Protein 6VPB (pdb70)

B-factor: mean 30.13, std 10.01, range [13.01, 73.19]

Organism: Gluconacetobacter diazotrophicus (strain ATCC 49037 / DSM 5601 / CCUG 37298 / CIP 103539 / LMG 7603 / PAl5) (NCBI:txid272568)

Structure (mmCIF, N/CA/C/O backbone):
data_6VPB
#
_entry.id   6VPB
#
_cell.length_a   91.760
_cell.length_b   82.097
_cell.length_c   81.831
_cell.angle_alpha   90.000
_cell.angle_beta   103.407
_cell.angle_gamma   90.000
#
_symmetry.space_group_name_H-M   'C 1 2 1'
#
loop_
_entity.id
_entity.type
_entity.pdbx_description
1 polymer '6-phosphogluconate dehydrogenase'
2 non-polymer DI(HYDROXYETHYL)ETHER
3 non-polymer 'ISOPROPYL ALCOHOL'
4 non-polymer 'MAGNESIUM ION'
5 water water
#
loop_
_atom_site.group_PDB
_atom_site.id
_atom_site.type_symbol
_atom_site.label_atom_id
_atom_site.label_alt_id
_atom_site.label_comp_id
_atom_site.label_asym_id
_atom_site.label_entity_id
_atom_site.label_seq_id
_atom_site.pdbx_PDB_ins_code
_atom_site.Cartn_x
_atom_site.Cartn_y
_atom_site.Cartn_z
_atom_site.occupancy
_atom_site.B_iso_or_equiv
_atom_site.auth_seq_id
_atom_site.auth_comp_id
_atom_site.auth_asym_id
_atom_site.auth_atom_id
_atom_site.pdbx_PDB_model_num
ATOM 1 N N . MET A 1 1 ? 19.37399 -17.22620 46.03220 1.000 25.90054 1 MET A N 1
ATOM 2 C CA . MET A 1 1 ? 20.56872 -17.23412 45.20175 1.000 20.94425 1 MET A CA 1
ATOM 3 C C . MET A 1 1 ? 20.86889 -15.81479 44.79379 1.000 24.94436 1 MET A C 1
ATOM 4 O O . MET A 1 1 ? 20.07208 -14.90068 45.03512 1.000 29.81017 1 MET A O 1
ATOM 9 N N . GLN A 1 2 ? 22.05094 -15.62641 44.23121 1.000 25.19052 2 GLN A N 1
ATOM 10 C CA . GLN A 1 2 ? 22.51036 -14.33944 43.74583 1.000 25.76973 2 GLN A CA 1
ATOM 11 C C . GLN A 1 2 ? 22.73900 -14.41867 42.24968 1.000 25.51921 2 GLN A C 1
ATOM 12 O O . GLN A 1 2 ? 23.31822 -15.38768 41.75128 1.000 24.26993 2 GLN A O 1
ATOM 18 N N . ILE A 1 3 ? 22.35873 -13.37075 41.53679 1.000 30.90531 3 ILE A N 1
ATOM 19 C CA . ILE A 1 3 ? 22.48459 -13.39256 40.08471 1.000 21.34086 3 ILE A CA 1
ATOM 20 C C . ILE A 1 3 ? 22.82847 -11.98999 39.62159 1.000 25.73973 3 ILE A C 1
ATOM 21 O O . ILE A 1 3 ? 22.30776 -11.00792 40.14846 1.000 31.11632 3 ILE A O 1
ATOM 26 N N . GLY A 1 4 ? 23.73911 -11.88671 38.66328 1.000 20.32617 4 GLY A N 1
ATOM 27 C CA . GLY A 1 4 ? 24.02745 -10.60283 38.04751 1.000 23.15291 4 GLY A CA 1
ATOM 28 C C . GLY A 1 4 ? 23.12674 -10.42484 36.83285 1.000 29.73813 4 GLY A C 1
ATOM 29 O O . GLY A 1 4 ? 22.85132 -11.37346 36.11325 1.000 26.49430 4 GLY A O 1
ATOM 30 N N . ILE A 1 5 ? 22.66700 -9.19148 36.61723 1.000 27.47495 5 ILE A N 1
ATOM 31 C CA . ILE A 1 5 ? 21.80911 -8.87182 35.47527 1.000 29.61016 5 ILE A CA 1
ATOM 32 C C . ILE A 1 5 ? 22.44759 -7.71527 34.72747 1.000 31.26030 5 ILE A C 1
ATOM 33 O O . ILE A 1 5 ? 22.74436 -6.67285 35.32664 1.000 29.74961 5 ILE A O 1
ATOM 38 N N . ILE A 1 6 ? 22.70944 -7.92850 33.43647 1.000 24.41533 6 ILE A N 1
ATOM 39 C CA . ILE A 1 6 ? 23.27593 -6.94398 32.52615 1.000 31.50421 6 ILE A CA 1
ATOM 40 C C . ILE A 1 6 ? 22.20323 -6.62417 31.49316 1.000 32.85266 6 ILE A C 1
ATOM 41 O O . ILE A 1 6 ? 21.76902 -7.51637 30.75550 1.000 30.68078 6 ILE A O 1
ATOM 46 N N . GLY A 1 7 ? 21.78670 -5.35954 31.42952 1.000 38.75344 7 GLY A N 1
ATOM 47 C CA . GLY A 1 7 ? 20.71520 -4.95818 30.53804 1.000 30.66548 7 GLY A CA 1
ATOM 48 C C . GLY A 1 7 ? 19.46467 -4.67257 31.34242 1.000 35.94163 7 GLY A C 1
ATOM 49 O O . GLY A 1 7 ? 18.78688 -5.60767 31.77633 1.000 34.36154 7 GLY A O 1
ATOM 50 N N . LEU A 1 8 ? 19.13500 -3.40238 31.56378 1.000 33.44434 8 LEU A N 1
ATOM 51 C CA . LEU A 1 8 ? 18.03288 -3.05854 32.45549 1.000 40.47909 8 LEU A CA 1
ATOM 52 C C . LEU A 1 8 ? 16.91224 -2.32324 31.71185 1.000 44.14026 8 LEU A C 1
ATOM 53 O O . LEU A 1 8 ? 16.32712 -1.35855 32.21634 1.000 41.70783 8 LEU A O 1
ATOM 58 N N . GLY A 1 9 ? 16.60151 -2.77789 30.50328 1.000 37.77570 9 GLY A N 1
ATOM 59 C CA . GLY A 1 9 ? 15.40244 -2.36455 29.81330 1.000 32.05693 9 GLY A CA 1
ATOM 60 C C . GLY A 1 9 ? 14.16169 -2.84863 30.54702 1.000 41.08570 9 GLY A C 1
ATOM 61 O O . GLY A 1 9 ? 14.20125 -3.29447 31.69686 1.000 37.95641 9 GLY A O 1
ATOM 62 N N . ARG A 1 10 ? 13.03125 -2.77580 29.84378 1.000 31.04356 10 ARG A N 1
ATOM 63 C CA . ARG A 1 10 ? 11.76419 -3.12030 30.47887 1.000 43.41195 10 ARG A CA 1
ATOM 64 C C . ARG A 1 10 ? 11.84281 -4.50922 31.10840 1.000 38.69733 10 ARG A C 1
ATOM 65 O O . ARG A 1 10 ? 11.63535 -4.67832 32.32243 1.000 33.65585 10 ARG A O 1
ATOM 67 N N . MET A 1 11 ? 12.25249 -5.49394 30.30962 1.000 30.46286 11 MET A N 1
ATOM 68 C CA . MET A 1 11 ? 12.26106 -6.87227 30.77887 1.000 38.49241 11 MET A CA 1
ATOM 69 C C . MET A 1 11 ? 13.39491 -7.11964 31.77304 1.000 28.58980 11 MET A C 1
ATOM 70 O O . MET A 1 11 ? 13.17747 -7.77083 32.79259 1.000 31.70656 11 MET A O 1
ATOM 72 N N . GLY A 1 12 ? 14.60260 -6.62573 31.49769 1.000 28.23782 12 GLY A N 1
ATOM 73 C CA . GLY A 1 12 ? 15.69961 -6.81517 32.44214 1.000 32.10688 12 GLY A CA 1
ATOM 74 C C . GLY A 1 12 ? 15.39680 -6.22930 33.81185 1.000 36.29529 12 GLY A C 1
ATOM 75 O O . GLY A 1 12 ? 15.59140 -6.88391 34.84884 1.000 28.73276 12 GLY A O 1
ATOM 76 N N . GLY A 1 13 ? 14.90481 -4.98392 33.83468 1.000 28.65754 13 GLY A N 1
ATOM 77 C CA . GLY A 1 13 ? 14.55132 -4.36215 35.09927 1.000 30.98542 13 GLY A CA 1
ATOM 78 C C . GLY A 1 13 ? 13.44780 -5.10412 35.82448 1.000 31.75377 13 GLY A C 1
ATOM 79 O O . GLY A 1 13 ? 13.50663 -5.29098 37.04895 1.000 31.36273 13 GLY A O 1
ATOM 80 N N . ASN A 1 14 ? 12.42773 -5.54007 35.08163 1.000 29.63763 14 ASN A N 1
ATOM 81 C CA . ASN A 1 14 ? 11.33804 -6.28295 35.69905 1.000 28.96152 14 ASN A CA 1
ATOM 82 C C . ASN A 1 14 ? 11.82134 -7.62137 36.24948 1.000 28.69317 14 ASN A C 1
ATOM 83 O O . ASN A 1 14 ? 11.34172 -8.08345 37.28743 1.000 25.51065 14 ASN A O 1
ATOM 88 N N . ILE A 1 15 ? 12.72295 -8.28412 35.52634 1.000 26.66477 15 ILE A N 1
ATOM 89 C CA . ILE A 1 15 ? 13.26190 -9.56432 35.97647 1.000 27.81345 15 ILE A CA 1
ATOM 90 C C . ILE A 1 15 ? 14.01371 -9.37382 37.28424 1.000 26.12372 15 ILE A C 1
ATOM 91 O O . ILE A 1 15 ? 13.84607 -10.14468 38.23934 1.000 28.82953 15 ILE A O 1
ATOM 96 N N . ALA A 1 16 ? 14.83439 -8.32469 37.35082 1.000 24.27600 16 ALA A N 1
ATOM 97 C CA . ALA A 1 16 ? 15.55303 -8.02110 38.58396 1.000 26.83720 16 ALA A CA 1
ATOM 98 C C . ALA A 1 16 ? 14.58926 -7.77491 39.73724 1.000 29.69866 16 ALA A C 1
ATOM 99 O O . ALA A 1 16 ? 14.75205 -8.33642 40.83099 1.000 29.40327 16 ALA A O 1
ATOM 101 N N . VAL A 1 17 ? 13.54704 -6.97040 39.50054 1.000 26.70382 17 VAL A N 1
ATOM 102 C CA . VAL A 1 17 ? 12.60463 -6.66988 40.57678 1.000 30.37717 17 VAL A CA 1
ATOM 103 C C . VAL A 1 17 ? 11.90983 -7.93848 41.04468 1.000 29.16422 17 VAL A C 1
ATOM 104 O O . VAL A 1 17 ? 11.88062 -8.22012 42.24365 1.000 25.54356 17 VAL A O 1
ATOM 108 N N . ARG A 1 18 ? 11.38066 -8.74220 40.10514 1.000 25.13651 18 ARG A N 1
ATOM 109 C CA . ARG A 1 18 ? 10.65851 -9.96092 40.48468 1.000 28.49846 18 ARG A CA 1
ATOM 110 C C . ARG A 1 18 ? 11.55957 -10.94196 41.24842 1.000 24.95641 18 ARG A C 1
ATOM 111 O O . ARG A 1 18 ? 11.12510 -11.56935 42.23869 1.000 28.00598 18 ARG A O 1
ATOM 119 N N . LEU A 1 19 ? 12.81110 -11.09777 40.80586 1.000 26.29473 19 LEU A N 1
ATOM 120 C CA . LEU A 1 19 ? 13.76417 -11.90996 41.57059 1.000 26.85249 19 LEU A CA 1
ATOM 121 C C . LEU A 1 19 ? 13.91917 -11.38114 42.98929 1.000 24.84355 19 LEU A C 1
ATOM 122 O O . LEU A 1 19 ? 13.83455 -12.14111 43.95999 1.000 23.73686 19 LEU A O 1
ATOM 127 N N . SER A 1 20 ? 14.13331 -10.07062 43.12847 1.000 26.83696 20 SER A N 1
ATOM 128 C CA . SER A 1 20 ? 14.34340 -9.48988 44.45522 1.000 25.96163 20 SER A CA 1
ATOM 129 C C . SER A 1 20 ? 13.11701 -9.65312 45.33593 1.000 31.82190 20 SER A C 1
ATOM 130 O O . SER A 1 20 ? 13.22497 -9.67842 46.57066 1.000 29.77880 20 SER A O 1
ATOM 133 N N . ARG A 1 21 ? 11.94298 -9.69968 44.72693 1.000 26.09633 21 ARG A N 1
ATOM 134 C CA . ARG A 1 21 ? 10.71930 -9.91887 45.46955 1.000 30.53805 21 ARG A CA 1
ATOM 135 C C . ARG A 1 21 ? 10.51407 -11.37943 45.83116 1.000 29.80440 21 ARG A C 1
ATOM 136 O O . ARG A 1 21 ? 9.60440 -11.68116 46.60577 1.000 32.20056 21 ARG A O 1
ATOM 144 N N . HIS A 1 22 ? 11.26701 -12.29759 45.21486 1.000 26.58251 22 HIS A N 1
ATOM 145 C CA . HIS A 1 22 ? 11.16735 -13.71080 45.54793 1.000 23.11559 22 HIS A CA 1
ATOM 146 C C . HIS A 1 22 ? 12.38893 -14.25344 46.28667 1.000 23.96761 22 HIS A C 1
ATOM 147 O O . HIS A 1 22 ? 12.70410 -15.43147 46.14694 1.000 27.15487 22 HIS A O 1
ATOM 154 N N . GLY A 1 23 ? 13.11998 -13.41174 47.01056 1.000 23.90740 23 GLY A N 1
ATOM 155 C CA . GLY A 1 23 ? 14.14612 -13.89604 47.91509 1.000 21.31950 23 GLY A CA 1
ATOM 156 C C . GLY A 1 23 ? 15.50380 -14.11702 47.29373 1.000 26.54352 23 GLY A C 1
ATOM 157 O O . GLY A 1 23 ? 16.34708 -14.80183 47.89833 1.000 25.75784 23 GLY A O 1
ATOM 158 N N . HIS A 1 24 ? 15.72328 -13.63000 46.08066 1.000 24.45212 24 HIS A N 1
ATOM 159 C CA . HIS A 1 24 ? 17.03008 -13.70165 45.44945 1.000 27.37897 24 HIS A CA 1
ATOM 160 C C . HIS A 1 24 ? 17.70255 -12.33362 45.45008 1.000 29.84960 24 HIS A C 1
ATOM 161 O O . HIS A 1 24 ? 17.04079 -11.29698 45.50802 1.000 31.68445 24 HIS A O 1
ATOM 168 N N . ASP A 1 25 ? 19.03016 -12.35115 45.45370 1.000 28.37108 25 ASP A N 1
ATOM 169 C CA . ASP A 1 25 ? 19.85906 -11.14961 45.44610 1.000 30.30235 25 ASP A CA 1
ATOM 170 C C . ASP A 1 25 ? 20.34915 -10.85018 44.03518 1.000 35.11290 25 ASP A C 1
ATOM 171 O O . ASP A 1 25 ? 20.71350 -11.76935 43.29877 1.000 30.13851 25 ASP A O 1
ATOM 176 N N . VAL A 1 26 ? 20.29156 -9.58920 43.62446 1.000 26.58058 26 VAL A N 1
ATOM 177 C CA . VAL A 1 26 ? 20.68136 -9.24053 42.26375 1.000 28.60410 26 VAL A CA 1
ATOM 178 C C . VAL A 1 26 ? 21.84188 -8.25903 42.29592 1.000 30.26692 26 VAL A C 1
ATOM 179 O O . VAL A 1 26 ? 21.96167 -7.44074 43.21673 1.000 31.83996 26 VAL A O 1
ATOM 183 N N . VAL A 1 27 ? 22.74378 -8.40800 41.33667 1.000 26.66724 27 VAL A N 1
ATOM 184 C CA . VAL A 1 27 ? 23.76853 -7.41809 41.04016 1.000 30.93620 27 VAL A CA 1
ATOM 185 C C . VAL A 1 27 ? 23.41583 -6.81732 39.67684 1.000 34.08014 27 VAL A C 1
ATOM 186 O O . VAL A 1 27 ? 23.21149 -7.55250 38.70083 1.000 26.19221 27 VAL A O 1
ATOM 190 N N . LEU A 1 28 ? 23.26774 -5.49515 39.62518 1.000 28.24149 28 LEU A N 1
ATOM 191 C CA . LEU A 1 28 ? 22.68653 -4.80668 38.47675 1.000 31.95954 28 LEU A CA 1
ATOM 192 C C . LEU A 1 28 ? 23.74762 -4.06188 37.69042 1.000 35.07876 28 LEU A C 1
ATOM 193 O O . LEU A 1 28 ? 24.62517 -3.41064 38.27099 1.000 34.77916 28 LEU A O 1
ATOM 198 N N . PHE A 1 29 ? 23.63682 -4.12321 36.36503 1.000 32.16847 29 PHE A N 1
ATOM 199 C CA . PHE A 1 29 ? 24.44079 -3.26457 35.51493 1.000 32.06195 29 PHE A CA 1
ATOM 200 C C . PHE A 1 29 ? 23.66919 -2.92187 34.25046 1.000 37.37609 29 PHE A C 1
ATOM 201 O O . PHE A 1 29 ? 22.88915 -3.72912 33.73335 1.000 33.65585 29 PHE A O 1
ATOM 209 N N . ASP A 1 30 ? 23.89053 -1.69802 33.78080 1.000 37.16655 30 ASP A N 1
ATOM 210 C CA . ASP A 1 30 ? 23.40909 -1.20223 32.49896 1.000 39.98109 30 ASP A CA 1
ATOM 211 C C . ASP A 1 30 ? 24.34475 -0.07348 32.10851 1.000 45.07367 30 ASP A C 1
ATOM 212 O O . ASP A 1 30 ? 24.93891 0.57503 32.97860 1.000 41.54330 30 ASP A O 1
ATOM 217 N N . ARG A 1 31 ? 24.49477 0.14021 30.79770 1.000 42.62439 31 ARG A N 1
ATOM 218 C CA . ARG A 1 31 ? 25.37317 1.21264 30.33491 1.000 46.57396 31 ARG A CA 1
ATOM 219 C C . ARG A 1 31 ? 24.96200 2.56772 30.90938 1.000 48.65733 31 ARG A C 1
ATOM 220 O O . ARG A 1 31 ? 25.82193 3.42395 31.14601 1.000 56.46594 31 ARG A O 1
ATOM 222 N N . ASP A 1 32 ? 23.66279 2.76095 31.16922 1.000 49.49559 32 ASP A N 1
ATOM 223 C CA . ASP A 1 32 ? 23.09589 4.02019 31.65074 1.000 52.87793 32 ASP A CA 1
ATOM 224 C C . ASP A 1 32 ? 22.87820 3.95180 33.16269 1.000 55.35442 32 ASP A C 1
ATOM 225 O O . ASP A 1 32 ? 21.97681 3.24639 33.63428 1.000 50.62677 32 ASP A O 1
ATOM 230 N N . ALA A 1 33 ? 23.67592 4.72130 33.91871 1.000 56.28820 33 ALA A N 1
ATOM 231 C CA . ALA A 1 33 ? 23.63772 4.64544 35.38119 1.000 53.04031 33 ALA A CA 1
ATOM 232 C C . ALA A 1 33 ? 22.32033 5.13539 35.96530 1.000 53.78363 33 ALA A C 1
ATOM 233 O O . ALA A 1 33 ? 21.94551 4.72406 37.07334 1.000 53.08601 33 ALA A O 1
ATOM 235 N N . ALA A 1 34 ? 21.60774 6.01326 35.25717 1.000 55.04260 34 ALA A N 1
ATOM 236 C CA . ALA A 1 34 ? 20.31589 6.46190 35.76431 1.000 54.06733 34 ALA A CA 1
ATOM 237 C C . ALA A 1 34 ? 19.31007 5.32235 35.74819 1.000 53.75181 34 ALA A C 1
ATOM 238 O O . ALA A 1 34 ? 18.47557 5.19957 36.65669 1.000 47.06334 34 ALA A O 1
ATOM 240 N N . THR A 1 35 ? 19.39761 4.46238 34.73003 1.000 55.88982 35 THR A N 1
ATOM 241 C CA . THR A 1 35 ? 18.54901 3.27977 34.67947 1.000 53.78574 35 THR A CA 1
ATOM 242 C C . THR A 1 35 ? 18.90817 2.32161 35.80644 1.000 43.79609 35 THR A C 1
ATOM 243 O O . THR A 1 35 ? 18.02517 1.72633 36.44434 1.000 42.20961 35 THR A O 1
ATOM 247 N N . VAL A 1 36 ? 20.20626 2.19329 36.08320 1.000 42.16773 36 VAL A N 1
ATOM 248 C CA . VAL A 1 36 ? 20.64911 1.38422 37.21009 1.000 48.16453 36 VAL A CA 1
ATOM 249 C C . VAL A 1 36 ? 20.02923 1.89299 38.50346 1.000 44.46602 36 VAL A C 1
ATOM 250 O O . VAL A 1 36 ? 19.47813 1.10831 39.28428 1.000 44.42857 36 VAL A O 1
ATOM 254 N N . SER A 1 37 ? 20.02665 3.21874 38.71353 1.000 47.31822 37 SER A N 1
ATOM 255 C CA . SER A 1 37 ? 19.52866 3.72943 39.98709 1.000 37.99125 37 SER A CA 1
ATOM 256 C C . SER A 1 37 ? 18.01326 3.62421 40.06829 1.000 39.57061 37 SER A C 1
ATOM 257 O O . SER A 1 37 ? 17.46552 3.34168 41.14246 1.000 47.02689 37 SER A O 1
ATOM 260 N N . LYS A 1 38 ? 17.31617 3.77581 38.93878 1.000 41.49569 38 LYS A N 1
ATOM 261 C CA . LYS A 1 38 ? 15.86829 3.56246 38.94786 1.000 46.49435 38 LYS A CA 1
ATOM 262 C C . LYS A 1 38 ? 15.53409 2.13709 39.36074 1.000 40.66887 38 LYS A C 1
ATOM 263 O O . LYS A 1 38 ? 14.68404 1.90627 40.24100 1.000 38.82839 38 LYS A O 1
ATOM 265 N N . VAL A 1 39 ? 16.23173 1.16001 38.77369 1.000 40.57975 39 VAL A N 1
ATOM 266 C CA . VAL A 1 39 ? 15.90684 -0.21902 39.12131 1.000 37.23214 39 VAL A CA 1
ATOM 267 C C . VAL A 1 39 ? 16.30535 -0.50411 40.56301 1.000 34.18523 39 VAL A C 1
ATOM 268 O O . VAL A 1 39 ? 15.56439 -1.16361 41.29925 1.000 36.15340 39 VAL A O 1
ATOM 272 N N . SER A 1 40 ? 17.45060 0.03064 41.00690 1.000 37.20439 40 SER A N 1
ATOM 273 C CA . SER A 1 40 ? 17.84696 -0.13909 42.40401 1.000 43.34862 40 SER A CA 1
ATOM 274 C C . SER A 1 40 ? 16.75997 0.35687 43.34595 1.000 39.61263 40 SER A C 1
ATOM 275 O O . SER A 1 40 ? 16.39038 -0.33836 44.29562 1.000 43.34690 40 SER A O 1
ATOM 278 N N . GLU A 1 41 ? 16.18883 1.53343 43.06044 1.000 41.89024 41 GLU A N 1
ATOM 279 C CA . GLU A 1 41 ? 15.09345 2.04138 43.88067 1.000 41.20744 41 GLU A CA 1
ATOM 280 C C . GLU A 1 41 ? 13.86744 1.14588 43.80415 1.000 43.02859 41 GLU A C 1
ATOM 281 O O . GLU A 1 41 ? 13.05501 1.15142 44.73279 1.000 44.65468 41 GLU A O 1
ATOM 283 N N . ARG A 1 42 ? 13.69263 0.39542 42.71093 1.000 38.44074 42 ARG A N 1
ATOM 284 C CA . ARG A 1 42 ? 12.52668 -0.48590 42.63534 1.000 41.02850 42 ARG A CA 1
ATOM 285 C C . ARG A 1 42 ? 12.71900 -1.83494 43.32727 1.000 34.45858 42 ARG A C 1
ATOM 286 O O . ARG A 1 42 ? 11.72844 -2.54008 43.56110 1.000 36.26479 42 ARG A O 1
ATOM 294 N N . ILE A 1 43 ? 13.93913 -2.19021 43.69651 1.000 43.22617 43 ILE A N 1
ATOM 295 C CA . ILE A 1 43 ? 14.25807 -3.51157 44.23313 1.000 43.30985 43 ILE A CA 1
ATOM 296 C C . ILE A 1 43 ? 14.03862 -3.51635 45.73552 1.000 44.54745 43 ILE A C 1
ATOM 297 O O . ILE A 1 43 ? 14.32124 -2.51932 46.41452 1.000 49.33912 43 ILE A O 1
ATOM 302 N N . GLU A 1 44 ? 13.51425 -4.63774 46.25425 1.000 46.37609 44 GLU A N 1
ATOM 303 C CA . GLU A 1 44 ? 13.24293 -4.75077 47.68210 1.000 55.38739 44 GLU A CA 1
ATOM 304 C C . GLU A 1 44 ? 14.50643 -4.44980 48.48063 1.000 59.27423 44 GLU A C 1
ATOM 305 O O . GLU A 1 44 ? 15.62749 -4.73632 48.04367 1.000 57.66804 44 GLU A O 1
ATOM 311 N N . GLY A 1 45 ? 14.30947 -3.90023 49.67905 1.000 57.80953 45 GLY A N 1
ATOM 312 C CA . GLY A 1 45 ? 15.39967 -3.43024 50.51854 1.000 58.74480 45 GLY A CA 1
ATOM 313 C C . GLY A 1 45 ? 16.56882 -4.36904 50.72912 1.000 54.04334 45 GLY A C 1
ATOM 314 O O . GLY A 1 45 ? 16.39418 -5.48373 51.22650 1.000 60.19606 45 GLY A O 1
ATOM 315 N N . GLY A 1 46 ? 17.76708 -3.92871 50.35054 1.000 54.83766 46 GLY A N 1
ATOM 316 C CA . GLY A 1 46 ? 18.97190 -4.70438 50.57747 1.000 59.69603 46 GLY A CA 1
ATOM 317 C C . GLY A 1 46 ? 19.08781 -5.98405 49.78083 1.000 53.01142 46 GLY A C 1
ATOM 318 O O . GLY A 1 46 ? 19.97092 -6.79736 50.06743 1.000 49.85485 46 GLY A O 1
ATOM 319 N N . ARG A 1 47 ? 18.20679 -6.21069 48.81278 1.000 43.35236 47 ARG A N 1
ATOM 320 C CA . ARG A 1 47 ? 18.31423 -7.38662 47.96354 1.000 51.97487 47 ARG A CA 1
ATOM 321 C C . ARG A 1 47 ? 19.19178 -7.11902 46.74896 1.000 47.28945 47 ARG A C 1
ATOM 322 O O . ARG A 1 47 ? 19.34340 -7.99759 45.89369 1.000 42.43250 47 ARG A O 1
ATOM 330 N N . GLY A 1 48 ? 19.78278 -5.93154 46.66384 1.000 44.82654 48 GLY A N 1
ATOM 331 C CA . GLY A 1 48 ? 20.44087 -5.51247 45.44736 1.000 45.98543 48 GLY A CA 1
ATOM 332 C C . GLY A 1 48 ? 21.78320 -4.85783 45.67977 1.000 47.40138 48 GLY A C 1
ATOM 333 O O . GLY A 1 48 ? 22.06492 -4.28549 46.73581 1.000 45.55672 48 GLY A O 1
ATOM 334 N N . VAL A 1 49 ? 22.61460 -4.96504 44.65787 1.000 34.43924 49 VAL A N 1
ATOM 335 C CA . VAL A 1 49 ? 23.86668 -4.24163 44.58138 1.000 37.76387 49 VAL A CA 1
ATOM 336 C C . VAL A 1 49 ? 23.93742 -3.64636 43.18769 1.000 44.45933 49 VAL A C 1
ATOM 337 O O . VAL A 1 49 ? 23.48191 -4.26684 42.21940 1.000 37.50954 49 VAL A O 1
ATOM 341 N N . ALA A 1 50 ? 24.42850 -2.41609 43.09532 1.000 38.05000 50 ALA A N 1
ATOM 342 C CA . ALA A 1 50 ? 24.67961 -1.77066 41.81617 1.000 35.01566 50 ALA A CA 1
ATOM 343 C C . ALA A 1 50 ? 26.15138 -1.95511 41.46733 1.000 38.33201 50 ALA A C 1
ATOM 344 O O . ALA A 1 50 ? 27.02120 -1.77922 42.32079 1.000 43.12344 50 ALA A O 1
ATOM 346 N N . ALA A 1 51 ? 26.42516 -2.38795 40.24993 1.000 32.94740 51 ALA A N 1
ATOM 347 C CA . ALA A 1 51 ? 27.78697 -2.42772 39.75541 1.000 35.75295 51 ALA A CA 1
ATOM 348 C C . ALA A 1 51 ? 27.98591 -1.30719 38.74367 1.000 37.86149 51 ALA A C 1
ATOM 349 O O . ALA A 1 51 ? 27.02965 -0.76863 38.18569 1.000 38.52247 51 ALA A O 1
ATOM 351 N N . THR A 1 52 ? 29.24371 -0.96693 38.49609 1.000 35.88668 52 THR A N 1
ATOM 352 C CA . THR A 1 52 ? 29.56832 0.13005 37.60048 1.000 40.96472 52 THR A CA 1
ATOM 353 C C . THR A 1 52 ? 30.18664 -0.33743 36.28974 1.000 43.82245 52 THR A C 1
ATOM 354 O O . THR A 1 52 ? 30.40305 0.48778 35.39249 1.000 41.59819 52 THR A O 1
ATOM 358 N N . SER A 1 53 ? 30.46147 -1.63517 36.16242 1.000 38.78036 53 SER A N 1
ATOM 359 C CA . SER A 1 53 ? 31.10225 -2.23981 35.00317 1.000 40.13356 53 SER A CA 1
ATOM 360 C C . SER A 1 53 ? 30.87914 -3.74360 35.07516 1.000 40.47875 53 SER A C 1
ATOM 361 O O . SER A 1 53 ? 30.43385 -4.26952 36.09784 1.000 38.02537 53 SER A O 1
ATOM 364 N N . LEU A 1 54 ? 31.21793 -4.43548 33.98345 1.000 36.81423 54 LEU A N 1
ATOM 365 C CA . LEU A 1 54 ? 31.13691 -5.89611 33.97023 1.000 41.65677 54 LEU A CA 1
ATOM 366 C C . LEU A 1 54 ? 32.14585 -6.51955 34.93578 1.000 35.77088 54 LEU A C 1
ATOM 367 O O . LEU A 1 54 ? 31.78624 -7.44927 35.67564 1.000 40.34817 54 LEU A O 1
ATOM 372 N N . PRO A 1 55 ? 33.40925 -6.06612 34.96640 1.000 36.65620 55 PRO A N 1
ATOM 373 C CA . PRO A 1 55 ? 34.32741 -6.60954 35.98358 1.000 35.13158 55 PRO A CA 1
ATOM 374 C C . PRO A 1 55 ? 33.86769 -6.36663 37.41141 1.000 38.14010 55 PRO A C 1
ATOM 375 O O . PRO A 1 55 ? 33.97539 -7.26249 38.25758 1.000 35.97324 55 PRO A O 1
ATOM 379 N N . ASP A 1 56 ? 33.32949 -5.18215 37.69804 1.000 36.34965 56 ASP A N 1
ATOM 380 C CA . ASP A 1 56 ? 32.83412 -4.90098 39.03778 1.000 34.66387 56 ASP A CA 1
ATOM 381 C C . ASP A 1 56 ? 31.64500 -5.79704 39.37691 1.000 34.16142 56 ASP A C 1
ATOM 382 O O . ASP A 1 56 ? 31.52681 -6.28840 40.50923 1.000 35.22598 56 ASP A O 1
ATOM 387 N N . LEU A 1 57 ? 30.75672 -6.02035 38.40364 1.000 33.11658 57 LEU A N 1
ATOM 388 C CA . LEU A 1 57 ? 29.63089 -6.93588 38.58692 1.000 28.28953 57 LEU A CA 1
ATOM 389 C C . LEU A 1 57 ? 30.09870 -8.34850 38.92902 1.000 29.13204 57 LEU A C 1
ATOM 390 O O . LEU A 1 57 ? 29.60500 -8.96772 39.88299 1.000 29.70176 57 LEU A O 1
ATOM 395 N N . VAL A 1 58 ? 31.02711 -8.88451 38.13621 1.000 25.98018 58 VAL A N 1
ATOM 396 C CA . VAL A 1 58 ? 31.55468 -10.22335 38.39224 1.000 30.06572 58 VAL A CA 1
ATOM 397 C C . VAL A 1 58 ? 32.24496 -10.29120 39.75277 1.000 37.95097 58 VAL A C 1
ATOM 398 O O . VAL A 1 58 ? 32.06521 -11.25988 40.50786 1.000 33.99263 58 VAL A O 1
ATOM 402 N N . ALA A 1 59 ? 33.01936 -9.25934 40.10665 1.000 35.38012 59 ALA A N 1
ATOM 403 C CA . ALA A 1 59 ? 33.65616 -9.26374 41.42258 1.000 32.92983 59 ALA A CA 1
ATOM 404 C C . ALA A 1 59 ? 32.62321 -9.27258 42.53955 1.000 35.93462 59 ALA A C 1
ATOM 405 O O . ALA A 1 59 ? 32.89579 -9.78383 43.63646 1.000 35.43217 59 ALA A O 1
ATOM 407 N N . LYS A 1 60 ? 31.43417 -8.71436 42.28907 1.000 29.42589 60 LYS A N 1
ATOM 408 C CA . LYS A 1 60 ? 30.40938 -8.64256 43.31454 1.000 30.01502 60 LYS A CA 1
ATOM 409 C C . LYS A 1 60 ? 29.57808 -9.91537 43.39734 1.000 29.47203 60 LYS A C 1
ATOM 410 O O . LYS A 1 60 ? 28.68518 -9.99388 44.23946 1.000 30.10591 60 LYS A O 1
ATOM 416 N N . LEU A 1 61 ? 29.83223 -10.89645 42.53058 1.000 31.47516 61 LEU A N 1
ATOM 417 C CA . LEU A 1 61 ? 29.16255 -12.19147 42.59580 1.000 28.56704 61 LEU A CA 1
ATOM 418 C C . LEU A 1 61 ? 30.04219 -13.12786 43.41808 1.000 29.13296 61 LEU A C 1
ATOM 419 O O . LEU A 1 61 ? 31.07335 -13.60841 42.93603 1.000 29.18603 61 LEU A O 1
ATOM 424 N N . THR A 1 62 ? 29.61871 -13.40964 44.64758 1.000 27.27148 62 THR A N 1
ATOM 425 C CA . THR A 1 62 ? 30.45741 -14.11291 45.61688 1.000 31.72221 62 THR A CA 1
ATOM 426 C C . THR A 1 62 ? 30.04942 -15.56330 45.84954 1.000 34.80333 62 THR A C 1
ATOM 427 O O . THR A 1 62 ? 30.67113 -16.24339 46.67741 1.000 28.30527 62 THR A O 1
ATOM 431 N N . ALA A 1 63 ? 29.03167 -16.06020 45.14812 1.000 26.05116 63 ALA A N 1
ATOM 432 C CA . ALA A 1 63 ? 28.63337 -17.45086 45.29943 1.000 28.09215 63 ALA A CA 1
ATOM 433 C C . ALA A 1 63 ? 29.65795 -18.38267 44.65630 1.000 23.26225 63 ALA A C 1
ATOM 434 O O . ALA A 1 63 ? 30.47575 -17.97850 43.83558 1.000 29.74559 63 ALA A O 1
ATOM 436 N N . LYS A 1 64 ? 29.59626 -19.66323 45.03700 1.000 28.33743 64 LYS A N 1
ATOM 437 C CA . LYS A 1 64 ? 30.48236 -20.65370 44.42818 1.000 26.50287 64 LYS A CA 1
ATOM 438 C C . LYS A 1 64 ? 30.40827 -20.60767 42.90181 1.000 26.13902 64 LYS A C 1
ATOM 439 O O . LYS A 1 64 ? 31.43948 -20.47610 42.22998 1.000 27.91592 64 LYS A O 1
ATOM 441 N N . ARG A 1 65 ? 29.18935 -20.62612 42.33823 1.000 24.78083 65 ARG A N 1
ATOM 442 C CA . ARG A 1 65 ? 28.94370 -20.51993 40.89269 1.000 25.87654 65 ARG A CA 1
ATOM 443 C C . ARG A 1 65 ? 28.34895 -19.15071 40.57411 1.000 21.19096 65 ARG A C 1
ATOM 444 O O . ARG A 1 65 ? 27.28133 -18.79912 41.08989 1.000 21.53989 65 ARG A O 1
ATOM 452 N N . LYS A 1 66 ? 29.06069 -18.37278 39.76577 1.000 20.66110 66 LYS A N 1
ATOM 453 C CA . LYS A 1 66 ? 28.59792 -17.05912 39.34146 1.000 24.04021 66 LYS A CA 1
ATOM 454 C C . LYS A 1 66 ? 27.56555 -17.24086 38.23439 1.000 22.40521 66 LYS A C 1
ATOM 455 O O . LYS A 1 66 ? 27.82882 -17.94505 37.26013 1.000 21.50220 66 LYS A O 1
ATOM 461 N N . ILE A 1 67 ? 26.39530 -16.61883 38.39238 1.000 23.04587 67 ILE A N 1
ATOM 462 C CA . ILE A 1 67 ? 25.33160 -16.64939 37.38302 1.000 19.49777 67 ILE A CA 1
ATOM 463 C C . ILE A 1 67 ? 25.12718 -15.22729 36.87238 1.000 20.72351 67 ILE A C 1
ATOM 464 O O . ILE A 1 67 ? 24.87774 -14.31191 37.66705 1.000 21.01519 67 ILE A O 1
ATOM 469 N N . VAL A 1 68 ? 25.22258 -15.04340 35.55483 1.000 20.09696 68 VAL A N 1
ATOM 470 C CA . VAL A 1 68 ? 25.06140 -13.73200 34.92651 1.000 19.98656 68 VAL A CA 1
ATOM 471 C C . VAL A 1 68 ? 24.01030 -13.83327 33.81321 1.000 23.38075 68 VAL A C 1
ATOM 472 O O . VAL A 1 68 ? 24.19105 -14.59048 32.85480 1.000 23.61339 68 VAL A O 1
ATOM 476 N N . TRP A 1 69 ? 22.95134 -13.04048 33.92452 1.000 22.37824 69 TRP A N 1
ATOM 477 C CA . TRP A 1 69 ? 21.84518 -13.00611 32.96665 1.000 25.01340 69 TRP A CA 1
ATOM 478 C C . TRP A 1 69 ? 21.98410 -11.75982 32.08901 1.000 28.56515 69 TRP A C 1
ATOM 479 O O . TRP A 1 69 ? 22.06335 -10.64187 32.60239 1.000 28.15055 69 TRP A O 1
ATOM 490 N N . VAL A 1 70 ? 22.07960 -11.95854 30.77462 1.000 26.32335 70 VAL A N 1
ATOM 491 C CA . VAL A 1 70 ? 22.29076 -10.89376 29.80344 1.000 28.78636 70 VAL A CA 1
ATOM 492 C C . VAL A 1 70 ? 20.97064 -10.64326 29.08196 1.000 31.21444 70 VAL A C 1
ATOM 493 O O . VAL A 1 70 ? 20.40175 -11.54971 28.46881 1.000 28.75581 70 VAL A O 1
ATOM 497 N N . MET A 1 71 ? 20.48611 -9.42205 29.15377 1.000 35.57520 71 MET A N 1
ATOM 498 C CA . MET A 1 71 ? 19.21385 -9.03582 28.56735 1.000 31.85420 71 MET A CA 1
ATOM 499 C C . MET A 1 71 ? 19.50037 -7.76320 27.76522 1.000 34.40017 71 MET A C 1
ATOM 500 O O . MET A 1 71 ? 19.06771 -6.67920 28.14870 1.000 37.00371 71 MET A O 1
ATOM 505 N N . LEU A 1 72 ? 20.27184 -7.89961 26.68764 1.000 38.76014 72 LEU A N 1
ATOM 506 C CA . LEU A 1 72 ? 20.76272 -6.78252 25.88140 1.000 39.97707 72 LEU A CA 1
ATOM 507 C C . LEU A 1 72 ? 20.18610 -6.84083 24.46966 1.000 39.44058 72 LEU A C 1
ATOM 508 O O . LEU A 1 72 ? 19.65982 -7.87794 24.05502 1.000 36.15418 72 LEU A O 1
ATOM 513 N N . PRO A 1 73 ? 20.26864 -5.74404 23.70478 1.000 43.55397 73 PRO A N 1
ATOM 514 C CA . PRO A 1 73 ? 19.84137 -5.78674 22.29378 1.000 46.81007 73 PRO A CA 1
ATOM 515 C C . PRO A 1 73 ? 20.52590 -6.93797 21.56960 1.000 41.09131 73 PRO A C 1
ATOM 516 O O . PRO A 1 73 ? 21.74365 -7.10327 21.67005 1.000 42.17069 73 PRO A O 1
ATOM 520 N N . CYS A 1 74 ? 19.74878 -7.74484 20.83161 1.000 43.43005 74 CYS A N 1
ATOM 521 C CA . CYS A 1 74 ? 20.37468 -8.85372 20.10054 1.000 47.79225 74 CYS A CA 1
ATOM 522 C C . CYS A 1 74 ? 21.47062 -8.33695 19.17039 1.000 43.90453 74 CYS A C 1
ATOM 523 O O . CYS A 1 74 ? 21.44101 -7.19965 18.69042 1.000 52.42047 74 CYS A O 1
ATOM 526 N N . GLY A 1 75 ? 22.44840 -9.18817 18.91765 1.000 43.52577 75 GLY A N 1
ATOM 527 C CA . GLY A 1 75 ? 23.42983 -8.87808 17.91214 1.000 43.58726 75 GLY A CA 1
ATOM 528 C C . GLY A 1 75 ? 24.76059 -8.52855 18.52676 1.000 44.69080 75 GLY A C 1
ATOM 529 O O . GLY A 1 75 ? 25.18249 -9.17247 19.49036 1.000 41.62907 75 GLY A O 1
ATOM 530 N N . GLU A 1 76 ? 25.42209 -7.51093 17.97769 1.000 42.08208 76 GLU A N 1
ATOM 531 C CA . GLU A 1 76 ? 26.78307 -7.18980 18.38688 1.000 43.77730 76 GLU A CA 1
ATOM 532 C C . GLU A 1 76 ? 26.86940 -6.84071 19.86848 1.000 37.41412 76 GLU A C 1
ATOM 533 O O . GLU A 1 76 ? 27.86374 -7.15768 20.52363 1.000 47.66132 76 GLU A O 1
ATOM 535 N N . ILE A 1 77 ? 25.85956 -6.16849 20.41226 1.000 38.90706 77 ILE A N 1
ATOM 536 C CA . ILE A 1 77 ? 25.92013 -5.73742 21.80825 1.000 44.01574 77 ILE A CA 1
ATOM 537 C C . ILE A 1 77 ? 25.89731 -6.94746 22.74692 1.000 40.57789 77 ILE A C 1
ATOM 538 O O . ILE A 1 77 ? 26.70442 -7.05797 23.69109 1.000 38.69124 77 ILE A O 1
ATOM 543 N N . THR A 1 78 ? 24.96997 -7.87328 22.49598 1.000 34.50179 78 THR A N 1
ATOM 544 C CA . THR A 1 78 ? 24.92055 -9.09986 23.28031 1.000 36.77135 78 THR A CA 1
ATOM 545 C C . THR A 1 78 ? 26.20120 -9.90624 23.09979 1.000 33.01998 78 THR A C 1
ATOM 546 O O . THR A 1 78 ? 26.76141 -10.41851 24.07666 1.000 30.66426 78 THR A O 1
ATOM 550 N N . GLU A 1 79 ? 26.69961 -9.99799 21.86747 1.000 32.85202 79 GLU A N 1
ATOM 551 C CA . GLU A 1 79 ? 27.92281 -10.76021 21.63732 1.000 39.20487 79 GLU A CA 1
ATOM 552 C C . GLU A 1 79 ? 29.10117 -10.15789 22.39989 1.000 37.38610 79 GLU A C 1
ATOM 553 O O . GLU A 1 79 ? 29.89206 -10.88404 23.01626 1.000 33.07656 79 GLU A O 1
ATOM 559 N N . ASN A 1 80 ? 29.22250 -8.83343 22.38577 1.000 35.47358 80 ASN A N 1
ATOM 560 C CA . ASN A 1 80 ? 30.28840 -8.17988 23.12998 1.000 36.15235 80 ASN A CA 1
ATOM 561 C C . ASN A 1 80 ? 30.20736 -8.53709 24.60552 1.000 35.90176 80 ASN A C 1
ATOM 562 O O . ASN A 1 80 ? 31.22408 -8.87984 25.23018 1.000 34.40080 80 ASN A O 1
ATOM 567 N N . ALA A 1 81 ? 29.00154 -8.45580 25.18826 1.000 33.16448 81 ALA A N 1
ATOM 568 C CA . ALA A 1 81 ? 28.89558 -8.80704 26.60687 1.000 33.76568 81 ALA A CA 1
ATOM 569 C C . ALA A 1 81 ? 29.29256 -10.26171 26.84157 1.000 35.86177 81 ALA A C 1
ATOM 570 O O . ALA A 1 81 ? 29.99420 -10.56876 27.81707 1.000 32.22732 81 ALA A O 1
ATOM 572 N N . VAL A 1 82 ? 28.87081 -11.16639 25.94696 1.000 32.03093 82 VAL A N 1
ATOM 573 C CA . VAL A 1 82 ? 29.14914 -12.58845 26.14582 1.000 34.27732 82 VAL A CA 1
ATOM 574 C C . VAL A 1 82 ? 30.64533 -12.84961 26.10181 1.000 33.01493 82 VAL A C 1
ATOM 575 O O . VAL A 1 82 ? 31.18051 -13.60846 26.91841 1.000 31.97398 82 VAL A O 1
ATOM 579 N N . GLN A 1 83 ? 31.34875 -12.19884 25.17970 1.000 28.71623 83 GLN A N 1
ATOM 580 C CA . GLN A 1 83 ? 32.79552 -12.39151 25.08928 1.000 31.52658 83 GLN A CA 1
ATOM 581 C C . GLN A 1 83 ? 33.51140 -11.80762 26.30562 1.000 30.90693 83 GLN A C 1
ATOM 582 O O . GLN A 1 83 ? 34.44257 -12.42051 26.84692 1.000 34.04842 83 GLN A O 1
ATOM 588 N N . GLU A 1 84 ? 33.08800 -10.62962 26.76030 1.000 28.40894 84 GLU A N 1
ATOM 589 C CA . GLU A 1 84 ? 33.70456 -10.07995 27.96301 1.000 38.57803 84 GLU A CA 1
ATOM 590 C C . GLU A 1 84 ? 33.49035 -11.00698 29.16294 1.000 32.53095 84 GLU A C 1
ATOM 591 O O . GLU A 1 84 ? 34.42883 -11.28970 29.92670 1.000 31.86121 84 GLU A O 1
ATOM 597 N N . LEU A 1 85 ? 32.27774 -11.55311 29.29772 1.000 32.17391 85 LEU A N 1
ATOM 598 C CA . LEU A 1 85 ? 32.00847 -12.49884 30.37563 1.000 27.05062 85 LEU A CA 1
ATOM 599 C C . LEU A 1 85 ? 32.83173 -13.76366 30.20380 1.000 28.98138 85 LEU A C 1
ATOM 600 O O . LEU A 1 85 ? 33.26248 -14.37678 31.18676 1.000 30.90287 85 LEU A O 1
ATOM 605 N N . TYR A 1 86 ? 33.02901 -14.19000 28.95943 1.000 24.07216 86 TYR A N 1
ATOM 606 C CA . TYR A 1 86 ? 33.89231 -15.32568 28.68948 1.000 28.78453 86 TYR A CA 1
ATOM 607 C C . TYR A 1 86 ? 35.28499 -15.08195 29.25943 1.000 33.44429 86 TYR A C 1
ATOM 608 O O . TYR A 1 86 ? 35.91773 -15.99587 29.79706 1.000 35.68261 86 TYR A O 1
ATOM 617 N N . GLY A 1 87 ? 35.77757 -13.85034 29.14474 1.000 31.62416 87 GLY A N 1
ATOM 618 C CA . GLY A 1 87 ? 37.07065 -13.54296 29.73923 1.000 28.76325 87 GLY A CA 1
ATOM 619 C C . GLY A 1 87 ? 37.03745 -13.45834 31.26015 1.000 33.60121 87 GLY A C 1
ATOM 620 O O . GLY A 1 87 ? 38.01732 -13.81355 31.92661 1.000 30.05448 87 GLY A O 1
ATOM 621 N N . LEU A 1 88 ? 35.91536 -13.00863 31.83432 1.000 29.54409 88 LEU A N 1
ATOM 622 C CA . LEU A 1 88 ? 35.86945 -12.73547 33.26702 1.000 28.34834 88 LEU A CA 1
ATOM 623 C C . LEU A 1 88 ? 35.44916 -13.93307 34.10827 1.000 32.40498 88 LEU A C 1
ATOM 624 O O . LEU A 1 88 ? 35.72231 -13.94362 35.32048 1.000 25.71322 88 LEU A O 1
ATOM 629 N N . LEU A 1 89 ? 34.74587 -14.90117 33.52457 1.000 26.41271 89 LEU A N 1
ATOM 630 C CA . LEU A 1 89 ? 34.17046 -16.00778 34.27347 1.000 26.96719 89 LEU A CA 1
ATOM 631 C C . LEU A 1 89 ? 35.05655 -17.24580 34.20157 1.000 30.88242 89 LEU A C 1
ATOM 632 O O . LEU A 1 89 ? 36.08212 -17.28267 33.50601 1.000 31.22308 89 LEU A O 1
ATOM 637 N N . GLY A 1 90 ? 34.66796 -18.25798 34.98198 1.000 25.24393 90 GLY A N 1
ATOM 638 C CA . GLY A 1 90 ? 35.42364 -19.48843 35.01947 1.000 34.74656 90 GLY A CA 1
ATOM 639 C C . GLY A 1 90 ? 34.61867 -20.76443 35.11201 1.000 37.28786 90 GLY A C 1
ATOM 640 O O . GLY A 1 90 ? 33.39498 -20.77109 34.92171 1.000 27.61400 90 GLY A O 1
ATOM 641 N N . LYS A 1 91 ? 35.31790 -21.84876 35.44913 1.000 31.80295 91 LYS A N 1
ATOM 642 C CA . LYS A 1 91 ? 34.72670 -23.17601 35.44042 1.000 34.01988 91 LYS A CA 1
ATOM 643 C C . LYS A 1 91 ? 33.47624 -23.21132 36.30598 1.000 30.68731 91 LYS A C 1
ATOM 644 O O . LYS A 1 91 ? 33.48887 -22.76075 37.45607 1.000 28.35002 91 LYS A O 1
ATOM 650 N N . ASP A 1 92 ? 32.38460 -23.70683 35.71932 1.000 32.13208 92 ASP A N 1
ATOM 651 C CA . ASP A 1 92 ? 31.07031 -23.93845 36.32836 1.000 31.05821 92 ASP A CA 1
ATOM 652 C C . ASP A 1 92 ? 30.26932 -22.65606 36.54284 1.000 28.13940 92 ASP A C 1
ATOM 653 O O . ASP A 1 92 ? 29.13646 -22.73932 37.03492 1.000 24.66378 92 ASP A O 1
ATOM 658 N N . ASP A 1 93 ? 30.79247 -21.48891 36.18656 1.000 24.13769 93 ASP A N 1
ATOM 659 C CA . ASP A 1 93 ? 29.95247 -20.30222 36.16008 1.000 23.93227 93 ASP A CA 1
ATOM 660 C C . ASP A 1 93 ? 28.90778 -20.45862 35.05607 1.000 22.97390 93 ASP A C 1
ATOM 661 O O . ASP A 1 93 ? 29.01088 -21.34509 34.20864 1.000 24.89523 93 ASP A O 1
ATOM 666 N N . ILE A 1 94 ? 27.86805 -19.62809 35.09089 1.000 22.07378 94 ILE A N 1
ATOM 667 C CA . ILE A 1 94 ? 26.73799 -19.80185 34.16725 1.000 20.27048 94 ILE A CA 1
ATOM 668 C C . ILE A 1 94 ? 26.40145 -18.46041 33.52739 1.000 21.82824 94 ILE A C 1
ATOM 669 O O . ILE A 1 94 ? 26.26613 -17.45334 34.22495 1.000 22.07624 94 ILE A O 1
ATOM 674 N N . VAL A 1 95 ? 26.28326 -18.44595 32.20061 1.000 19.55602 95 VAL A N 1
ATOM 675 C CA . VAL A 1 95 ? 25.82616 -17.27894 31.45710 1.000 17.62780 95 VAL A CA 1
ATOM 676 C C . VAL A 1 95 ? 24.45312 -17.58267 30.86673 1.000 19.40640 95 VAL A C 1
ATOM 677 O O . VAL A 1 95 ? 24.27974 -18.60020 30.19805 1.000 22.07043 95 VAL A O 1
ATOM 681 N N . ILE A 1 96 ? 23.48128 -16.71895 31.13559 1.000 18.49452 96 ILE A N 1
ATOM 682 C CA . ILE A 1 96 ? 22.11119 -16.87223 30.64610 1.000 18.82985 96 ILE A CA 1
ATOM 683 C C . ILE A 1 96 ? 21.88279 -15.76213 29.63658 1.000 22.13949 96 ILE A C 1
ATOM 684 O O . ILE A 1 96 ? 22.15903 -14.60357 29.93745 1.000 21.46649 96 ILE A O 1
ATOM 689 N N . ASP A 1 97 ? 21.42607 -16.10566 28.42583 1.000 21.35984 97 ASP A N 1
ATOM 690 C CA . ASP A 1 97 ? 21.06931 -15.09880 27.42761 1.000 22.10802 97 ASP A CA 1
ATOM 691 C C . ASP A 1 97 ? 19.54846 -15.09376 27.30612 1.000 26.66591 97 ASP A C 1
ATOM 692 O O . ASP A 1 97 ? 18.96033 -16.04893 26.79987 1.000 18.99462 97 ASP A O 1
ATOM 697 N N . GLY A 1 98 ? 18.92498 -14.03167 27.78199 1.000 31.41403 98 GLY A N 1
ATOM 698 C CA . GLY A 1 98 ? 17.48767 -13.89283 27.74115 1.000 30.40267 98 GLY A CA 1
ATOM 699 C C . GLY A 1 98 ? 16.97940 -13.07918 26.57849 1.000 30.44473 98 GLY A C 1
ATOM 700 O O . GLY A 1 98 ? 15.76377 -12.87791 26.47038 1.000 45.20168 98 GLY A O 1
ATOM 701 N N . GLY A 1 99 ? 17.86062 -12.62516 25.69472 1.000 33.09248 99 GLY A N 1
ATOM 702 C CA . GLY A 1 99 ? 17.46493 -11.77876 24.59123 1.000 39.11465 99 GLY A CA 1
ATOM 703 C C . GLY A 1 99 ? 16.74678 -12.54430 23.48562 1.000 36.10663 99 GLY A C 1
ATOM 704 O O . GLY A 1 99 ? 16.45644 -13.73543 23.58137 1.000 34.89476 99 GLY A O 1
ATOM 705 N N . ASN A 1 100 ? 16.40023 -11.81371 22.43012 1.000 38.37926 100 ASN A N 1
ATOM 706 C CA . ASN A 1 100 ? 15.84890 -12.45047 21.23613 1.000 39.25143 100 ASN A CA 1
ATOM 707 C C . ASN A 1 100 ? 17.02095 -12.76646 20.30555 1.000 38.95287 100 ASN A C 1
ATOM 708 O O . ASN A 1 100 ? 17.21546 -12.17999 19.23816 1.000 44.02940 100 ASN A O 1
ATOM 710 N N . THR A 1 101 ? 17.82436 -13.72460 20.75520 1.000 32.12991 101 THR A N 1
ATOM 711 C CA . THR A 1 101 ? 18.99947 -14.15626 20.02243 1.000 30.16494 101 THR A CA 1
ATOM 712 C C . THR A 1 101 ? 18.62441 -15.21291 18.99610 1.000 29.14781 101 THR A C 1
ATOM 713 O O . THR A 1 101 ? 17.79549 -16.08735 19.25373 1.000 26.52487 101 THR A O 1
ATOM 717 N N . TYR A 1 102 ? 19.22920 -15.11185 17.81903 1.000 26.27317 102 TYR A N 1
ATOM 718 C CA . TYR A 1 102 ? 19.10669 -16.16205 16.81733 1.000 24.60156 102 TYR A CA 1
ATOM 719 C C . TYR A 1 102 ? 19.72889 -17.43820 17.35276 1.000 22.43863 102 TYR A C 1
ATOM 720 O O . TYR A 1 102 ? 20.90248 -17.44364 17.73734 1.000 26.00848 102 TYR A O 1
ATOM 729 N N . TYR A 1 103 ? 18.95214 -18.52608 17.36349 1.000 19.09030 103 TYR A N 1
ATOM 730 C CA . TYR A 1 103 ? 19.33810 -19.68574 18.17669 1.000 23.86260 103 TYR A CA 1
ATOM 731 C C . TYR A 1 103 ? 20.66817 -20.30508 17.73429 1.000 26.69518 103 TYR A C 1
ATOM 732 O O . TYR A 1 103 ? 21.38344 -20.91737 18.54113 1.000 21.95449 103 TYR A O 1
ATOM 741 N N . LYS A 1 104 ? 21.03045 -20.15622 16.46321 1.000 23.94051 104 LYS A N 1
ATOM 742 C CA . LYS A 1 104 ? 22.31801 -20.71068 16.04123 1.000 22.30206 104 LYS A CA 1
ATOM 743 C C . LYS A 1 104 ? 23.49522 -20.02902 16.74343 1.000 24.17520 104 LYS A C 1
ATOM 744 O O . LYS A 1 104 ? 24.50520 -20.68308 17.05137 1.000 25.63365 104 LYS A O 1
ATOM 750 N N . ASP A 1 105 ? 23.38013 -18.72851 17.02985 1.000 21.72193 105 ASP A N 1
ATOM 751 C CA . ASP A 1 105 ? 24.39428 -18.05294 17.84425 1.000 26.63397 105 ASP A CA 1
ATOM 752 C C . ASP A 1 105 ? 24.49028 -18.65139 19.24944 1.000 27.39196 105 ASP A C 1
ATOM 753 O O . ASP A 1 105 ? 25.58060 -18.69289 19.83705 1.000 25.39383 105 ASP A O 1
ATOM 758 N N . ASP A 1 106 ? 23.36083 -19.08400 19.81577 1.000 21.60916 106 ASP A N 1
ATOM 759 C CA . ASP A 1 106 ? 23.38355 -19.76244 21.10937 1.000 21.07540 106 ASP A CA 1
ATOM 760 C C . ASP A 1 106 ? 24.17128 -21.05570 21.02989 1.000 23.75518 106 ASP A C 1
ATOM 761 O O . ASP A 1 106 ? 24.94995 -21.37892 21.93954 1.000 25.77418 106 ASP A O 1
ATOM 766 N N . ILE A 1 107 ? 23.98904 -21.81483 19.94314 1.000 22.68725 107 ILE A N 1
ATOM 767 C CA . ILE A 1 107 ? 24.75530 -23.05378 19.80794 1.000 24.07330 107 ILE A CA 1
ATOM 768 C C . ILE A 1 107 ? 26.24545 -22.74125 19.76777 1.000 24.11354 107 ILE A C 1
ATOM 769 O O . ILE A 1 107 ? 27.07163 -23.40256 20.42715 1.000 30.88734 107 ILE A O 1
ATOM 774 N N . ARG A 1 108 ? 26.60584 -21.69966 19.01873 1.000 27.54520 108 ARG A N 1
ATOM 775 C CA . ARG A 1 108 ? 28.02153 -21.35141 18.87869 1.000 28.06381 108 ARG A CA 1
ATOM 776 C C . ARG A 1 108 ? 28.61798 -20.86449 20.20392 1.000 31.62758 108 ARG A C 1
ATOM 777 O O . ARG A 1 108 ? 29.72173 -21.27887 20.60680 1.000 28.38897 108 ARG A O 1
ATOM 785 N N . ARG A 1 109 ? 27.92258 -19.94986 20.87494 1.000 25.88358 109 ARG A N 1
ATOM 786 C CA . ARG A 1 109 ? 28.40482 -19.43614 22.14740 1.000 30.29422 109 ARG A CA 1
ATOM 787 C C . ARG A 1 109 ? 28.56108 -20.54040 23.17321 1.000 29.00351 109 ARG A C 1
ATOM 788 O O . ARG A 1 109 ? 29.52950 -20.54274 23.93428 1.000 26.94906 109 ARG A O 1
ATOM 796 N N . ALA A 1 110 ? 27.58839 -21.45172 23.25339 1.000 23.99810 110 ALA A N 1
ATOM 797 C CA . ALA A 1 110 ? 27.67153 -22.50354 24.25454 1.000 21.34302 110 ALA A CA 1
ATOM 798 C C . ALA A 1 110 ? 28.90804 -23.34762 24.03367 1.000 28.09922 110 ALA A C 1
ATOM 799 O O . ALA A 1 110 ? 29.61761 -23.68911 24.99164 1.000 27.70129 110 ALA A O 1
ATOM 801 N N . ALA A 1 111 ? 29.20738 -23.65588 22.76751 1.000 29.64404 111 ALA A N 1
ATOM 802 C CA . ALA A 1 111 ? 30.42211 -24.41537 22.48238 1.000 29.31263 111 ALA A CA 1
ATOM 803 C C . ALA A 1 111 ? 31.68356 -23.64154 22.88046 1.000 30.08319 111 ALA A C 1
ATOM 804 O O . ALA A 1 111 ? 32.61813 -24.21099 23.45330 1.000 33.44235 111 ALA A O 1
ATOM 806 N N . GLN A 1 112 ? 31.75023 -22.35309 22.55708 1.000 27.61166 112 GLN A N 1
ATOM 807 C CA . GLN A 1 112 ? 32.93723 -21.58676 22.92438 1.000 25.62710 112 GLN A CA 1
ATOM 808 C C . GLN A 1 112 ? 33.09577 -21.52343 24.43903 1.000 39.04309 112 GLN A C 1
ATOM 809 O O . GLN A 1 112 ? 34.17431 -21.81103 24.97867 1.000 29.49374 112 GLN A O 1
ATOM 815 N N . LEU A 1 113 ? 32.01724 -21.16598 25.14653 1.000 23.42665 113 LEU A N 1
ATOM 816 C CA . LEU A 1 113 ? 32.10810 -20.97314 26.58525 1.000 28.68755 113 LEU A CA 1
ATOM 817 C C . LEU A 1 113 ? 32.44103 -22.28307 27.28316 1.000 24.53030 113 LEU A C 1
ATOM 818 O O . LEU A 1 113 ? 33.11099 -22.28877 28.32631 1.000 24.63218 113 LEU A O 1
ATOM 823 N N . ALA A 1 114 ? 31.98990 -23.40447 26.72451 1.000 23.24816 114 ALA A N 1
ATOM 824 C CA . ALA A 1 114 ? 32.29184 -24.69448 27.32249 1.000 27.86837 114 ALA A CA 1
ATOM 825 C C . ALA A 1 114 ? 33.77908 -25.01628 27.31266 1.000 30.35631 114 ALA A C 1
ATOM 826 O O . ALA A 1 114 ? 34.21650 -25.80984 28.15004 1.000 29.94602 114 ALA A O 1
ATOM 828 N N . ASP A 1 115 ? 34.56477 -24.41116 26.40875 1.000 32.46113 115 ASP A N 1
ATOM 829 C CA . ASP A 1 115 ? 36.00707 -24.66202 26.40430 1.000 35.58858 115 ASP A CA 1
ATOM 830 C C . ASP A 1 115 ? 36.67836 -24.15293 27.68083 1.000 41.27389 115 ASP A C 1
ATOM 831 O O . ASP A 1 115 ? 37.82700 -24.51507 27.93726 1.000 38.96831 115 ASP A O 1
ATOM 836 N N . LYS A 1 116 ? 36.02569 -23.25993 28.43737 1.000 30.95293 116 LYS A N 1
ATOM 837 C CA . LYS A 1 116 ? 36.50464 -22.82759 29.74866 1.000 30.00768 116 LYS A CA 1
ATOM 838 C C . LYS A 1 116 ? 35.65680 -23.39876 30.87959 1.000 33.91665 116 LYS A C 1
ATOM 839 O O . LYS A 1 116 ? 35.81257 -22.98006 32.03162 1.000 30.16589 116 LYS A O 1
ATOM 845 N N . GLY A 1 117 ? 34.77408 -24.35200 30.58549 1.000 29.27455 117 GLY A N 1
ATOM 846 C CA . GLY A 1 117 ? 33.89833 -24.87642 31.60919 1.000 28.39853 117 GLY A CA 1
ATOM 847 C C . GLY A 1 117 ? 32.76140 -23.95758 32.00755 1.000 26.28986 117 GLY A C 1
ATOM 848 O O . GLY A 1 117 ? 32.13870 -24.18581 33.05100 1.000 23.61282 117 GLY A O 1
ATOM 849 N N . ILE A 1 118 ? 32.50412 -22.90580 31.22712 1.000 27.93523 118 ILE A N 1
ATOM 850 C CA . ILE A 1 118 ? 31.40518 -21.97162 31.46793 1.000 25.89093 118 ILE A CA 1
ATOM 851 C C . ILE A 1 118 ? 30.15600 -22.51095 30.77979 1.000 26.40896 118 ILE A C 1
ATOM 852 O O . ILE A 1 118 ? 30.18674 -22.81542 29.57982 1.000 21.09825 118 ILE A O 1
ATOM 857 N N . HIS A 1 119 ? 29.05776 -22.60168 31.52818 1.000 26.51225 119 HIS A N 1
ATOM 858 C CA . HIS A 1 119 ? 27.79885 -23.12244 31.00389 1.000 26.65122 119 HIS A CA 1
ATOM 859 C C . HIS A 1 119 ? 26.96332 -22.00056 30.40839 1.000 28.27727 119 HIS A C 1
ATOM 860 O O . HIS A 1 119 ? 26.88812 -20.90078 30.96703 1.000 32.12049 119 HIS A O 1
ATOM 867 N N . TYR A 1 120 ? 26.32630 -22.28027 29.27792 1.000 25.01708 120 TYR A N 1
ATOM 868 C CA . TYR A 1 120 ? 25.52968 -21.28281 28.58207 1.000 26.52031 120 TYR A CA 1
ATOM 869 C C . TYR A 1 120 ? 24.08811 -21.75373 28.52058 1.000 21.64711 120 TYR A C 1
ATOM 870 O O . TYR A 1 120 ? 23.83146 -22.89841 28.13238 1.000 24.48193 120 TYR A O 1
ATOM 879 N N . VAL A 1 121 ? 23.15604 -20.87023 28.89455 1.000 22.21518 121 VAL A N 1
ATOM 880 C CA . VAL A 1 121 ? 21.72506 -21.18300 28.92695 1.000 18.80757 121 VAL A CA 1
ATOM 881 C C . VAL A 1 121 ? 20.99372 -20.11302 28.12778 1.000 19.80375 121 VAL A C 1
ATOM 882 O O . VAL A 1 121 ? 21.11545 -18.91559 28.42801 1.000 20.51117 121 VAL A O 1
ATOM 886 N N . ASP A 1 122 ? 20.22565 -20.52375 27.13032 1.000 20.39989 122 ASP A N 1
ATOM 887 C CA . ASP A 1 122 ? 19.42736 -19.54683 26.39046 1.000 19.50401 122 ASP A CA 1
ATOM 888 C C . ASP A 1 122 ? 18.01409 -19.60344 26.94142 1.000 17.67673 122 ASP A C 1
ATOM 889 O O . ASP A 1 122 ? 17.45309 -20.68605 27.03223 1.000 21.26274 122 ASP A O 1
ATOM 894 N N . VAL A 1 123 ? 17.44920 -18.45322 27.31984 1.000 20.88166 123 VAL A N 1
ATOM 895 C CA . VAL A 1 123 ? 16.06374 -18.37965 27.80721 1.000 17.89018 123 VAL A CA 1
ATOM 896 C C . VAL A 1 123 ? 15.24608 -17.52009 26.83389 1.000 18.72676 123 VAL A C 1
ATOM 897 O O . VAL A 1 123 ? 15.57643 -16.35212 26.58452 1.000 22.09733 123 VAL A O 1
ATOM 901 N N . GLY A 1 124 ? 14.18296 -18.09475 26.28147 1.000 20.63970 124 GLY A N 1
ATOM 902 C CA . GLY A 1 124 ? 13.23484 -17.34553 25.48351 1.000 20.10061 124 GLY A CA 1
ATOM 903 C C . GLY A 1 124 ? 12.02060 -17.11932 26.38000 1.000 20.33517 124 GLY A C 1
ATOM 904 O O . GLY A 1 124 ? 11.54208 -18.05257 27.00477 1.000 21.41786 124 GLY A O 1
ATOM 905 N N . THR A 1 125 ? 11.58283 -15.87127 26.45759 1.000 22.72229 125 THR A N 1
ATOM 906 C CA . THR A 1 125 ? 10.46498 -15.50821 27.32148 1.000 23.43125 125 THR A CA 1
ATOM 907 C C . THR A 1 125 ? 9.29613 -15.01482 26.48423 1.000 30.36826 125 THR A C 1
ATOM 908 O O . THR A 1 125 ? 9.47679 -14.39899 25.43243 1.000 33.38932 125 THR A O 1
ATOM 912 N N . SER A 1 126 ? 8.09938 -15.24719 27.00160 1.000 31.37389 126 SER A N 1
ATOM 913 C CA . SER A 1 126 ? 6.87065 -14.75269 26.41382 1.000 34.38385 126 SER A CA 1
ATOM 914 C C . SER A 1 126 ? 6.02465 -13.98322 27.44362 1.000 41.54439 126 SER A C 1
ATOM 915 O O . SER A 1 126 ? 6.24911 -14.07314 28.67842 1.000 40.38565 126 SER A O 1
ATOM 918 N N . GLY A 1 131 ? 3.92658 -9.08857 33.51980 1.000 47.19033 131 GLY A N 1
ATOM 919 C CA . GLY A 1 131 ? 5.12059 -9.92374 33.53948 1.000 44.27819 131 GLY A CA 1
ATOM 920 C C . GLY A 1 131 ? 5.80204 -9.87630 34.89658 1.000 40.39980 131 GLY A C 1
ATOM 921 O O . GLY A 1 131 ? 6.03119 -10.91362 35.54392 1.000 36.75717 131 GLY A O 1
ATOM 922 N N . LEU A 1 132 ? 6.12551 -8.64644 35.31108 1.000 39.61157 132 LEU A N 1
ATOM 923 C CA . LEU A 1 132 ? 6.54771 -8.36140 36.67792 1.000 36.70235 132 LEU A CA 1
ATOM 924 C C . LEU A 1 132 ? 5.65297 -9.04454 37.71163 1.000 42.09483 132 LEU A C 1
ATOM 925 O O . LEU A 1 132 ? 6.13834 -9.69973 38.64171 1.000 32.71814 132 LEU A O 1
ATOM 930 N N . GLU A 1 133 ? 4.33565 -8.87227 37.57488 1.000 37.70692 133 GLU A N 1
ATOM 931 C CA . GLU A 1 133 ? 3.39530 -9.43516 38.53381 1.000 40.65288 133 GLU A CA 1
ATOM 932 C C . GLU A 1 133 ? 2.92229 -10.82622 38.13402 1.000 38.18028 133 GLU A C 1
ATOM 933 O O . GLU A 1 133 ? 2.71459 -11.67559 39.00671 1.000 35.34675 133 GLU A O 1
ATOM 939 N N . ARG A 1 134 ? 2.77109 -11.08992 36.83351 1.000 32.73091 134 ARG A N 1
ATOM 940 C CA . ARG A 1 134 ? 2.15805 -12.32574 36.37161 1.000 34.37959 134 ARG A CA 1
ATOM 941 C C . ARG A 1 134 ? 3.15540 -13.45392 36.10275 1.000 37.30434 134 ARG A C 1
ATOM 942 O O . ARG A 1 134 ? 2.74132 -14.61551 36.03365 1.000 39.15174 134 ARG A O 1
ATOM 944 N N . GLY A 1 135 ? 4.44519 -13.16290 35.97416 1.000 30.17483 135 GLY A N 1
ATOM 945 C CA . GLY A 1 135 ? 5.41782 -14.19590 35.69038 1.000 30.23624 135 GLY A CA 1
ATOM 946 C C . GLY A 1 135 ? 5.67291 -14.32364 34.19716 1.000 27.94933 135 GLY A C 1
ATOM 947 O O . GLY A 1 135 ? 4.94779 -13.78034 33.36655 1.000 26.47016 135 GLY A O 1
ATOM 948 N N . TYR A 1 136 ? 6.72835 -15.07281 33.86366 1.000 21.11390 136 TYR A N 1
ATOM 949 C CA . TYR A 1 136 ? 7.24537 -15.19420 32.50301 1.000 21.16742 136 TYR A CA 1
ATOM 950 C C . TYR A 1 136 ? 7.14881 -16.63711 32.02977 1.000 21.64196 136 TYR A C 1
ATOM 951 O O . TYR A 1 136 ? 7.68667 -17.54084 32.67438 1.000 21.30432 136 TYR A O 1
ATOM 960 N N . CYS A 1 137 ? 6.50155 -16.85558 30.89226 1.000 21.18836 137 CYS A N 1
ATOM 961 C CA . CYS A 1 137 ? 6.51628 -18.16939 30.27049 1.000 20.00394 137 CYS A CA 1
ATOM 962 C C . CYS A 1 137 ? 7.88001 -18.32699 29.60448 1.000 19.93812 137 CYS A C 1
ATOM 963 O O . CYS A 1 137 ? 8.25764 -17.48753 28.77974 1.000 18.23115 137 CYS A O 1
ATOM 966 N N . MET A 1 138 ? 8.62296 -19.37531 29.95823 1.000 18.39599 138 MET A N 1
ATOM 967 C CA . MET A 1 138 ? 10.02310 -19.47569 29.54717 1.000 16.47799 138 MET A CA 1
ATOM 968 C C . MET A 1 138 ? 10.35777 -20.82087 28.90348 1.000 18.09614 138 MET A C 1
ATOM 969 O O . MET A 1 138 ? 9.94402 -21.88404 29.37161 1.000 20.52636 138 MET A O 1
ATOM 974 N N . MET A 1 139 ? 11.13917 -20.76672 27.83797 1.000 14.52739 139 MET A N 1
ATOM 975 C CA . MET A 1 139 ? 11.58711 -21.92826 27.09281 1.000 15.56924 139 MET A CA 1
ATOM 976 C C . MET A 1 139 ? 13.09598 -21.80075 27.07716 1.000 19.04878 139 MET A C 1
ATOM 977 O O . MET A 1 139 ? 13.60896 -20.78241 26.61879 1.000 18.54753 139 MET A O 1
ATOM 982 N N . TYR A 1 140 ? 13.80498 -22.77630 27.63777 1.000 19.78619 140 TYR A N 1
ATOM 983 C CA . TYR A 1 140 ? 15.23273 -22.56817 27.82593 1.000 19.80028 140 TYR A CA 1
ATOM 984 C C . TYR A 1 140 ? 16.01603 -23.82252 27.49932 1.000 20.59734 140 TYR A C 1
ATOM 985 O O . TYR A 1 140 ? 15.51729 -24.95073 27.60537 1.000 20.67662 140 TYR A O 1
ATOM 994 N N . GLY A 1 141 ? 17.24613 -23.58844 27.03156 1.000 21.65787 141 GLY A N 1
ATOM 995 C CA . GLY A 1 141 ? 18.15950 -24.65255 26.67986 1.000 23.61407 141 GLY A CA 1
ATOM 996 C C . GLY A 1 141 ? 19.45438 -24.57022 27.47378 1.000 23.42879 141 GLY A C 1
ATOM 997 O O . GLY A 1 141 ? 19.82311 -23.48703 27.96069 1.000 22.10710 141 GLY A O 1
ATOM 998 N N . GLY A 1 142 ? 20.15254 -25.69439 27.55816 1.000 24.17081 142 GLY A N 1
ATOM 999 C CA . GLY A 1 142 ? 21.41983 -25.77330 28.26198 1.000 21.33608 142 GLY A CA 1
ATOM 1000 C C . GLY A 1 142 ? 21.61373 -27.16817 28.82522 1.000 23.93773 142 GLY A C 1
ATOM 1001 O O . GLY A 1 142 ? 20.79813 -28.06341 28.63117 1.000 21.41484 142 GLY A O 1
ATOM 1002 N N . THR A 1 143 ? 22.74522 -27.33895 29.51828 1.000 23.92603 143 THR A N 1
ATOM 1003 C CA . THR A 1 143 ? 23.05176 -28.61803 30.14170 1.000 26.84610 143 THR A CA 1
ATOM 1004 C C . THR A 1 143 ? 22.14924 -28.85797 31.33670 1.000 27.35087 143 THR A C 1
ATOM 1005 O O . THR A 1 143 ? 21.70557 -27.92018 32.00760 1.000 28.63768 143 THR A O 1
ATOM 1009 N N . LYS A 1 144 ? 21.90754 -30.13642 31.62044 1.000 29.10140 144 LYS A N 1
ATOM 1010 C CA . LYS A 1 144 ? 21.14505 -30.49398 32.81387 1.000 28.05765 144 LYS A CA 1
ATOM 1011 C C . LYS A 1 144 ? 21.79751 -29.94240 34.08256 1.000 31.80491 144 LYS A C 1
ATOM 1012 O O . LYS A 1 144 ? 21.09722 -29.47958 34.99062 1.000 29.28049 144 LYS A O 1
ATOM 1018 N N . ASP A 1 145 ? 23.13656 -29.94847 34.15877 1.000 26.03445 145 ASP A N 1
ATOM 1019 C CA . ASP A 1 145 ? 23.78741 -29.46780 35.38009 1.000 30.58371 145 ASP A CA 1
ATOM 1020 C C . ASP A 1 145 ? 23.44094 -28.00543 35.63714 1.000 30.56527 145 ASP A C 1
ATOM 1021 O O . ASP A 1 145 ? 22.99031 -27.63643 36.72972 1.000 26.16736 145 ASP A O 1
ATOM 1026 N N . SER A 1 146 ? 23.61709 -27.15612 34.61915 1.000 27.43499 146 SER A N 1
ATOM 1027 C CA . SER A 1 146 ? 23.42717 -25.72813 34.83917 1.000 27.60978 146 SER A CA 1
ATOM 1028 C C . SER A 1 146 ? 21.95430 -25.37160 35.02022 1.000 23.66879 146 SER A C 1
ATOM 1029 O O . SER A 1 146 ? 21.60560 -24.53395 35.86823 1.000 23.83451 146 SER A O 1
ATOM 1032 N N . THR A 1 147 ? 21.07360 -26.00162 34.25195 1.000 22.28777 147 THR A N 1
ATOM 1033 C CA . THR A 1 147 ? 19.66070 -25.65805 34.35953 1.000 23.46663 147 THR A CA 1
ATOM 1034 C C . THR A 1 147 ? 19.06677 -26.17384 35.66472 1.000 23.78317 147 THR A C 1
ATOM 1035 O O . THR A 1 147 ? 18.18765 -25.52237 36.25380 1.000 22.80416 147 THR A O 1
ATOM 1039 N N . ASP A 1 148 ? 19.55856 -27.31120 36.15750 1.000 29.06909 148 ASP A N 1
ATOM 1040 C CA . ASP A 1 148 ? 19.21432 -27.72319 37.51488 1.000 26.58015 148 ASP A CA 1
ATOM 1041 C C . ASP A 1 148 ? 19.67030 -26.67949 38.51813 1.000 23.40146 148 ASP A C 1
ATOM 1042 O O . ASP A 1 148 ? 18.92718 -26.32860 39.43779 1.000 24.87504 148 ASP A O 1
ATOM 1047 N N . HIS A 1 149 ? 20.90664 -26.19429 38.37830 1.000 22.31819 149 HIS A N 1
ATOM 1048 C CA . HIS A 1 149 ? 21.39962 -25.22298 39.34789 1.000 23.75739 149 HIS A CA 1
ATOM 1049 C C . HIS A 1 149 ? 20.53241 -23.96309 39.37868 1.000 23.69836 149 HIS A C 1
ATOM 1050 O O . HIS A 1 149 ? 20.24516 -23.41823 40.45753 1.000 21.86244 149 HIS A O 1
ATOM 1057 N N . ILE A 1 150 ? 20.07404 -23.48905 38.21316 1.000 21.19857 150 ILE A N 1
ATOM 1058 C CA . ILE A 1 150 ? 19.36589 -22.20884 38.21326 1.000 19.33298 150 ILE A CA 1
ATOM 1059 C C . ILE A 1 150 ? 17.85808 -22.39614 38.32434 1.000 20.59433 150 ILE A C 1
ATOM 1060 O O . ILE A 1 150 ? 17.10494 -21.40503 38.30299 1.000 19.73025 150 ILE A O 1
ATOM 1065 N N . ASP A 1 151 ? 17.40281 -23.63140 38.49674 1.000 19.68935 151 ASP A N 1
ATOM 1066 C CA . ASP A 1 151 ? 15.97707 -23.87921 38.67488 1.000 21.37436 151 ASP A CA 1
ATOM 1067 C C . ASP A 1 151 ? 15.28341 -22.95128 39.67029 1.000 24.74921 151 ASP A C 1
ATOM 1068 O O . ASP A 1 151 ? 14.14709 -22.53978 39.37953 1.000 24.36529 151 ASP A O 1
ATOM 1073 N N . PRO A 1 152 ? 15.85634 -22.59571 40.83228 1.000 22.32883 152 PRO A N 1
ATOM 1074 C CA . PRO A 1 152 ? 15.13573 -21.66727 41.73698 1.000 21.73191 152 PRO A CA 1
ATOM 1075 C C . PRO A 1 152 ? 14.87707 -20.28463 41.14852 1.000 21.42584 152 PRO A C 1
ATOM 1076 O O . PRO A 1 152 ? 13.80917 -19.68313 41.37618 1.000 21.22083 152 PRO A O 1
ATOM 1080 N N . ILE A 1 153 ? 15.84371 -19.77132 40.39386 1.000 21.82611 153 ILE A N 1
ATOM 1081 C CA . ILE A 1 153 ? 15.69635 -18.47924 39.72714 1.000 22.17483 153 ILE A CA 1
ATOM 1082 C C . ILE A 1 153 ? 14.54797 -18.54239 38.71489 1.000 18.39992 153 ILE A C 1
ATOM 1083 O O . ILE A 1 153 ? 13.68955 -17.65215 38.66119 1.000 21.59881 153 ILE A O 1
ATOM 1088 N N . LEU A 1 154 ? 14.53288 -19.59381 37.88465 1.000 20.99012 154 LEU A N 1
ATOM 1089 C CA . LEU A 1 154 ? 13.48389 -19.72732 36.87375 1.000 18.17175 154 LEU A CA 1
ATOM 1090 C C . LEU A 1 154 ? 12.12265 -19.95639 37.51661 1.000 21.15222 154 LEU A C 1
ATOM 1091 O O . LEU A 1 154 ? 11.11943 -19.42210 37.04862 1.000 21.86519 154 LEU A O 1
ATOM 1096 N N . ASP A 1 155 ? 12.06214 -20.78417 38.56749 1.000 19.66472 155 ASP A N 1
ATOM 1097 C CA . ASP A 1 155 ? 10.81040 -20.99122 39.28878 1.000 22.33816 155 ASP A CA 1
ATOM 1098 C C . ASP A 1 155 ? 10.29529 -19.67586 39.86482 1.000 19.83664 155 ASP A C 1
ATOM 1099 O O . ASP A 1 155 ? 9.09790 -19.38734 39.79388 1.000 23.56255 155 ASP A O 1
ATOM 1104 N N . ALA A 1 156 ? 11.18908 -18.83466 40.37327 1.000 19.79370 156 ALA A N 1
ATOM 1105 C CA . ALA A 1 156 ? 10.76131 -17.52594 40.85415 1.000 26.43827 156 ALA A CA 1
ATOM 1106 C C . ALA A 1 156 ? 10.14763 -16.69393 39.73656 1.000 22.62927 156 ALA A C 1
ATOM 1107 O O . ALA A 1 156 ? 9.15642 -15.98459 39.94610 1.000 22.76741 156 ALA A O 1
ATOM 1109 N N . LEU A 1 157 ? 10.72212 -16.77237 38.53951 1.000 19.88388 157 LEU A N 1
ATOM 1110 C CA . LEU A 1 157 ? 10.23573 -15.92364 37.45310 1.000 22.75654 157 LEU A CA 1
ATOM 1111 C C . LEU A 1 157 ? 8.99672 -16.47169 36.74934 1.000 21.08367 157 LEU A C 1
ATOM 1112 O O . LEU A 1 157 ? 8.24589 -15.69264 36.14510 1.000 24.56994 157 LEU A O 1
ATOM 1117 N N . ALA A 1 158 ? 8.75668 -17.76822 36.82965 1.000 19.08082 158 ALA A N 1
ATOM 1118 C CA . ALA A 1 158 ? 7.68136 -18.40402 36.08096 1.000 22.43558 158 ALA A CA 1
ATOM 1119 C C . ALA A 1 158 ? 6.32455 -18.07466 36.70325 1.000 27.80784 158 ALA A C 1
ATOM 1120 O O . ALA A 1 158 ? 6.23890 -17.72762 37.88626 1.000 23.01165 158 ALA A O 1
ATOM 1122 N N . PRO A 1 159 ? 5.24017 -18.19464 35.92909 1.000 25.36160 159 PRO A N 1
ATOM 1123 C CA . PRO A 1 159 ? 3.91405 -17.89286 36.50265 1.000 29.55824 159 PRO A CA 1
ATOM 1124 C C . PRO A 1 159 ? 3.43764 -18.91055 37.53759 1.000 26.43723 159 PRO A C 1
ATOM 1125 O O . PRO A 1 159 ? 2.59162 -18.58195 38.37329 1.000 34.90612 159 PRO A O 1
ATOM 1129 N N . GLY A 1 160 ? 3.90158 -20.14773 37.49874 1.000 26.54818 160 GLY A N 1
ATOM 1130 C CA . GLY A 1 160 ? 3.33728 -21.17408 38.34533 1.000 30.55832 160 GLY A CA 1
ATOM 1131 C C . GLY A 1 160 ? 2.05191 -21.71393 37.74688 1.000 30.13593 160 GLY A C 1
ATOM 1132 O O . GLY A 1 160 ? 1.53406 -21.21721 36.73789 1.000 29.25553 160 GLY A O 1
ATOM 1133 N N . LYS A 1 161 ? 1.51670 -22.75508 38.39548 1.000 28.26949 161 LYS A N 1
ATOM 1134 C CA . LYS A 1 161 ? 0.40317 -23.50493 37.80676 1.000 26.74753 161 LYS A CA 1
ATOM 1135 C C . LYS A 1 161 ? -0.86121 -22.65942 37.67836 1.000 30.24749 161 LYS A C 1
ATOM 1136 O O . LYS A 1 161 ? -1.69541 -22.93452 36.81022 1.000 30.89167 161 LYS A O 1
ATOM 1142 N N . GLY A 1 162 ? -1.04347 -21.64884 38.54222 1.000 34.39304 162 GLY A N 1
ATOM 1143 C CA . GLY A 1 162 ? -2.22661 -20.78865 38.38116 1.000 36.21524 162 GLY A CA 1
ATOM 1144 C C . GLY A 1 162 ? -3.56973 -21.48448 38.60062 1.000 35.51057 162 GLY A C 1
ATOM 1145 O O . GLY A 1 162 ? -3.67112 -22.52317 39.25400 1.000 32.90153 162 GLY A O 1
ATOM 1146 N N . ASP A 1 163 ? -4.61951 -20.89152 38.02537 1.000 38.09924 163 ASP A N 1
ATOM 1147 C CA . ASP A 1 163 ? -5.98021 -21.37725 38.23696 1.000 40.64817 163 ASP A CA 1
ATOM 1148 C C . ASP A 1 163 ? -6.62198 -21.98694 36.98953 1.000 42.98284 163 ASP A C 1
ATOM 1149 O O . ASP A 1 163 ? -7.81790 -22.29123 37.01557 1.000 47.53623 163 ASP A O 1
ATOM 1151 N N . VAL A 1 164 ? -5.86579 -22.18985 35.90569 1.000 44.56153 164 VAL A N 1
ATOM 1152 C CA . VAL A 1 164 ? -6.43725 -22.82080 34.71155 1.000 36.50376 164 VAL A CA 1
ATOM 1153 C C . VAL A 1 164 ? -6.64486 -24.31849 34.93820 1.000 41.49713 164 VAL A C 1
ATOM 1154 O O . VAL A 1 164 ? -6.02151 -24.95450 35.80165 1.000 37.98758 164 VAL A O 1
ATOM 1158 N N . ALA A 1 165 ? -7.53288 -24.89112 34.13468 1.000 44.38277 165 ALA A N 1
ATOM 1159 C CA . ALA A 1 165 ? -7.81295 -26.31010 34.24629 1.000 38.52854 165 ALA A CA 1
ATOM 1160 C C . ALA A 1 165 ? -6.56499 -27.09910 33.89372 1.000 41.88100 165 ALA A C 1
ATOM 1161 O O . ALA A 1 165 ? -5.85787 -26.75021 32.93898 1.000 38.72393 165 ALA A O 1
ATOM 1163 N N . PRO A 1 166 ? -6.24146 -28.13597 34.65388 1.000 39.33304 166 PRO A N 1
ATOM 1164 C CA . PRO A 1 166 ? -5.05951 -28.93477 34.33755 1.000 40.14512 166 PRO A CA 1
ATOM 1165 C C . PRO A 1 166 ? -5.27863 -29.80901 33.11085 1.000 39.75429 166 PRO A C 1
ATOM 1166 O O . PRO A 1 166 ? -6.38220 -30.29493 32.85597 1.000 39.24116 166 PRO A O 1
ATOM 1170 N N . THR A 1 167 ? -4.20084 -30.00181 32.34085 1.000 31.52069 167 THR A N 1
ATOM 1171 C CA . THR A 1 167 ? -4.25399 -30.89739 31.18913 1.000 37.87035 167 THR A CA 1
ATOM 1172 C C . THR A 1 167 ? -4.43230 -32.31654 31.71821 1.000 46.90763 167 THR A C 1
ATOM 1173 O O . THR A 1 167 ? -3.64643 -32.75596 32.56085 1.000 40.38853 167 THR A O 1
ATOM 1177 N N . PRO A 1 168 ? -5.45003 -33.05992 31.25397 1.000 46.45086 168 PRO A N 1
ATOM 1178 C CA . PRO A 1 168 ? -5.76169 -34.36735 31.85587 1.000 47.24448 168 PRO A CA 1
ATOM 1179 C C . PRO A 1 168 ? -4.68141 -35.44528 31.88211 1.000 43.77535 168 PRO A C 1
ATOM 1180 O O . PRO A 1 168 ? -4.31008 -35.88218 32.97661 1.000 61.04324 168 PRO A O 1
ATOM 1184 N N . ASP A 1 169 ? -4.15637 -35.88840 30.74527 1.000 49.08960 169 ASP A N 1
ATOM 1185 C CA . ASP A 1 169 ? -3.25074 -37.04687 30.75130 1.000 45.39601 169 ASP A CA 1
ATOM 1186 C C . ASP A 1 169 ? -1.78016 -36.68614 30.96933 1.000 47.05393 169 ASP A C 1
ATOM 1187 O O . ASP A 1 169 ? -0.89700 -37.25102 30.32463 1.000 50.96632 169 ASP A O 1
ATOM 1189 N N . ARG A 1 170 ? -1.48246 -35.82275 31.94309 1.000 54.26786 170 ARG A N 1
ATOM 1190 C CA . ARG A 1 170 ? -0.11082 -35.36362 32.15334 1.000 50.44539 170 ARG A CA 1
ATOM 1191 C C . ARG A 1 170 ? 0.69310 -36.19103 33.15370 1.000 54.17128 170 ARG A C 1
ATOM 1192 O O . ARG A 1 170 ? 1.91130 -36.00464 33.23347 1.000 50.83763 170 ARG A O 1
ATOM 1200 N N . GLY A 1 171 ? 0.07525 -37.09967 33.90511 1.000 59.12937 171 GLY A N 1
ATOM 1201 C CA . GLY A 1 171 ? 0.83611 -37.85273 34.89413 1.000 53.52305 171 GLY A CA 1
ATOM 1202 C C . GLY A 1 171 ? 1.62578 -39.03387 34.36393 1.000 59.01777 171 GLY A C 1
ATOM 1203 O O . GLY A 1 171 ? 1.37509 -40.18123 34.75565 1.000 56.68437 171 GLY A O 1
ATOM 1204 N N . LYS A 1 172 ? 2.61034 -38.77628 33.50468 1.000 51.70096 172 LYS A N 1
ATOM 1205 C CA . LYS A 1 172 ? 3.34852 -39.86588 32.88280 1.000 58.03008 172 LYS A CA 1
ATOM 1206 C C . LYS A 1 172 ? 4.82388 -39.50263 32.84380 1.000 57.57915 172 LYS A C 1
ATOM 1207 O O . LYS A 1 172 ? 5.16594 -38.32426 32.67008 1.000 53.07140 172 LYS A O 1
ATOM 1209 N N . PRO A 1 173 ? 5.71497 -40.47662 33.00512 1.000 54.83723 173 PRO A N 1
ATOM 1210 C CA . PRO A 1 173 ? 7.12839 -40.21894 32.71523 1.000 47.15802 173 PRO A CA 1
ATOM 1211 C C . PRO A 1 173 ? 7.29252 -39.72536 31.28297 1.000 52.39331 173 PRO A C 1
ATOM 1212 O O . PRO A 1 173 ? 6.48458 -40.02163 30.40076 1.000 45.23094 173 PRO A O 1
ATOM 1216 N N . GLY A 1 174 ? 8.31850 -38.90733 31.07398 1.000 48.31468 174 GLY A N 1
ATOM 1217 C CA . GLY A 1 174 ? 8.50649 -38.22188 29.82000 1.000 44.66378 174 GLY A CA 1
ATOM 1218 C C . GLY A 1 174 ? 7.91582 -36.82785 29.76074 1.000 43.18923 174 GLY A C 1
ATOM 1219 O O . GLY A 1 174 ? 8.32709 -36.03623 28.90765 1.000 48.03445 174 GLY A O 1
ATOM 1220 N N . LEU A 1 175 ? 6.95393 -36.50425 30.62470 1.000 40.70413 175 LEU A N 1
ATOM 1221 C CA . LEU A 1 175 ? 6.32887 -35.18786 30.65487 1.000 34.78507 175 LEU A CA 1
ATOM 1222 C C . LEU A 1 175 ? 6.84512 -34.44953 31.88994 1.000 40.19374 175 LEU A C 1
ATOM 1223 O O . LEU A 1 175 ? 6.52557 -34.82806 33.02217 1.000 35.69988 175 LEU A O 1
ATOM 1228 N N . ASP A 1 176 ? 7.57847 -33.36604 31.65726 1.000 32.90981 176 ASP A N 1
ATOM 1229 C CA . ASP A 1 176 ? 8.2330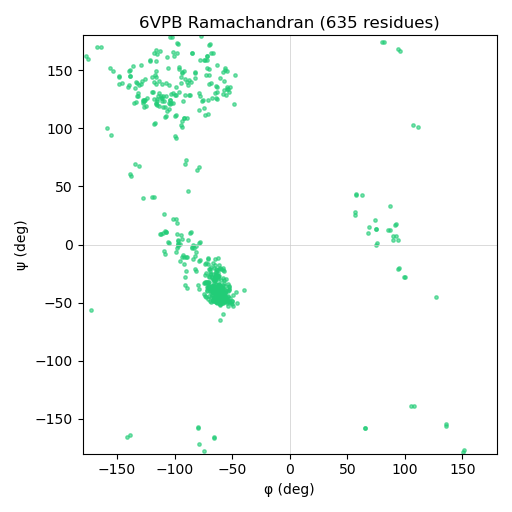2 -32.58508 32.70730 1.000 35.44760 176 ASP A CA 1
ATOM 1230 C C . ASP A 1 176 ? 7.19771 -31.75837 33.46610 1.000 35.32707 176 ASP A C 1
ATOM 1231 O O . ASP A 1 176 ? 6.54770 -30.88720 32.86111 1.000 29.35701 176 ASP A O 1
ATOM 1236 N N . PRO A 1 177 ? 7.00429 -31.98987 34.77410 1.000 29.28194 177 PRO A N 1
ATOM 1237 C CA . PRO A 1 177 ? 5.98192 -31.23065 35.51531 1.000 27.86283 177 PRO A CA 1
ATOM 1238 C C . PRO A 1 177 ? 6.24072 -29.73711 35.57825 1.000 26.98400 177 PRO A C 1
ATOM 1239 O O . PRO A 1 177 ? 5.28320 -28.96154 35.75800 1.000 27.57254 177 PRO A O 1
ATOM 1243 N N . ARG A 1 178 ? 7.48904 -29.30025 35.39908 1.000 21.93225 178 ARG A N 1
ATOM 1244 C CA . ARG A 1 178 ? 7.76865 -27.87214 35.37090 1.000 23.22004 178 ARG A CA 1
ATOM 1245 C C . ARG A 1 178 ? 7.05328 -27.17478 34.22265 1.000 22.71598 178 ARG A C 1
ATOM 1246 O O . ARG A 1 178 ? 6.77498 -25.97771 34.32254 1.000 23.17126 178 ARG A O 1
ATOM 1254 N N . ALA A 1 179 ? 6.71890 -27.89972 33.14947 1.000 23.61692 179 ALA A N 1
ATOM 1255 C CA . ALA A 1 179 ? 5.95472 -27.28180 32.07054 1.000 23.12004 179 ALA A CA 1
ATOM 1256 C C . ALA A 1 179 ? 4.63419 -26.72734 32.57554 1.000 25.94756 179 ALA A C 1
ATOM 1257 O O . ALA A 1 179 ? 4.18327 -25.68758 32.09592 1.000 22.34645 179 ALA A O 1
ATOM 1259 N N . GLU A 1 180 ? 4.01077 -27.39313 33.56004 1.000 24.99581 180 GLU A N 1
ATOM 1260 C CA . GLU A 1 180 ? 2.75342 -26.90357 34.11457 1.000 27.79015 180 GLU A CA 1
ATOM 1261 C C . GLU A 1 180 ? 2.92094 -25.64271 34.95054 1.000 26.61752 180 GLU A C 1
ATOM 1262 O O . GLU A 1 180 ? 1.91588 -25.01209 35.29911 1.000 27.79131 180 GLU A O 1
ATOM 1268 N N . LYS A 1 181 ? 4.14784 -25.27930 35.30030 1.000 21.48026 181 LYS A N 1
ATOM 1269 C CA . LYS A 1 181 ? 4.43279 -24.04216 36.00815 1.000 26.26657 181 LYS A CA 1
ATOM 1270 C C . LYS A 1 181 ? 4.86321 -22.93565 35.06316 1.000 23.90107 181 LYS A C 1
ATOM 1271 O O . LYS A 1 181 ? 5.12936 -21.81873 35.51552 1.000 26.32960 181 LYS A O 1
ATOM 1277 N N . GLY A 1 182 ? 4.94543 -23.21892 33.76856 1.000 24.56054 182 GLY A N 1
ATOM 1278 C CA . GLY A 1 182 ? 5.23259 -22.18216 32.80202 1.000 23.29612 182 GLY A CA 1
ATOM 1279 C C . GLY A 1 182 ? 6.70576 -21.99153 32.48982 1.000 26.06632 182 GLY A C 1
ATOM 1280 O O . GLY A 1 182 ? 7.07343 -20.95728 31.92131 1.000 20.49293 182 GLY A O 1
ATOM 1281 N N . TYR A 1 183 ? 7.56223 -22.95269 32.82173 1.000 19.16968 183 TYR A N 1
ATOM 1282 C CA . TYR A 1 183 ? 8.92846 -22.88772 32.32575 1.000 20.56914 183 TYR A CA 1
ATOM 1283 C C . TYR A 1 183 ? 9.37009 -24.27910 31.91915 1.000 21.64358 183 TYR A C 1
ATOM 1284 O O . TYR A 1 183 ? 9.07804 -25.25999 32.61038 1.000 23.61784 183 TYR A O 1
ATOM 1293 N N . LEU A 1 184 ? 10.04848 -24.37388 30.77468 1.000 16.83974 184 LEU A N 1
ATOM 1294 C CA . LEU A 1 184 ? 10.36104 -25.67435 30.18930 1.000 17.72758 184 LEU A CA 1
ATOM 1295 C C . LEU A 1 184 ? 11.82010 -25.73317 29.74562 1.000 19.20093 184 LEU A C 1
ATOM 1296 O O . LEU A 1 184 ? 12.25402 -24.91233 28.92422 1.000 18.67991 184 LEU A O 1
ATOM 1301 N N . HIS A 1 185 ? 12.57028 -26.70284 30.27808 1.000 19.52989 185 HIS A N 1
ATOM 1302 C CA . HIS A 1 185 ? 13.89224 -27.03574 29.74280 1.000 21.87635 185 HIS A CA 1
ATOM 1303 C C . HIS A 1 185 ? 13.70904 -27.76669 28.42251 1.000 20.16947 185 HIS A C 1
ATOM 1304 O O . HIS A 1 185 ? 13.22824 -28.90180 28.40191 1.000 20.60090 185 HIS A O 1
ATOM 1311 N N . CYS A 1 186 ? 14.08451 -27.12656 27.31791 1.000 18.65805 186 CYS A N 1
ATOM 1312 C CA . CYS A 1 186 ? 13.71540 -27.62529 25.99842 1.000 23.57831 186 CYS A CA 1
ATOM 1313 C C . CYS A 1 186 ? 14.72425 -28.59654 25.41017 1.000 29.05757 186 CYS A C 1
ATOM 1314 O O . CYS A 1 186 ? 14.41596 -29.26556 24.41333 1.000 25.64195 186 CYS A O 1
ATOM 1317 N N . GLY A 1 187 ? 15.89687 -28.72008 26.01841 1.000 23.41323 187 GLY A N 1
ATOM 1318 C CA . GLY A 1 187 ? 16.95773 -29.51568 25.44966 1.000 22.75593 187 GLY A CA 1
ATOM 1319 C C . GLY A 1 187 ? 18.26283 -28.76065 25.55177 1.000 18.61719 187 GLY A C 1
ATOM 1320 O O . GLY A 1 187 ? 18.43021 -27.89544 26.43027 1.000 23.71516 187 GLY A O 1
ATOM 1321 N N . PRO A 1 188 ? 19.20954 -29.06305 24.65599 1.000 21.54006 188 PRO A N 1
ATOM 1322 C CA . PRO A 1 188 ? 20.53484 -28.43512 24.71410 1.000 26.79269 188 PRO A CA 1
ATOM 1323 C C . PRO A 1 188 ? 20.45790 -26.95734 24.36528 1.000 21.80959 188 PRO A C 1
ATOM 1324 O O . PRO A 1 188 ? 19.42836 -26.45551 23.91961 1.000 19.63841 188 PRO A O 1
ATOM 1328 N N . ALA A 1 189 ? 21.59376 -26.27721 24.54246 1.000 18.88824 189 ALA A N 1
ATOM 1329 C CA . ALA A 1 189 ? 21.68975 -24.84693 24.26971 1.000 25.16337 189 ALA A CA 1
ATOM 1330 C C . ALA A 1 189 ? 21.24513 -24.52578 22.84381 1.000 27.55567 189 ALA A C 1
ATOM 1331 O O . ALA A 1 189 ? 21.60456 -25.22977 21.89505 1.000 23.47809 189 ALA A O 1
ATOM 1333 N N . GLY A 1 190 ? 20.44519 -23.46215 22.70356 1.000 20.48111 190 GLY A N 1
ATOM 1334 C CA . GLY A 1 190 ? 19.80363 -23.13058 21.45001 1.000 21.68774 190 GLY A CA 1
ATOM 1335 C C . GLY A 1 190 ? 18.35373 -23.58028 21.35512 1.000 22.70142 190 GLY A C 1
ATOM 1336 O O . GLY A 1 190 ? 17.56677 -22.95331 20.63232 1.000 22.79905 190 GLY A O 1
ATOM 1337 N N . SER A 1 191 ? 17.97751 -24.65153 22.05790 1.000 20.84766 191 SER A N 1
ATOM 1338 C CA . SER A 1 191 ? 16.62232 -25.17199 21.88825 1.000 22.92348 191 SER A CA 1
ATOM 1339 C C . SER A 1 191 ? 15.57817 -24.23972 22.48474 1.000 22.32419 191 SER A C 1
ATOM 1340 O O . SER A 1 191 ? 14.43253 -24.23099 22.02279 1.000 19.22037 191 SER A O 1
ATOM 1343 N N . GLY A 1 192 ? 15.94482 -23.45904 23.50669 1.000 23.03632 192 GLY A N 1
ATOM 1344 C CA . GLY A 1 192 ? 14.99039 -22.52103 24.08873 1.000 23.35143 192 GLY A CA 1
ATOM 1345 C C . GLY A 1 192 ? 14.65903 -21.38009 23.14283 1.000 21.54004 192 GLY A C 1
ATOM 1346 O O . GLY A 1 192 ? 13.48544 -21.06589 22.91576 1.000 18.34108 192 GLY A O 1
ATOM 1347 N N . HIS A 1 193 ? 15.68793 -20.75734 22.55932 1.000 17.63526 193 HIS A N 1
ATOM 1348 C CA . HIS A 1 193 ? 15.42550 -19.70611 21.58242 1.000 17.28335 193 HIS A CA 1
ATOM 1349 C C . HIS A 1 193 ? 14.78960 -20.28454 20.31589 1.000 20.32902 193 HIS A C 1
ATOM 1350 O O . HIS A 1 193 ? 13.99099 -19.60873 19.64253 1.000 19.62188 193 HIS A O 1
ATOM 1357 N N . PHE A 1 194 ? 15.06888 -21.54861 19.99708 1.000 18.04896 194 PHE A N 1
ATOM 1358 C CA . PHE A 1 194 ? 14.37923 -22.16563 18.86031 1.000 20.47265 194 PHE A CA 1
ATOM 1359 C C . PHE A 1 194 ? 12.87790 -22.30899 19.13395 1.000 18.38072 194 PHE A C 1
ATOM 1360 O O . PHE A 1 194 ? 12.03226 -21.97733 18.28076 1.000 18.33303 194 PHE A O 1
ATOM 1368 N N . VAL A 1 195 ? 12.51925 -22.84203 20.30552 1.000 16.82936 195 VAL A N 1
ATOM 1369 C CA . VAL A 1 195 ? 11.10203 -22.98942 20.61973 1.000 20.13874 195 VAL A CA 1
ATOM 1370 C C . VAL A 1 195 ? 10.43472 -21.62170 20.70911 1.000 19.59964 195 VAL A C 1
ATOM 1371 O O . VAL A 1 195 ? 9.30533 -21.44190 20.24365 1.000 19.05010 195 VAL A O 1
ATOM 1375 N N . LYS A 1 196 ? 11.11035 -20.63288 21.31266 1.000 18.45370 196 LYS A N 1
ATOM 1376 C CA . LYS A 1 196 ? 10.51410 -19.30073 21.37095 1.000 20.46010 196 LYS A CA 1
ATOM 1377 C C . LYS A 1 196 ? 10.31009 -18.73957 19.96716 1.000 18.98582 196 LYS A C 1
ATOM 1378 O O . LYS A 1 196 ? 9.32058 -18.04639 19.69550 1.000 18.81170 196 LYS A O 1
ATOM 1384 N N . MET A 1 197 ? 11.26076 -18.99180 19.06794 1.000 16.14964 197 MET A N 1
ATOM 1385 C CA . MET A 1 197 ? 11.11536 -18.49743 17.70369 1.000 19.68997 197 MET A CA 1
ATOM 1386 C C . MET A 1 197 ? 9.85834 -19.05960 17.05734 1.000 16.27731 197 MET A C 1
ATOM 1387 O O . MET A 1 197 ? 9.09721 -18.33370 16.41217 1.000 17.64369 197 MET A O 1
ATOM 1392 N N . VAL A 1 198 ? 9.61730 -20.36226 17.22344 1.000 18.07808 198 VAL A N 1
ATOM 1393 C CA . VAL A 1 198 ? 8.41102 -20.94853 16.61769 1.000 16.43432 198 VAL A CA 1
ATOM 1394 C C . VAL A 1 198 ? 7.13350 -20.44527 17.30961 1.000 18.78310 198 VAL A C 1
ATOM 1395 O O . VAL A 1 198 ? 6.08298 -20.27243 16.66715 1.000 20.45421 198 VAL A O 1
ATOM 1399 N N . HIS A 1 199 ? 7.17917 -20.26433 18.63097 1.000 16.80290 199 HIS A N 1
ATOM 1400 C CA . HIS A 1 199 ? 6.08011 -19.61449 19.34280 1.000 15.16868 199 HIS A CA 1
ATOM 1401 C C . HIS A 1 199 ? 5.70793 -18.29140 18.67132 1.000 15.01759 199 HIS A C 1
ATOM 1402 O O . HIS A 1 199 ? 4.53104 -18.02347 18.40934 1.000 15.59351 199 HIS A O 1
ATOM 1409 N N . ASN A 1 200 ? 6.70084 -17.44695 18.38477 1.000 13.81612 200 ASN A N 1
ATOM 1410 C CA . ASN A 1 200 ? 6.40739 -16.18731 17.69387 1.000 17.57861 200 ASN A CA 1
ATOM 1411 C C . ASN A 1 200 ? 5.87684 -16.42151 16.27811 1.000 17.75142 200 ASN A C 1
ATOM 1412 O O . ASN A 1 200 ? 5.03203 -15.66183 15.79906 1.000 19.61362 200 ASN A O 1
ATOM 1417 N N . GLY A 1 201 ? 6.39132 -17.42278 15.56149 1.000 17.60386 201 GLY A N 1
ATOM 1418 C CA . GLY A 1 201 ? 5.84038 -17.68261 14.23062 1.000 16.51660 201 GLY A CA 1
ATOM 1419 C C . GLY A 1 201 ? 4.36875 -18.05207 14.30429 1.000 18.63283 201 GLY A C 1
ATOM 1420 O O . GLY A 1 201 ? 3.52803 -17.55214 13.52927 1.000 17.05884 201 GLY A O 1
ATOM 1421 N N . ILE A 1 202 ? 4.02271 -18.90182 15.27854 1.000 16.62906 202 ILE A N 1
ATOM 1422 C CA . ILE A 1 202 ? 2.61899 -19.27561 15.47505 1.000 16.62597 202 ILE A CA 1
ATOM 1423 C C . ILE A 1 202 ? 1.78295 -18.05145 15.79556 1.000 18.53083 202 ILE A C 1
ATOM 1424 O O . ILE A 1 202 ? 0.68418 -17.85945 15.24942 1.000 19.34336 202 ILE A O 1
ATOM 1429 N N . GLU A 1 203 ? 2.29311 -17.20569 16.68366 1.000 18.33380 203 GLU A N 1
ATOM 1430 C CA . GLU A 1 203 ? 1.60418 -15.96963 17.04685 1.000 15.65604 203 GLU A CA 1
ATOM 1431 C C . GLU A 1 203 ? 1.31826 -15.10371 15.82093 1.000 18.59333 203 GLU A C 1
ATOM 1432 O O . GLU A 1 203 ? 0.21915 -14.56486 15.67339 1.000 17.04871 203 GLU A O 1
ATOM 1438 N N . TYR A 1 204 ? 2.31549 -14.92741 14.94897 1.000 17.93131 204 TYR A N 1
ATOM 1439 C CA . TYR A 1 204 ? 2.09775 -14.20072 13.69346 1.000 16.95388 204 TYR A CA 1
ATOM 1440 C C . TYR A 1 204 ? 0.91959 -14.78003 12.92019 1.000 16.70877 204 TYR A C 1
ATOM 1441 O O . TYR A 1 204 ? 0.07309 -14.04034 12.39399 1.000 14.82851 204 TYR A O 1
ATOM 1450 N N . GLY A 1 205 ? 0.90734 -16.11138 12.77141 1.000 13.99937 205 GLY A N 1
ATOM 1451 C CA . GLY A 1 205 ? -0.18056 -16.75419 12.03884 1.000 15.78216 205 GLY A CA 1
ATOM 1452 C C . GLY A 1 205 ? -1.53860 -16.55423 12.69304 1.000 16.43549 205 GLY A C 1
ATOM 1453 O O . GLY A 1 205 ? -2.55909 -16.34725 12.01851 1.000 14.10245 205 GLY A O 1
ATOM 1454 N N . MET A 1 206 ? -1.58684 -16.66467 14.01308 1.000 16.64517 206 MET A N 1
ATOM 1455 C CA . MET A 1 206 ? -2.84422 -16.43722 14.70311 1.000 16.85536 206 MET A CA 1
ATOM 1456 C C . MET A 1 206 ? -3.32150 -15.00828 14.49903 1.000 14.99801 206 MET A C 1
ATOM 1457 O O . MET A 1 206 ? -4.51584 -14.76603 14.28231 1.000 14.15283 206 MET A O 1
ATOM 1462 N N . MET A 1 207 ? -2.40383 -14.04982 14.62559 1.000 15.42455 207 MET A N 1
ATOM 1463 C CA . MET A 1 207 ? -2.74463 -12.64666 14.43931 1.000 17.57399 207 MET A CA 1
ATOM 1464 C C . MET A 1 207 ? -3.29490 -12.40001 13.04546 1.000 16.47649 207 MET A C 1
ATOM 1465 O O . MET A 1 207 ? -4.29397 -11.68776 12.87804 1.000 16.36927 207 MET A O 1
ATOM 1470 N N . GLN A 1 208 ? -2.64859 -12.97718 12.03221 1.000 14.17156 208 GLN A N 1
ATOM 1471 C CA . GLN A 1 208 ? -3.08728 -12.75980 10.65740 1.000 13.61758 208 GLN A CA 1
ATOM 1472 C C . GLN A 1 208 ? -4.43747 -13.43478 10.40078 1.000 16.30485 208 GLN A C 1
ATOM 1473 O O . GLN A 1 208 ? -5.27646 -12.90052 9.67105 1.000 16.13873 208 GLN A O 1
ATOM 1479 N N . ALA A 1 209 ? -4.67231 -14.61255 10.98673 1.000 15.20803 209 ALA A N 1
ATOM 1480 C CA . ALA A 1 209 ? -6.00266 -15.23300 10.87566 1.000 15.52889 209 ALA A CA 1
ATOM 1481 C C . ALA A 1 209 ? -7.10289 -14.31568 11.41555 1.000 15.79522 209 ALA A C 1
ATOM 1482 O O . ALA A 1 209 ? -8.14359 -14.09310 10.75532 1.000 15.22745 209 ALA A O 1
ATOM 1484 N N . PHE A 1 210 ? -6.90968 -13.78453 12.63729 1.000 14.52237 210 PHE A N 1
ATOM 1485 C CA . PHE A 1 210 ? -7.89407 -12.83087 13.17351 1.000 15.88160 210 PHE A CA 1
ATOM 1486 C C . PHE A 1 210 ? -8.02467 -11.60964 12.27334 1.000 18.95773 210 PHE A C 1
ATOM 1487 O O . PHE A 1 210 ? -9.13349 -11.12929 12.01322 1.000 15.31306 210 PHE A O 1
ATOM 1495 N N . ALA A 1 211 ? -6.88060 -11.04299 11.86427 1.000 15.74852 211 ALA A N 1
ATOM 1496 C CA . ALA A 1 211 ? -6.88575 -9.80882 11.08437 1.000 19.17709 211 ALA A CA 1
ATOM 1497 C C . ALA A 1 211 ? -7.65645 -9.97919 9.78034 1.000 15.49908 211 ALA A C 1
ATOM 1498 O O . ALA A 1 211 ? -8.43235 -9.09253 9.37857 1.000 14.59680 211 ALA A O 1
ATOM 1500 N N . GLU A 1 212 ? -7.45095 -11.11128 9.09451 1.000 14.90570 212 GLU A N 1
ATOM 1501 C CA . GLU A 1 212 ? -8.21052 -11.39227 7.87654 1.000 17.75476 212 GLU A CA 1
ATOM 1502 C C . GLU A 1 212 ? -9.70076 -11.48655 8.16273 1.000 16.20839 212 GLU A C 1
ATOM 1503 O O . GLU A 1 212 ? -10.52327 -10.96425 7.39369 1.000 15.58547 212 GLU A O 1
ATOM 1509 N N . GLY A 1 213 ? -10.07652 -12.23505 9.20181 1.000 16.92095 213 GLY A N 1
ATOM 1510 C CA . GLY A 1 213 ? -11.50757 -12.34045 9.51477 1.000 15.81222 213 GLY A CA 1
ATOM 1511 C C . GLY A 1 213 ? -12.15637 -10.99597 9.81268 1.000 17.54809 213 GLY A C 1
ATOM 1512 O O . GLY A 1 213 ? -13.25640 -10.68298 9.32654 1.000 15.49029 213 GLY A O 1
ATOM 1513 N N . PHE A 1 214 ? -11.49056 -10.17391 10.61845 1.000 16.79421 214 PHE A N 1
ATOM 1514 C CA . PHE A 1 214 ? -12.06222 -8.85995 10.91294 1.000 14.20746 214 PHE A CA 1
ATOM 1515 C C . PHE A 1 214 ? -12.11806 -8.00087 9.66193 1.000 18.11839 214 PHE A C 1
ATOM 1516 O O . PHE A 1 214 ? -13.08735 -7.25606 9.45985 1.000 18.55917 214 PHE A O 1
ATOM 1524 N N . ASP A 1 215 ? -11.10575 -8.09306 8.78924 1.000 18.65827 215 ASP A N 1
ATOM 1525 C CA . ASP A 1 215 ? -11.18543 -7.38969 7.50642 1.000 16.63074 215 ASP A CA 1
ATOM 1526 C C . ASP A 1 215 ? -12.39981 -7.84629 6.68886 1.000 16.16774 215 ASP A C 1
ATOM 1527 O O . ASP A 1 215 ? -13.11325 -7.02532 6.10378 1.000 18.34912 215 ASP A O 1
ATOM 1532 N N . ILE A 1 216 ? -12.65919 -9.14993 6.64508 1.000 15.89493 216 ILE A N 1
ATOM 1533 C CA . ILE A 1 216 ? -13.80674 -9.65287 5.87998 1.000 14.10891 216 ILE A CA 1
ATOM 1534 C C . ILE A 1 216 ? -15.11493 -9.11404 6.46294 1.000 17.13424 216 ILE A C 1
ATOM 1535 O O . ILE A 1 216 ? -16.03797 -8.70983 5.72828 1.000 19.60056 216 ILE A O 1
ATOM 1540 N N . MET A 1 217 ? -15.21214 -9.09004 7.79020 1.000 14.98373 217 MET A N 1
ATOM 1541 C CA . MET A 1 217 ? -16.43369 -8.59092 8.40863 1.000 17.56747 217 MET A CA 1
ATOM 1542 C C . MET A 1 217 ? -16.56979 -7.08944 8.21694 1.000 18.08902 217 MET A C 1
ATOM 1543 O O . MET A 1 217 ? -17.64805 -6.60825 7.88295 1.000 18.62622 217 MET A O 1
ATOM 1548 N N . LYS A 1 218 ? -15.48659 -6.33075 8.41036 1.000 17.31615 218 LYS A N 1
ATOM 1549 C CA . LYS A 1 218 ? -15.54259 -4.88427 8.20250 1.000 20.30274 218 LYS A CA 1
ATOM 1550 C C . LYS A 1 218 ? -15.95676 -4.53965 6.77522 1.000 20.93019 218 LYS A C 1
ATOM 1551 O O . LYS A 1 218 ? -16.73217 -3.59951 6.55922 1.000 20.98379 218 LYS A O 1
ATOM 1557 N N . SER A 1 219 ? -15.44818 -5.29363 5.78185 1.000 18.83501 219 SER A N 1
ATOM 1558 C CA . SER A 1 219 ? -15.69527 -5.01713 4.37929 1.000 20.75524 219 SER A CA 1
ATOM 1559 C C . SER A 1 219 ? -17.01684 -5.58921 3.89415 1.000 21.37429 219 SER A C 1
ATOM 1560 O O . SER A 1 219 ? -17.36868 -5.37713 2.72889 1.000 20.40189 219 SER A O 1
ATOM 1563 N N . LYS A 1 220 ? -17.74801 -6.30607 4.75579 1.000 21.45380 220 LYS A N 1
ATOM 1564 C CA . LYS A 1 220 ? -19.12697 -6.65759 4.40377 1.000 22.42923 220 LYS A CA 1
ATOM 1565 C C . LYS A 1 220 ? -20.04320 -5.43912 4.27885 1.000 19.88674 220 LYS A C 1
ATOM 1566 O O . LYS A 1 220 ? -21.15346 -5.56662 3.74648 1.000 22.15819 220 LYS A O 1
ATOM 1572 N N . ASN A 1 221 ? -19.62550 -4.25898 4.72270 1.000 22.40974 221 ASN A N 1
ATOM 1573 C CA . ASN A 1 221 ? -20.38669 -3.04496 4.44866 1.000 25.14202 221 ASN A CA 1
ATOM 1574 C C . ASN A 1 221 ? -19.81623 -2.26028 3.26225 1.000 33.63159 221 ASN A C 1
ATOM 1575 O O . ASN A 1 221 ? -20.09340 -1.06263 3.12404 1.000 35.04406 221 ASN A O 1
ATOM 1580 N N . SER A 1 222 ? -19.06966 -2.91590 2.38295 1.000 30.72484 222 SER A N 1
ATOM 1581 C CA . SER A 1 222 ? -18.31290 -2.17887 1.37905 1.000 32.98999 222 SER A CA 1
ATOM 1582 C C . SER A 1 222 ? -19.23958 -1.51571 0.35967 1.000 35.12854 222 SER A C 1
ATOM 1583 O O . SER A 1 222 ? -20.23030 -2.11618 -0.06936 1.000 33.76959 222 SER A O 1
ATOM 1586 N N . PRO A 1 223 ? -18.93939 -0.27465 -0.03957 1.000 40.50543 223 PRO A N 1
ATOM 1587 C CA . PRO A 1 223 ? -19.66314 0.33801 -1.17064 1.000 44.07863 223 PRO A CA 1
ATOM 1588 C C . PRO A 1 223 ? -19.59510 -0.48953 -2.43387 1.000 42.67349 223 PRO A C 1
ATOM 1589 O O . PRO A 1 223 ? -20.56798 -0.53897 -3.19910 1.000 45.60579 223 PRO A O 1
ATOM 1593 N N . LYS A 1 224 ? -18.46558 -1.15642 -2.67594 1.000 33.07207 224 LYS A N 1
ATOM 1594 C CA . LYS A 1 224 ? -18.36882 -1.99994 -3.85422 1.000 36.36405 224 LYS A CA 1
ATOM 1595 C C . LYS A 1 224 ? -19.41748 -3.09795 -3.84460 1.000 43.48974 224 LYS A C 1
ATOM 1596 O O . LYS A 1 224 ? -19.74339 -3.63980 -4.90603 1.000 44.63414 224 LYS A O 1
ATOM 1598 N N . LEU A 1 225 ? -19.96659 -3.43043 -2.67532 1.000 39.73000 225 LEU A N 1
ATOM 1599 C CA . LEU A 1 225 ? -21.04183 -4.40466 -2.67940 1.000 36.03904 225 LEU A CA 1
ATOM 1600 C C . LEU A 1 225 ? -22.34825 -3.70477 -3.01996 1.000 38.26492 225 LEU A C 1
ATOM 1601 O O . LEU A 1 225 ? -22.51920 -2.51896 -2.72477 1.000 39.77645 225 LEU A O 1
ATOM 1606 N N . PRO A 1 226 ? -23.26483 -4.40027 -3.67952 1.000 38.75291 226 PRO A N 1
ATOM 1607 C CA . PRO A 1 226 ? -24.62673 -3.87487 -3.79326 1.000 45.10192 226 PRO A CA 1
ATOM 1608 C C . PRO A 1 226 ? -25.21730 -3.70668 -2.40567 1.000 42.50300 226 PRO A C 1
ATOM 1609 O O . PRO A 1 226 ? -24.96233 -4.51137 -1.50626 1.000 39.41430 226 PRO A O 1
ATOM 1613 N N . GLU A 1 227 ? -25.99849 -2.63903 -2.23626 1.000 40.11308 227 GLU A N 1
ATOM 1614 C CA . GLU A 1 227 ? -26.52544 -2.30789 -0.91600 1.000 46.96960 227 GLU A CA 1
ATOM 1615 C C . GLU A 1 227 ? -27.23885 -3.49469 -0.27536 1.000 43.31088 227 GLU A C 1
ATOM 1616 O O . GLU A 1 227 ? -27.12102 -3.71431 0.93483 1.000 43.59746 227 GLU A O 1
ATOM 1622 N N . ASP A 1 228 ? -27.96773 -4.28518 -1.06427 1.000 39.81048 228 ASP A N 1
ATOM 1623 C CA . ASP A 1 228 ? -28.71171 -5.38350 -0.45790 1.000 42.74498 228 ASP A CA 1
ATOM 1624 C C . ASP A 1 228 ? -27.83695 -6.58330 -0.12990 1.000 45.42192 228 ASP A C 1
ATOM 1625 O O . ASP A 1 228 ? -28.35221 -7.57267 0.40090 1.000 44.29937 228 ASP A O 1
ATOM 1630 N N . GLN A 1 229 ? -26.53143 -6.51164 -0.39115 1.000 40.20675 229 GLN A N 1
ATOM 1631 C CA . GLN A 1 229 ? -25.60722 -7.54617 0.04982 1.000 38.85258 229 GLN A CA 1
ATOM 1632 C C . GLN A 1 229 ? -24.71464 -7.08496 1.19223 1.000 37.17267 229 GLN A C 1
ATOM 1633 O O . GLN A 1 229 ? -23.74527 -7.78073 1.52766 1.000 36.13110 229 GLN A O 1
ATOM 1639 N N . ARG A 1 230 ? -25.01098 -5.93757 1.79841 1.000 34.01031 230 ARG A N 1
ATOM 1640 C CA . ARG A 1 230 ? -24.19261 -5.37703 2.86344 1.000 31.39971 230 ARG A CA 1
ATOM 1641 C C . ARG A 1 230 ? -24.73362 -5.74751 4.23843 1.000 32.41593 230 ARG A C 1
ATOM 1642 O O . ARG A 1 230 ? -25.93547 -5.93459 4.41897 1.000 28.02183 230 ARG A O 1
ATOM 1650 N N . PHE A 1 231 ? -23.82229 -5.82424 5.20998 1.000 24.20536 231 PHE A N 1
ATOM 1651 C CA . PHE A 1 231 ? -24.14187 -5.81340 6.63234 1.000 23.00570 231 PHE A CA 1
ATOM 1652 C C . PHE A 1 231 ? -23.22633 -4.77894 7.26087 1.000 28.38436 231 PHE A C 1
ATOM 1653 O O . PHE A 1 231 ? -22.03766 -4.72654 6.92703 1.000 27.39143 231 PHE A O 1
ATOM 1661 N N . ASP A 1 232 ? -23.75558 -3.95839 8.16192 1.000 21.58900 232 ASP A N 1
ATOM 1662 C CA . ASP A 1 232 ? -22.93349 -2.98631 8.89064 1.000 25.33288 232 ASP A CA 1
ATOM 1663 C C . ASP A 1 232 ? -22.61912 -3.58695 10.26291 1.000 28.96696 232 ASP A C 1
ATOM 1664 O O . ASP A 1 232 ? -23.35761 -3.40475 11.23025 1.000 25.53402 232 ASP A O 1
ATOM 1669 N N . LEU A 1 233 ? -21.49524 -4.29597 10.35786 1.000 25.07859 233 LEU A N 1
ATOM 1670 C CA . LEU A 1 233 ? -21.23767 -5.13340 11.52097 1.000 24.11981 233 LEU A CA 1
ATOM 1671 C C . LEU A 1 233 ? -20.42737 -4.37093 12.55382 1.000 29.89591 233 LEU A C 1
ATOM 1672 O O . LEU A 1 233 ? -19.59876 -3.52238 12.21851 1.000 24.73717 233 LEU A O 1
ATOM 1677 N N . ASN A 1 234 ? -20.66643 -4.70455 13.82400 1.000 23.76818 234 ASN A N 1
ATOM 1678 C CA . ASN A 1 234 ? -20.06486 -4.02132 14.96380 1.000 25.68611 234 ASN A CA 1
ATOM 1679 C C . ASN A 1 234 ? -18.80234 -4.77184 15.36638 1.000 23.99496 234 ASN A C 1
ATOM 1680 O O . ASN A 1 234 ? -18.87398 -5.80279 16.03807 1.000 23.94218 234 ASN A O 1
ATOM 1685 N N . MET A 1 235 ? -17.63204 -4.25510 14.96792 1.000 20.99131 235 MET A N 1
ATOM 1686 C CA . MET A 1 235 ? -16.39925 -5.01458 15.14270 1.000 20.53506 235 MET A CA 1
ATOM 1687 C C . MET A 1 235 ? -16.09902 -5.25715 16.61433 1.000 21.86764 235 MET A C 1
ATOM 1688 O O . MET A 1 235 ? -15.70919 -6.36563 17.01690 1.000 20.20222 235 MET A O 1
ATOM 1693 N N . ALA A 1 236 ? -16.23335 -4.21750 17.44008 1.000 21.61818 236 ALA A N 1
ATOM 1694 C CA . ALA A 1 236 ? -15.86697 -4.38894 18.84207 1.000 21.78142 236 ALA A CA 1
ATOM 1695 C C . ALA A 1 236 ? -16.77070 -5.39998 19.53309 1.000 21.09586 236 ALA A C 1
ATOM 1696 O O . ALA A 1 236 ? -16.30502 -6.19030 20.36735 1.000 18.57365 236 ALA A O 1
ATOM 1698 N N . ASP A 1 237 ? -18.06657 -5.40345 19.18291 1.000 20.16098 237 ASP A N 1
ATOM 1699 C CA . ASP A 1 237 ? -18.98925 -6.32282 19.84433 1.000 22.62504 237 ASP A CA 1
ATOM 1700 C C . ASP A 1 237 ? -18.73453 -7.75687 19.41683 1.000 20.74657 237 ASP A C 1
ATOM 1701 O O . ASP A 1 237 ? -18.87359 -8.68413 20.22025 1.000 19.38644 237 ASP A O 1
ATOM 1706 N N . ILE A 1 238 ? -18.38070 -7.95993 18.14555 1.000 18.96104 238 ILE A N 1
ATOM 1707 C CA . ILE A 1 238 ? -18.08372 -9.30416 17.67037 1.000 19.24844 238 ILE A CA 1
ATOM 1708 C C . ILE A 1 238 ? -16.83473 -9.86142 18.36125 1.000 19.40818 238 ILE A C 1
ATOM 1709 O O . ILE A 1 238 ? -16.81756 -11.01801 18.81158 1.000 16.71193 238 ILE A O 1
ATOM 1714 N N . ALA A 1 239 ? -15.75638 -9.05965 18.43165 1.000 17.99429 239 ALA A N 1
ATOM 1715 C CA . ALA A 1 239 ? -14.58660 -9.49763 19.20724 1.000 17.02334 239 ALA A CA 1
ATOM 1716 C C . ALA A 1 239 ? -14.97078 -9.88605 20.63241 1.000 19.93901 239 ALA A C 1
ATOM 1717 O O . ALA A 1 239 ? -14.50286 -10.91636 21.18808 1.000 16.54325 239 ALA A O 1
ATOM 1719 N N . GLU A 1 240 ? -15.80764 -9.04554 21.25243 1.000 20.16532 240 GLU A N 1
ATOM 1720 C CA . GLU A 1 240 ? -16.18041 -9.27528 22.64859 1.000 21.27370 240 GLU A CA 1
ATOM 1721 C C . GLU A 1 240 ? -16.95273 -10.57583 22.81202 1.000 19.43665 240 GLU A C 1
ATOM 1722 O O . GLU A 1 240 ? -16.64633 -11.38447 23.69501 1.000 18.34892 240 GLU A O 1
ATOM 1728 N N . VAL A 1 241 ? -17.97698 -10.78755 21.97317 1.000 19.95056 241 VAL A N 1
ATOM 1729 C CA . VAL A 1 241 ? -18.81049 -11.97328 22.13043 1.000 18.99797 241 VAL A CA 1
ATOM 1730 C C . VAL A 1 241 ? -17.97760 -13.22140 21.94427 1.000 22.62852 241 VAL A C 1
ATOM 1731 O O . VAL A 1 241 ? -18.18229 -14.22765 22.64368 1.000 20.17805 241 VAL A O 1
ATOM 1735 N N . TRP A 1 242 ? -16.97907 -13.16898 21.05689 1.000 15.83675 242 TRP A N 1
ATOM 1736 C CA . TRP A 1 242 ? -16.14439 -14.34263 20.90240 1.000 16.13380 242 TRP A CA 1
ATOM 1737 C C . TRP A 1 242 ? -15.28781 -14.62514 22.12918 1.000 18.45200 242 TRP A C 1
ATOM 1738 O O . TRP A 1 242 ? -14.79235 -15.74334 22.25873 1.000 18.11491 242 TRP A O 1
ATOM 1749 N N . ARG A 1 243 ? -15.07247 -13.63374 23.00457 1.000 20.27459 243 ARG A N 1
ATOM 1750 C CA . ARG A 1 243 ? -14.25048 -13.90311 24.19714 1.000 20.23808 243 ARG A CA 1
ATOM 1751 C C . ARG A 1 243 ? -14.80346 -15.04051 25.06811 1.000 22.09340 243 ARG A C 1
ATOM 1752 O O . ARG A 1 243 ? -14.03522 -15.71637 25.73975 1.000 25.85666 243 ARG A O 1
ATOM 1760 N N . ARG A 1 244 ? -16.11188 -15.27123 25.08203 1.000 20.79164 244 ARG A N 1
ATOM 1761 C CA . ARG A 1 244 ? -16.71663 -16.20799 26.02886 1.000 25.25835 244 ARG A CA 1
ATOM 1762 C C . ARG A 1 244 ? -17.38353 -17.38196 25.32546 1.000 27.06770 244 ARG A C 1
ATOM 1763 O O . ARG A 1 244 ? -18.48962 -17.26130 24.78675 1.000 24.60782 244 ARG A O 1
ATOM 1771 N N . GLY A 1 245 ? -16.71573 -18.52206 25.37163 1.000 28.03809 245 GLY A N 1
ATOM 1772 C CA . GLY A 1 245 ? -17.30616 -19.76049 24.92612 1.000 31.77298 245 GLY A CA 1
ATOM 1773 C C . GLY A 1 245 ? -17.10753 -20.08815 23.47110 1.000 30.03595 245 GLY A C 1
ATOM 1774 O O . GLY A 1 245 ? -17.72342 -21.04100 22.98362 1.000 32.21028 245 GLY A O 1
ATOM 1775 N N . SER A 1 246 ? -16.30825 -19.31639 22.74773 1.000 22.45819 246 SER A N 1
ATOM 1776 C CA . SER A 1 246 ? -16.10324 -19.59846 21.33788 1.000 21.25483 246 SER A CA 1
ATOM 1777 C C . SER A 1 246 ? -14.80064 -20.36917 21.14922 1.000 24.60763 246 SER A C 1
ATOM 1778 O O . SER A 1 246 ? -13.93851 -20.40040 22.02933 1.000 28.42249 246 SER A O 1
ATOM 1781 N N . VAL A 1 247 ? -14.65141 -20.96302 19.95912 1.000 26.68554 247 VAL A N 1
ATOM 1782 C CA . VAL A 1 247 ? -13.47072 -21.74408 19.62507 1.000 22.03887 247 VAL A CA 1
ATOM 1783 C C . VAL A 1 247 ? -12.23490 -20.86511 19.47450 1.000 22.29618 247 VAL A C 1
ATOM 1784 O O . VAL A 1 247 ? -11.10072 -21.36328 19.58109 1.000 25.94866 247 VAL A O 1
ATOM 1788 N N . VAL A 1 248 ? -12.41363 -19.56780 19.22579 1.000 20.04139 248 VAL A N 1
ATOM 1789 C CA . VAL A 1 248 ? -11.28023 -18.67277 18.98061 1.000 18.09104 248 VAL A CA 1
ATOM 1790 C C . VAL A 1 248 ? -10.87185 -17.91144 20.24192 1.000 21.67872 248 VAL A C 1
ATOM 1791 O O . VAL A 1 248 ? -9.97906 -17.07408 20.18361 1.000 17.03240 248 VAL A O 1
ATOM 1795 N N . SER A 1 249 ? -11.50288 -18.18803 21.38536 1.000 19.49251 249 SER A N 1
ATOM 1796 C CA A SER A 1 249 ? -11.12538 -17.47932 22.59897 0.542 18.53083 249 SER A CA 1
ATOM 1797 C CA B SER A 1 249 ? -11.13293 -17.51615 22.62660 0.458 17.97276 249 SER A CA 1
ATOM 1798 C C . SER A 1 249 ? -9.63326 -17.67431 22.86148 1.000 19.92776 249 SER A C 1
ATOM 1799 O O . SER A 1 249 ? -9.09900 -18.77135 22.70982 1.000 20.97593 249 SER A O 1
ATOM 1804 N N . SER A 1 250 ? -8.96199 -16.58804 23.26176 1.000 19.17830 250 SER A N 1
ATOM 1805 C CA . SER A 1 250 ? -7.50439 -16.56098 23.30942 1.000 20.87595 250 SER A CA 1
ATOM 1806 C C . SER A 1 250 ? -7.04523 -15.22937 23.87799 1.000 23.63221 250 SER A C 1
ATOM 1807 O O . SER A 1 250 ? -7.77591 -14.23848 23.85475 1.000 21.34594 250 SER A O 1
ATOM 1810 N N . TRP A 1 251 ? -5.78778 -15.20286 24.32084 1.000 22.29966 251 TRP A N 1
ATOM 1811 C CA . TRP A 1 251 ? -5.22622 -13.93895 24.78234 1.000 23.64249 251 TRP A CA 1
ATOM 1812 C C . TRP A 1 251 ? -5.21529 -12.88451 23.66729 1.000 21.49324 251 TRP A C 1
ATOM 1813 O O . TRP A 1 251 ? -5.56395 -11.71045 23.89326 1.000 22.94870 251 TRP A O 1
ATOM 1824 N N . LEU A 1 252 ? -4.86892 -13.29293 22.43953 1.000 20.95662 252 LEU A N 1
ATOM 1825 C CA . LEU A 1 252 ? -4.86980 -12.35321 21.31797 1.000 19.06875 252 LEU A CA 1
ATOM 1826 C C . LEU A 1 252 ? -6.24592 -11.75774 21.08905 1.000 21.15776 252 LEU A C 1
ATOM 1827 O O . LEU A 1 252 ? -6.37809 -10.56659 20.76941 1.000 22.58479 252 LEU A O 1
ATOM 1832 N N . LEU A 1 253 ? -7.28886 -12.58716 21.19449 1.000 19.13705 253 LEU A N 1
ATOM 1833 C CA . LEU A 1 253 ? -8.64243 -12.06369 21.04563 1.000 19.32418 253 LEU A CA 1
ATOM 1834 C C . LEU A 1 253 ? -8.95422 -11.02863 22.12431 1.000 19.35916 253 LEU A C 1
ATOM 1835 O O . LEU A 1 253 ? -9.56284 -9.99972 21.84205 1.000 22.41343 253 LEU A O 1
ATOM 1840 N N . ASP A 1 254 ? -8.57691 -11.30839 23.36888 1.000 19.45280 254 ASP A N 1
ATOM 1841 C CA . ASP A 1 254 ? -8.78178 -10.33558 24.44499 1.000 21.77724 254 ASP A CA 1
ATOM 1842 C C . ASP A 1 254 ? -8.18488 -8.98185 24.08115 1.000 22.87547 254 ASP A C 1
ATOM 1843 O O . ASP A 1 254 ? -8.86011 -7.93696 24.16241 1.000 23.33771 254 ASP A O 1
ATOM 1848 N N . LEU A 1 255 ? -6.92697 -8.98755 23.60765 1.000 23.55616 255 LEU A N 1
ATOM 1849 C CA . LEU A 1 255 ? -6.29681 -7.72981 23.20116 1.000 28.18728 255 LEU A CA 1
ATOM 1850 C C . LEU A 1 255 ? -7.05689 -7.04993 22.08094 1.000 25.29067 255 LEU A C 1
ATOM 1851 O O . LEU A 1 255 ? -7.21480 -5.82180 22.06668 1.000 25.18426 255 LEU A O 1
ATOM 1856 N N . THR A 1 256 ? -7.47474 -7.82674 21.08858 1.000 23.56278 256 THR A N 1
ATOM 1857 C CA . THR A 1 256 ? -8.21715 -7.24124 19.99002 1.000 22.04710 256 THR A CA 1
ATOM 1858 C C . THR A 1 256 ? -9.52574 -6.61652 20.47101 1.000 28.62685 256 THR A C 1
ATOM 1859 O O . THR A 1 256 ? -9.91751 -5.54014 20.00770 1.000 20.39876 256 THR A O 1
ATOM 1863 N N . ALA A 1 257 ? -10.22781 -7.28021 21.39699 1.000 26.67016 257 ALA A N 1
ATOM 1864 C CA . ALA A 1 257 ? -11.48403 -6.70001 21.88907 1.000 23.65200 257 ALA A CA 1
ATOM 1865 C C . ALA A 1 257 ? -11.23201 -5.38094 22.61744 1.000 24.07493 257 ALA A C 1
ATOM 1866 O O . ALA A 1 257 ? -12.01896 -4.42445 22.49536 1.000 22.62928 257 ALA A O 1
ATOM 1868 N N . GLU A 1 258 ? -10.13409 -5.30265 23.36440 1.000 23.32152 258 GLU A N 1
ATOM 1869 C CA . GLU A 1 258 ? -9.81274 -4.03571 24.02588 1.000 24.82801 258 GLU A CA 1
ATOM 1870 C C . GLU A 1 258 ? -9.51350 -2.93083 23.00100 1.000 30.31371 258 GLU A C 1
ATOM 1871 O O . GLU A 1 258 ? -10.02053 -1.79673 23.10669 1.000 25.91314 258 GLU A O 1
ATOM 1877 N N . ALA A 1 259 ? -8.71630 -3.24889 21.97473 1.000 26.43135 259 ALA A N 1
ATOM 1878 C CA . ALA A 1 259 ? -8.39635 -2.22632 20.97904 1.000 24.45309 259 ALA A CA 1
ATOM 1879 C C . ALA A 1 259 ? -9.63440 -1.78950 20.20023 1.000 28.43380 259 ALA A C 1
ATOM 1880 O O . ALA A 1 259 ? -9.81990 -0.59900 19.92579 1.000 25.87603 259 ALA A O 1
ATOM 1882 N N . LEU A 1 260 ? -10.51430 -2.73189 19.85401 1.000 22.15253 260 LEU A N 1
ATOM 1883 C CA . LEU A 1 260 ? -11.69660 -2.36322 19.09650 1.000 24.86644 260 LEU A CA 1
ATOM 1884 C C . LEU A 1 260 ? -12.69318 -1.58122 19.94738 1.000 25.67251 260 LEU A C 1
ATOM 1885 O O . LEU A 1 260 ? -13.36300 -0.67336 19.44843 1.000 25.56782 260 LEU A O 1
ATOM 1890 N N . ALA A 1 261 ? -12.83665 -1.93441 21.22261 1.000 28.12479 261 ALA A N 1
ATOM 1891 C CA . ALA A 1 261 ? -13.69923 -1.13985 22.08770 1.000 28.40791 261 ALA A CA 1
ATOM 1892 C C . ALA A 1 261 ? -13.20760 0.30373 22.16742 1.000 36.63943 261 ALA A C 1
ATOM 1893 O O . ALA A 1 261 ? -14.01000 1.24534 22.07171 1.000 37.52035 261 ALA A O 1
ATOM 1895 N N . LYS A 1 262 ? -11.88707 0.50045 22.28258 1.000 28.64218 262 LYS A N 1
ATOM 1896 C CA . LYS A 1 262 ? -11.35576 1.86337 22.31226 1.000 32.30451 262 LYS A CA 1
ATOM 1897 C C . LYS A 1 262 ? -11.67354 2.63596 21.02176 1.000 41.86139 262 LYS A C 1
ATOM 1898 O O . LYS A 1 262 ? -12.17435 3.77096 21.06817 1.000 33.93687 262 LYS A O 1
ATOM 1904 N N . ASN A 1 263 ? -11.42121 2.03050 19.84888 1.000 31.06540 263 ASN A N 1
ATOM 1905 C CA . ASN A 1 263 ? -11.62218 2.75536 18.59288 1.000 29.61819 263 ASN A CA 1
ATOM 1906 C C . ASN A 1 263 ? -11.87272 1.72519 17.48434 1.000 35.16877 263 ASN A C 1
ATOM 1907 O O . ASN A 1 263 ? -10.93037 1.22493 16.86807 1.000 31.37238 263 ASN A O 1
ATOM 1912 N N . ALA A 1 264 ? -13.15814 1.44779 17.21279 1.000 30.59326 264 ALA A N 1
ATOM 1913 C CA . ALA A 1 264 ? -13.51696 0.33974 16.31936 1.000 29.73901 264 ALA A CA 1
ATOM 1914 C C . ALA A 1 264 ? -13.08269 0.57003 14.87744 1.000 30.23987 264 ALA A C 1
ATOM 1915 O O . ALA A 1 264 ? -12.81779 -0.40007 14.14917 1.000 25.35434 264 ALA A O 1
ATOM 1917 N N . SER A 1 265 ? -13.02217 1.82889 14.43104 1.000 24.94254 265 SER A N 1
ATOM 1918 C CA . SER A 1 265 ? -12.57036 2.09534 13.06791 1.000 28.34694 265 SER A CA 1
ATOM 1919 C C . SER A 1 265 ? -11.07567 1.84094 12.89958 1.000 24.18210 265 SER A C 1
ATOM 1920 O O . SER A 1 265 ? -10.60651 1.74045 11.75959 1.000 25.28149 265 SER A O 1
ATOM 1923 N N . LEU A 1 266 ? -10.33253 1.75478 14.00674 1.000 23.41320 266 LEU A N 1
ATOM 1924 C CA . LEU A 1 266 ? -8.87187 1.62091 13.99700 1.000 27.54690 266 LEU A CA 1
ATOM 1925 C C . LEU A 1 266 ? -8.21552 2.76195 13.22501 1.000 28.36568 266 LEU A C 1
ATOM 1926 O O . LEU A 1 266 ? -7.10805 2.61776 12.68942 1.000 25.12920 266 LEU A O 1
ATOM 1931 N N . SER A 1 267 ? -8.92557 3.89427 13.15714 1.000 25.60702 267 SER A N 1
ATOM 1932 C CA . SER A 1 267 ? -8.45338 5.09165 12.46868 1.000 31.56134 267 SER A CA 1
ATOM 1933 C C . SER A 1 267 ? -7.11617 5.58540 13.00289 1.000 23.56776 267 SER A C 1
ATOM 1934 O O . SER A 1 267 ? -6.41306 6.30405 12.29048 1.000 27.81543 267 SER A O 1
ATOM 1937 N N . GLU A 1 268 ? -6.76182 5.23744 14.23373 1.000 24.57417 268 GLU A N 1
ATOM 1938 C CA . GLU A 1 268 ? -5.53346 5.74146 14.85482 1.000 27.98292 268 GLU A CA 1
ATOM 1939 C C . GLU A 1 268 ? -4.28731 4.96935 14.43770 1.000 27.81772 268 GLU A C 1
ATOM 1940 O O . GLU A 1 268 ? -3.18911 5.30470 14.89419 1.000 25.64814 268 GLU A O 1
ATOM 1942 N N . PHE A 1 269 ? -4.42498 3.94013 13.60197 1.000 22.45945 269 PHE A N 1
ATOM 1943 C CA . PHE A 1 269 ? -3.33756 3.02773 13.30019 1.000 20.73755 269 PHE A CA 1
ATOM 1944 C C . PHE A 1 269 ? -2.95520 3.11673 11.83134 1.000 24.24595 269 PHE A C 1
ATOM 1945 O O . PHE A 1 269 ? -3.81895 3.28034 10.97323 1.000 27.34126 269 PHE A O 1
ATOM 1953 N N . THR A 1 270 ? -1.66058 2.98451 11.55003 1.000 28.30073 270 THR A N 1
ATOM 1954 C CA . THR A 1 270 ? -1.20005 3.03572 10.16845 1.000 31.34314 270 THR A CA 1
ATOM 1955 C C . THR A 1 270 ? -1.45470 1.71384 9.45580 1.000 31.85259 270 THR A C 1
ATOM 1956 O O . THR A 1 270 ? -1.85698 1.70475 8.28753 1.000 35.28873 270 THR A O 1
ATOM 1960 N N . GLY A 1 271 ? -1.27282 0.59517 10.15189 1.000 23.30204 271 GLY A N 1
ATOM 1961 C CA . GLY A 1 271 ? -1.24946 -0.67702 9.47392 1.000 27.54994 271 GLY A CA 1
ATOM 1962 C C . GLY A 1 271 ? 0.13534 -1.09670 9.01857 1.000 27.78708 271 GLY A C 1
ATOM 1963 O O . GLY A 1 271 ? 0.26277 -2.13748 8.35896 1.000 26.16407 271 GLY A O 1
ATOM 1964 N N . GLU A 1 272 ? 1.17293 -0.32302 9.35192 1.000 27.96198 272 GLU A N 1
ATOM 1965 C CA . GLU A 1 272 ? 2.55003 -0.62702 8.95573 1.000 25.12124 272 GLU A CA 1
ATOM 1966 C C . GLU A 1 272 ? 3.20300 -1.46125 10.04911 1.000 30.11085 272 GLU A C 1
ATOM 1967 O O . GLU A 1 272 ? 3.49093 -0.96617 11.14582 1.000 38.91464 272 GLU A O 1
ATOM 1973 N N . VAL A 1 273 ? 3.42341 -2.73628 9.76050 1.000 24.27811 273 VAL A N 1
ATOM 1974 C CA . VAL A 1 273 ? 3.81279 -3.70519 10.76879 1.000 25.43873 273 VAL A CA 1
ATOM 1975 C C . VAL A 1 273 ? 5.22093 -4.19259 10.50778 1.000 32.69763 273 VAL A C 1
ATOM 1976 O O . VAL A 1 273 ? 5.52589 -4.66420 9.40994 1.000 27.65987 273 VAL A O 1
ATOM 1980 N N . ALA A 1 274 ? 6.04078 -4.16974 11.54244 1.000 27.67025 274 ALA A N 1
ATOM 1981 C CA . ALA A 1 274 ? 7.38453 -4.69771 11.46936 1.000 34.08907 274 ALA A CA 1
ATOM 1982 C C . ALA A 1 274 ? 7.36564 -6.19779 11.72778 1.000 41.20955 274 ALA A C 1
ATOM 1983 O O . ALA A 1 274 ? 6.39914 -6.76080 12.24528 1.000 43.51099 274 ALA A O 1
ATOM 1985 N N . ASP A 1 275 ? 8.46732 -6.84164 11.38347 1.000 36.93465 275 ASP A N 1
ATOM 1986 C CA . ASP A 1 275 ? 8.72616 -8.22431 11.74199 1.000 39.07873 275 ASP A CA 1
ATOM 1987 C C . ASP A 1 275 ? 10.05561 -8.22115 12.48191 1.000 42.46994 275 ASP A C 1
ATOM 1988 O O . ASP A 1 275 ? 11.04530 -7.68190 11.97882 1.000 41.47872 275 ASP A O 1
ATOM 1993 N N . SER A 1 276 ? 10.06897 -8.78917 13.68796 1.000 45.21718 276 SER A N 1
ATOM 1994 C CA . SER A 1 276 ? 11.22531 -8.66839 14.57255 1.000 47.29504 276 SER A CA 1
ATOM 1995 C C . SER A 1 276 ? 12.38366 -9.59047 14.22178 1.000 48.45472 276 SER A C 1
ATOM 1996 O O . SER A 1 276 ? 13.48375 -9.38766 14.75265 1.000 44.38467 276 SER A O 1
ATOM 1998 N N . GLY A 1 277 ? 12.18611 -10.58912 13.36182 1.000 37.29428 277 GLY A N 1
ATOM 1999 C CA . GLY A 1 277 ? 13.24527 -11.56124 13.17262 1.000 39.05064 277 GLY A CA 1
ATOM 2000 C C . GLY A 1 277 ? 12.78699 -12.99060 13.35222 1.000 36.86006 277 GLY A C 1
ATOM 2001 O O . GLY A 1 277 ? 13.10733 -13.86504 12.53360 1.000 27.96269 277 GLY A O 1
ATOM 2002 N N . GLU A 1 278 ? 12.00930 -13.23807 14.40969 1.000 30.17498 278 GLU A N 1
ATOM 2003 C CA A GLU A 1 278 ? 11.54839 -14.59725 14.67063 0.440 28.71727 278 GLU A CA 1
ATOM 2004 C CA B GLU A 1 278 ? 11.54716 -14.59735 14.67084 0.560 28.73149 278 GLU A CA 1
ATOM 2005 C C . GLU A 1 278 ? 10.70717 -15.13075 13.51929 1.000 22.04616 278 GLU A C 1
ATOM 2006 O O . GLU A 1 278 ? 10.75504 -16.32491 13.21848 1.000 22.80164 278 GLU A O 1
ATOM 2017 N N . GLY A 1 279 ? 9.90696 -14.27047 12.88198 1.000 20.74305 279 GLY A N 1
ATOM 2018 C CA . GLY A 1 279 ? 9.11735 -14.74356 11.74722 1.000 21.76379 279 GLY A CA 1
ATOM 2019 C C . GLY A 1 279 ? 10.00428 -15.26060 10.62643 1.000 24.37144 279 GLY A C 1
ATOM 2020 O O . GLY A 1 279 ? 9.80967 -16.36750 10.09732 1.000 24.62417 279 GLY A O 1
ATOM 2021 N N . ARG A 1 280 ? 11.00048 -14.46159 10.25076 1.000 23.24690 280 ARG A N 1
ATOM 2022 C CA . ARG A 1 280 ? 11.93539 -14.87611 9.20976 1.000 23.39427 280 ARG A CA 1
ATOM 2023 C C . ARG A 1 280 ? 12.64449 -16.15864 9.59520 1.000 24.67765 280 ARG A C 1
ATOM 2024 O O . ARG A 1 280 ? 12.81511 -17.06743 8.77111 1.000 22.69485 280 ARG A O 1
ATOM 2032 N N . TRP A 1 281 ? 13.10316 -16.23645 10.84633 1.000 21.05052 281 TRP A N 1
ATOM 2033 C CA . TRP A 1 281 ? 13.89408 -17.39198 11.24569 1.000 23.40053 281 TRP A CA 1
ATOM 2034 C C . TRP A 1 281 ? 13.03176 -18.64350 11.33254 1.000 20.08869 281 TRP A C 1
ATOM 2035 O O . TRP A 1 281 ? 13.50348 -19.74980 11.03796 1.000 20.66845 281 TRP A O 1
ATOM 2046 N N . THR A 1 282 ? 11.76526 -18.48966 11.70369 1.000 17.91373 282 THR A N 1
ATOM 2047 C CA . THR A 1 282 ? 10.83244 -19.60967 11.63467 1.000 18.34466 282 THR A CA 1
ATOM 2048 C C . THR A 1 282 ? 10.69361 -20.11370 10.20335 1.000 18.23571 282 THR A C 1
ATOM 2049 O O . THR A 1 282 ? 10.67093 -21.32653 9.94936 1.000 19.11980 282 THR A O 1
ATOM 2053 N N . LEU A 1 283 ? 10.53848 -19.19620 9.25786 1.000 16.85510 283 LEU A N 1
ATOM 2054 C CA . LEU A 1 283 ? 10.40169 -19.64628 7.87354 1.000 18.03773 283 LEU A CA 1
ATOM 2055 C C . LEU A 1 283 ? 11.68176 -20.33133 7.39659 1.000 21.54473 283 LEU A C 1
ATOM 2056 O O . LEU A 1 283 ? 11.63314 -21.32648 6.65296 1.000 24.38660 283 LEU A O 1
ATOM 2061 N N . GLU A 1 284 ? 12.84465 -19.81512 7.81162 1.000 18.63461 284 GLU A N 1
ATOM 2062 C CA A GLU A 1 284 ? 14.10613 -20.44473 7.42054 0.571 23.12825 284 GLU A CA 1
ATOM 2063 C CA B GLU A 1 284 ? 14.09238 -20.44566 7.40051 0.429 23.14065 284 GLU A CA 1
ATOM 2064 C C . GLU A 1 284 ? 14.20504 -21.84929 7.97838 1.000 27.62157 284 GLU A C 1
ATOM 2065 O O . GLU A 1 284 ? 14.69393 -22.76441 7.30457 1.000 25.01085 284 GLU A O 1
ATOM 2076 N N . ALA A 1 285 ? 13.75123 -22.03767 9.22085 1.000 19.74321 285 ALA A N 1
ATOM 2077 C CA . ALA A 1 285 ? 13.74806 -23.38205 9.78547 1.000 23.57648 285 ALA A CA 1
ATOM 2078 C C . ALA A 1 285 ? 12.84569 -24.30386 8.96953 1.000 19.35996 285 ALA A C 1
ATOM 2079 O O . ALA A 1 285 ? 13.21088 -25.45347 8.68024 1.000 22.36911 285 ALA A O 1
ATOM 2081 N N . ALA A 1 286 ? 11.66574 -23.81025 8.57886 1.000 18.14863 286 ALA A N 1
ATOM 2082 C CA . ALA A 1 286 ? 10.76867 -24.60483 7.73763 1.000 17.77317 286 ALA A CA 1
ATOM 2083 C C . ALA A 1 286 ? 11.45892 -25.01959 6.43974 1.000 20.67248 286 ALA A C 1
ATOM 2084 O O . ALA A 1 286 ? 11.38868 -26.18710 6.02333 1.000 19.57067 286 ALA A O 1
ATOM 2086 N N . ILE A 1 287 ? 12.14013 -24.07016 5.80275 1.000 23.61901 287 ILE A N 1
ATOM 2087 C CA . ILE A 1 287 ? 12.84343 -24.36195 4.55033 1.000 28.72560 287 ILE A CA 1
ATOM 2088 C C . ILE A 1 287 ? 13.90145 -25.42957 4.78878 1.000 23.32676 287 ILE A C 1
ATOM 2089 O O . ILE A 1 287 ? 13.93725 -26.45704 4.10570 1.000 25.19486 287 ILE A O 1
ATOM 2094 N N . GLU A 1 288 ? 14.75197 -25.21317 5.79474 1.000 25.21169 288 GLU A N 1
ATOM 2095 C CA . GLU A 1 288 ? 15.79970 -26.17195 6.13815 1.000 23.21842 288 GLU A CA 1
ATOM 2096 C C . GLU A 1 288 ? 15.23241 -27.57186 6.33818 1.000 27.26538 288 GLU A C 1
ATOM 2097 O O . GLU A 1 288 ? 15.88344 -28.56593 6.00237 1.000 28.35393 288 GLU A O 1
ATOM 2103 N N . GLU A 1 289 ? 14.01948 -27.67287 6.88887 1.000 22.96368 289 GLU A N 1
ATOM 2104 C CA . GLU A 1 289 ? 13.42906 -28.96049 7.23516 1.000 20.39997 289 GLU A CA 1
ATOM 2105 C C . GLU A 1 289 ? 12.47754 -29.50957 6.18235 1.000 20.32843 289 GLU A C 1
ATOM 2106 O O . GLU A 1 289 ? 11.90903 -30.58026 6.39142 1.000 22.93852 289 GLU A O 1
ATOM 2112 N N . ALA A 1 290 ? 12.27804 -28.80091 5.07698 1.000 21.83982 290 ALA A N 1
ATOM 2113 C CA . ALA A 1 290 ? 11.32233 -29.18544 4.02122 1.000 24.47716 290 ALA A CA 1
ATOM 2114 C C . ALA A 1 290 ? 9.90192 -29.33159 4.55992 1.000 26.75268 290 ALA A C 1
ATOM 2115 O O . ALA A 1 290 ? 9.17082 -30.25295 4.18623 1.000 24.44876 290 ALA A O 1
ATOM 2117 N N . VAL A 1 291 ? 9.50301 -28.38873 5.40764 1.000 24.38320 291 VAL A N 1
ATOM 2118 C CA . VAL A 1 291 ? 8.17629 -28.34910 6.01321 1.000 20.95223 291 VAL A CA 1
ATOM 2119 C C . VAL A 1 291 ? 7.36535 -27.25881 5.29574 1.000 22.93893 291 VAL A C 1
ATOM 2120 O O . VAL A 1 291 ? 7.82566 -26.11539 5.24865 1.000 23.39685 291 VAL A O 1
ATOM 2124 N N . PRO A 1 292 ? 6.20157 -27.58100 4.73877 1.000 24.06309 292 PRO A N 1
ATOM 2125 C CA . PRO A 1 292 ? 5.32662 -26.51499 4.21083 1.000 23.33071 292 PRO A CA 1
ATOM 2126 C C . PRO A 1 292 ? 4.83832 -25.62887 5.34778 1.000 22.37836 292 PRO A C 1
ATOM 2127 O O . PRO A 1 292 ? 4.33505 -26.11806 6.35275 1.000 25.35562 292 PRO A O 1
ATOM 2131 N N . ALA A 1 293 ? 4.96407 -24.31390 5.19007 1.000 23.07002 293 ALA A N 1
ATOM 2132 C CA . ALA A 1 293 ? 4.49830 -23.38743 6.22379 1.000 21.69229 293 ALA A CA 1
ATOM 2133 C C . ALA A 1 293 ? 3.80138 -22.18091 5.59383 1.000 23.59429 293 ALA A C 1
ATOM 2134 O O . ALA A 1 293 ? 4.22324 -21.03699 5.77323 1.000 21.01698 293 ALA A O 1
ATOM 2136 N N . PRO A 1 294 ? 2.70932 -22.40833 4.85181 1.000 22.44055 294 PRO A N 1
ATOM 2137 C CA . PRO A 1 294 ? 2.05925 -21.28147 4.13997 1.000 19.54582 294 PRO A CA 1
ATOM 2138 C C . PRO A 1 294 ? 1.44497 -20.21910 5.06052 1.000 23.87189 294 PRO A C 1
ATOM 2139 O O . PRO A 1 294 ? 1.41133 -19.03870 4.70251 1.000 19.35950 294 PRO A O 1
ATOM 2143 N N . VAL A 1 295 ? 0.97043 -20.57042 6.24878 1.000 19.18736 295 VAL A N 1
ATOM 2144 C CA . VAL A 1 295 ? 0.33324 -19.55399 7.08846 1.000 20.91198 295 VAL A CA 1
ATOM 2145 C C . VAL A 1 295 ? 1.36459 -18.59265 7.68354 1.000 21.34360 295 VAL A C 1
ATOM 2146 O O . VAL A 1 295 ? 1.18453 -17.36453 7.67528 1.000 21.89507 295 VAL A O 1
ATOM 2150 N N . ILE A 1 296 ? 2.46848 -19.11761 8.19765 1.000 24.09636 296 ILE A N 1
ATOM 2151 C CA A ILE A 1 296 ? 3.50656 -18.23400 8.72396 0.561 25.54297 296 ILE A CA 1
ATOM 2152 C CA B ILE A 1 296 ? 3.49533 -18.22582 8.72493 0.439 25.54048 296 ILE A CA 1
ATOM 2153 C C . ILE A 1 296 ? 4.13049 -17.43192 7.59085 1.000 25.14134 296 ILE A C 1
ATOM 2154 O O . ILE A 1 296 ? 4.48081 -16.24879 7.75316 1.000 24.09216 296 ILE A O 1
ATOM 2163 N N . THR A 1 297 ? 4.23729 -18.03678 6.41440 1.000 22.44053 297 THR A N 1
ATOM 2164 C CA . THR A 1 297 ? 4.75311 -17.33100 5.25245 1.000 23.73691 297 THR A CA 1
ATOM 2165 C C . THR A 1 297 ? 3.84653 -16.18042 4.84025 1.000 22.05910 297 THR A C 1
ATOM 2166 O O . THR A 1 297 ? 4.31501 -15.06972 4.55611 1.000 23.55015 297 THR A O 1
ATOM 2170 N N . ALA A 1 298 ? 2.55073 -16.45194 4.71929 1.000 21.31375 298 ALA A N 1
ATOM 2171 C CA . ALA A 1 298 ? 1.61293 -15.39137 4.38496 1.000 22.50778 298 ALA A CA 1
ATOM 2172 C C . ALA A 1 298 ? 1.65673 -14.28055 5.42593 1.000 19.35181 298 ALA A C 1
ATOM 2173 O O . ALA A 1 298 ? 1.53982 -13.10130 5.08845 1.000 20.88993 298 ALA A O 1
ATOM 2175 N N . SER A 1 299 ? 1.81813 -14.63876 6.70039 1.000 18.84988 299 SER A N 1
ATOM 2176 C CA . SER A 1 299 ? 1.87026 -13.60323 7.73291 1.000 18.28518 299 SER A CA 1
ATOM 2177 C C . SER A 1 299 ? 3.09952 -12.71541 7.56200 1.000 17.57203 299 SER A C 1
ATOM 2178 O O . SER A 1 299 ? 3.01734 -11.47786 7.62310 1.000 21.46692 299 SER A O 1
ATOM 2181 N N . LEU A 1 300 ? 4.25197 -13.32908 7.31223 1.000 18.04905 300 LEU A N 1
ATOM 2182 C CA . LEU A 1 300 ? 5.47400 -12.55689 7.11027 1.000 16.87936 300 LEU A CA 1
ATOM 2183 C C . LEU A 1 300 ? 5.36827 -11.63314 5.89512 1.000 17.74495 300 LEU A C 1
ATOM 2184 O O . LEU A 1 300 ? 5.79302 -10.47341 5.94020 1.000 19.90761 300 LEU A O 1
ATOM 2189 N N . PHE A 1 301 ? 4.85813 -12.15754 4.76989 1.000 17.76366 301 PHE A N 1
ATOM 2190 C CA . PHE A 1 301 ? 4.76489 -11.36303 3.55128 1.000 16.74130 301 PHE A CA 1
ATOM 2191 C C . PHE A 1 301 ? 3.75840 -10.22451 3.70624 1.000 21.92288 301 PHE A C 1
ATOM 2192 O O . PHE A 1 301 ? 3.97047 -9.12586 3.17712 1.000 20.75027 301 PHE A O 1
ATOM 2200 N N . THR A 1 302 ? 2.63968 -10.46448 4.40502 1.000 18.77638 302 THR A N 1
ATOM 2201 C CA . THR A 1 302 ? 1.73703 -9.35143 4.70162 1.000 17.38424 302 THR A CA 1
ATOM 2202 C C . THR A 1 302 ? 2.46407 -8.24026 5.44461 1.000 20.02222 302 THR A C 1
ATOM 2203 O O . THR A 1 302 ? 2.26896 -7.05595 5.14241 1.000 19.66710 302 THR A O 1
ATOM 2207 N N . ARG A 1 303 ? 3.32323 -8.60288 6.40781 1.000 17.48300 303 ARG A N 1
ATOM 2208 C CA . ARG A 1 303 ? 4.10532 -7.58428 7.11721 1.000 22.49312 303 ARG A CA 1
ATOM 2209 C C . ARG A 1 303 ? 5.06352 -6.84942 6.17463 1.000 22.61276 303 ARG A C 1
ATOM 2210 O O . ARG A 1 303 ? 5.12796 -5.61438 6.18576 1.000 20.86316 303 ARG A O 1
ATOM 2218 N N . PHE A 1 304 ? 5.81902 -7.59326 5.34640 1.000 19.95754 304 PHE A N 1
ATOM 2219 C CA . PHE A 1 304 ? 6.70579 -6.93305 4.37155 1.000 24.08312 304 PHE A CA 1
ATOM 2220 C C . PHE A 1 304 ? 5.95444 -5.88040 3.58227 1.000 18.48133 304 PHE A C 1
ATOM 2221 O O . PHE A 1 304 ? 6.41186 -4.73422 3.43056 1.000 20.38058 304 PHE A O 1
ATOM 2229 N N . ARG A 1 305 ? 4.80524 -6.27811 3.02078 1.000 17.31994 305 ARG A N 1
ATOM 2230 C CA . ARG A 1 305 ? 4.08266 -5.40630 2.09811 1.000 17.89023 305 ARG A CA 1
ATOM 2231 C C . ARG A 1 305 ? 3.39226 -4.25558 2.80850 1.000 18.87285 305 ARG A C 1
ATOM 2232 O O . ARG A 1 305 ? 3.14610 -3.21612 2.19353 1.000 23.65243 305 ARG A O 1
ATOM 2240 N N . SER A 1 306 ? 3.04530 -4.42260 4.08449 1.000 20.60540 306 SER A N 1
ATOM 2241 C CA . SER A 1 306 ? 2.35600 -3.35177 4.81066 1.000 19.69834 306 SER A CA 1
ATOM 2242 C C . SER A 1 306 ? 3.21570 -2.10574 4.96138 1.000 29.23500 306 SER A C 1
ATOM 2243 O O . SER A 1 306 ? 2.68281 -1.02632 5.25585 1.000 24.68302 306 SER A O 1
ATOM 2246 N N . ARG A 1 307 ? 4.53443 -2.24896 4.83528 1.000 24.84394 307 ARG A N 1
ATOM 2247 C CA . ARG A 1 307 ? 5.48247 -1.16936 5.10682 1.000 27.76729 307 ARG A CA 1
ATOM 2248 C C . ARG A 1 307 ? 5.85997 -0.37402 3.86715 1.000 27.30563 307 ARG A C 1
ATOM 2249 O O . ARG A 1 307 ? 6.47782 0.68625 3.98541 1.000 29.11177 307 ARG A O 1
ATOM 2257 N N . THR A 1 308 ? 5.49354 -0.84418 2.69262 1.000 25.78361 308 THR A N 1
ATOM 2258 C CA . THR A 1 308 ? 5.81155 -0.16771 1.45087 1.000 34.06925 308 THR A CA 1
ATOM 2259 C C . THR A 1 308 ? 4.52318 0.35652 0.82632 1.000 31.84245 308 THR A C 1
ATOM 2260 O O . THR A 1 308 ? 3.41052 0.01515 1.23052 1.000 39.29643 308 THR A O 1
ATOM 2264 N N . GLY A 1 309 ? 4.66912 1.22027 -0.15167 1.000 32.92356 309 GLY A N 1
ATOM 2265 C CA . GLY A 1 309 ? 3.57038 1.46101 -1.05685 1.000 28.71589 309 GLY A CA 1
ATOM 2266 C C . GLY A 1 309 ? 3.55843 0.33083 -2.06483 1.000 29.36982 309 GLY A C 1
ATOM 2267 O O . GLY A 1 309 ? 4.09709 -0.75693 -1.82783 1.000 27.58085 309 GLY A O 1
ATOM 2268 N N . ASN A 1 310 ? 2.96311 0.60424 -3.21752 1.000 28.67315 310 ASN A N 1
ATOM 2269 C CA . ASN A 1 310 ? 3.09533 -0.32065 -4.33493 1.000 26.50363 310 ASN A CA 1
ATOM 2270 C C . ASN A 1 310 ? 4.56806 -0.56564 -4.62019 1.000 29.08319 310 ASN A C 1
ATOM 2271 O O . ASN A 1 310 ? 5.37546 0.36989 -4.62911 1.000 31.30390 310 ASN A O 1
ATOM 2276 N N . ASN A 1 311 ? 4.92660 -1.83092 -4.80032 1.000 22.58268 311 ASN A N 1
ATOM 2277 C CA . ASN A 1 311 ? 6.32209 -2.21852 -4.92301 1.000 19.95734 311 ASN A CA 1
ATOM 2278 C C . ASN A 1 311 ? 6.67177 -2.51226 -6.39308 1.000 17.90426 311 ASN A C 1
ATOM 2279 O O . ASN A 1 311 ? 5.83375 -2.42200 -7.28605 1.000 20.75235 311 ASN A O 1
ATOM 2284 N N . TYR A 1 312 ? 7.93956 -2.84941 -6.65280 1.000 16.40174 312 TYR A N 1
ATOM 2285 C CA . TYR A 1 312 ? 8.35632 -3.01294 -8.04651 1.000 18.66440 312 TYR A CA 1
ATOM 2286 C C . TYR A 1 312 ? 7.58863 -4.15802 -8.72054 1.000 18.39095 312 TYR A C 1
ATOM 2287 O O . TYR A 1 312 ? 7.24098 -4.06734 -9.89992 1.000 17.17455 312 TYR A O 1
ATOM 2296 N N . ALA A 1 313 ? 7.29101 -5.23366 -7.97655 1.000 16.91714 313 ALA A N 1
ATOM 2297 C CA . ALA A 1 313 ? 6.52017 -6.34562 -8.53499 1.000 18.31647 313 ALA A CA 1
ATOM 2298 C C . ALA A 1 313 ? 5.18361 -5.86399 -9.08045 1.000 16.88820 313 ALA A C 1
ATOM 2299 O O . ALA A 1 313 ? 4.77243 -6.22538 -10.18625 1.000 16.09003 313 ALA A O 1
ATOM 2301 N N . GLU A 1 314 ? 4.48621 -5.04964 -8.29229 1.000 17.40421 314 GLU A N 1
ATOM 2302 C CA . GLU A 1 314 ? 3.19053 -4.55774 -8.72536 1.000 16.20445 314 GLU A CA 1
ATOM 2303 C C . GLU A 1 314 ? 3.32929 -3.62206 -9.92060 1.000 17.02648 314 GLU A C 1
ATOM 2304 O O . GLU A 1 314 ? 2.47819 -3.62872 -10.81516 1.000 18.80771 314 GLU A O 1
ATOM 2310 N N . LYS A 1 315 ? 4.40400 -2.83096 -9.96248 1.000 18.72663 315 LYS A N 1
ATOM 2311 C CA . LYS A 1 315 ? 4.65294 -2.00584 -11.13820 1.000 20.24172 315 LYS A CA 1
ATOM 2312 C C . LYS A 1 315 ? 4.90570 -2.87024 -12.36306 1.000 17.23218 315 LYS A C 1
ATOM 2313 O O . LYS A 1 315 ? 4.48876 -2.52014 -13.46380 1.000 17.85256 315 LYS A O 1
ATOM 2319 N N . VAL A 1 316 ? 5.59173 -4.00155 -12.18924 1.000 17.54358 316 VAL A N 1
ATOM 2320 C CA . VAL A 1 316 ? 5.79767 -4.93560 -13.30706 1.000 15.88054 316 VAL A CA 1
ATOM 2321 C C . VAL A 1 316 ? 4.46442 -5.43810 -13.82735 1.000 15.29799 316 VAL A C 1
ATOM 2322 O O . VAL A 1 316 ? 4.24692 -5.52209 -15.04288 1.000 20.29609 316 VAL A O 1
ATOM 2326 N N . LEU A 1 317 ? 3.53620 -5.74989 -12.91265 1.000 18.66625 317 LEU A N 1
ATOM 2327 C CA . LEU A 1 317 ? 2.18954 -6.15200 -13.31604 1.000 15.77986 317 LEU A CA 1
ATOM 2328 C C . LEU A 1 317 ? 1.49331 -5.05786 -14.12935 1.000 18.09529 317 LEU A C 1
ATOM 2329 O O . LEU A 1 317 ? 0.87960 -5.33973 -15.16871 1.000 19.46393 317 LEU A O 1
ATOM 2334 N N . SER A 1 318 ? 1.55633 -3.80071 -13.65740 1.000 18.86216 318 SER A N 1
ATOM 2335 C CA . SER A 1 318 ? 0.92411 -2.73196 -14.44145 1.000 20.74708 318 SER A CA 1
ATOM 2336 C C . SER A 1 318 ? 1.57962 -2.60468 -15.80108 1.000 21.01916 318 SER A C 1
ATOM 2337 O O . SER A 1 318 ? 0.89668 -2.38376 -16.80690 1.000 24.49796 318 SER A O 1
ATOM 2340 N N . ALA A 1 319 ? 2.90850 -2.71643 -15.84963 1.000 19.45061 319 ALA A N 1
ATOM 2341 C CA . ALA A 1 319 ? 3.60684 -2.56003 -17.11988 1.000 20.91429 319 ALA A CA 1
ATOM 2342 C C . ALA A 1 319 ? 3.19254 -3.64152 -18.09689 1.000 25.34346 319 ALA A C 1
ATOM 2343 O O . ALA A 1 319 ? 2.97096 -3.36960 -19.28254 1.000 26.49247 319 ALA A O 1
ATOM 2345 N N . MET A 1 320 ? 3.09421 -4.88491 -17.62232 1.000 23.19046 320 MET A N 1
ATOM 2346 C CA . MET A 1 320 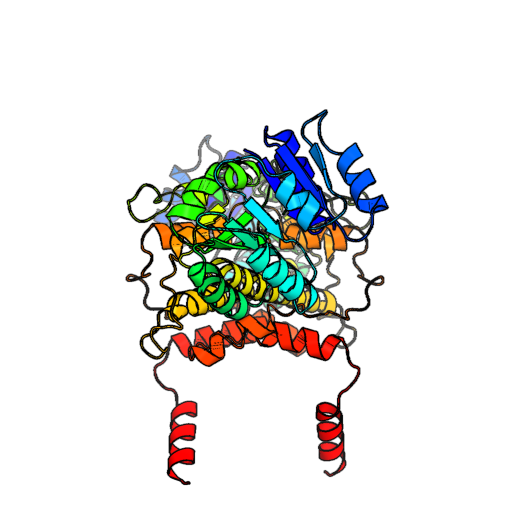? 2.66327 -5.97490 -18.48820 1.000 21.57084 320 MET A CA 1
ATOM 2347 C C . MET A 1 320 ? 1.26343 -5.71589 -19.01277 1.000 30.57182 320 MET A C 1
ATOM 2348 O O . MET A 1 320 ? 1.00258 -5.84958 -20.21488 1.000 31.27121 320 MET A O 1
ATOM 2353 N N . ARG A 1 321 ? 0.35337 -5.32518 -18.11832 1.000 27.15388 321 ARG A N 1
ATOM 2354 C CA . ARG A 1 321 ? -1.02135 -5.09609 -18.53863 1.000 32.01448 321 ARG A CA 1
ATOM 2355 C C . ARG A 1 321 ? -1.08749 -3.98644 -19.58037 1.000 34.76679 321 ARG A C 1
ATOM 2356 O O . ARG A 1 321 ? -1.73221 -4.14059 -20.62241 1.000 42.62912 321 ARG A O 1
ATOM 2358 N N . PHE A 1 322 ? -0.36972 -2.89015 -19.35191 1.000 29.22536 322 PHE A N 1
ATOM 2359 C CA . PHE A 1 322 ? -0.34446 -1.80966 -20.33126 1.000 28.54323 322 PHE A CA 1
ATOM 2360 C C . PHE A 1 322 ? 0.18316 -2.29541 -21.67696 1.000 40.91687 322 PHE A C 1
ATOM 2361 O O . PHE A 1 322 ? -0.36436 -1.94275 -22.72917 1.000 42.77597 322 PHE A O 1
ATOM 2369 N N . GLY A 1 323 ? 1.22171 -3.13799 -21.66344 1.000 35.85884 323 GLY A N 1
ATOM 2370 C CA . GLY A 1 323 ? 1.76834 -3.70408 -22.89138 1.000 30.83340 323 GLY A CA 1
ATOM 2371 C C . GLY A 1 323 ? 0.76945 -4.49221 -23.72516 1.000 40.50461 323 GLY A C 1
ATOM 2372 O O . GLY A 1 323 ? 1.01370 -4.70776 -24.91524 1.000 42.75280 323 GLY A O 1
ATOM 2373 N N . PHE A 1 324 ? -0.32953 -4.95678 -23.12800 1.000 42.39476 324 PHE A N 1
ATOM 2374 C CA . PHE A 1 324 ? -1.40860 -5.60257 -23.89727 1.000 45.91124 324 PHE A CA 1
ATOM 2375 C C . PHE A 1 324 ? -2.01090 -4.62238 -24.89802 1.000 45.98342 324 PHE A C 1
ATOM 2376 O O . PHE A 1 324 ? -1.77498 -4.72806 -26.10817 1.000 52.94144 324 PHE A O 1
ATOM 2384 N N . MET B 1 1 ? -40.69386 -18.82644 29.26126 1.000 23.24960 1 MET B N 1
ATOM 2385 C CA . MET B 1 1 ? -41.40322 -18.74465 27.97613 1.000 20.80225 1 MET B CA 1
ATOM 2386 C C . MET B 1 1 ? -41.57926 -20.13599 27.40522 1.000 22.93526 1 MET B C 1
ATOM 2387 O O . MET B 1 1 ? -40.93641 -21.07528 27.84863 1.000 24.06885 1 MET B O 1
ATOM 2392 N N . GLN B 1 2 ? -42.41034 -20.26126 26.37869 1.000 22.53242 2 GLN B N 1
ATOM 2393 C CA . GLN B 1 2 ? -42.65073 -21.53952 25.74222 1.000 24.06826 2 GLN B CA 1
ATOM 2394 C C . GLN B 1 2 ? -42.02974 -21.48899 24.35454 1.000 24.02719 2 GLN B C 1
ATOM 2395 O O . GLN B 1 2 ? -42.15502 -20.48088 23.65325 1.000 21.02377 2 GLN B O 1
ATOM 2401 N N . ILE B 1 3 ? -41.37245 -22.57611 23.95566 1.000 20.55303 3 ILE B N 1
ATOM 2402 C CA . ILE B 1 3 ? -40.66334 -22.58533 22.68142 1.000 19.47758 3 ILE B CA 1
ATOM 2403 C C . ILE B 1 3 ? -40.69560 -23.99789 22.12515 1.000 19.56632 3 ILE B C 1
ATOM 2404 O O . ILE B 1 3 ? -40.56001 -24.97774 22.86730 1.000 21.16308 3 ILE B O 1
ATOM 2409 N N . GLY B 1 4 ? -40.92546 -24.11038 20.82114 1.000 17.82917 4 GLY B N 1
ATOM 2410 C CA . GLY B 1 4 ? -40.83751 -25.39836 20.15290 1.000 20.08680 4 GLY B CA 1
ATOM 2411 C C . GLY B 1 4 ? -39.45428 -25.60058 19.54105 1.000 27.75528 4 GLY B C 1
ATOM 2412 O O . GLY B 1 4 ? -38.84328 -24.65570 19.02761 1.000 21.08626 4 GLY B O 1
ATOM 2413 N N . ILE B 1 5 ? -38.97162 -26.84743 19.58254 1.000 17.07391 5 ILE B N 1
ATOM 2414 C CA . ILE B 1 5 ? -37.67719 -27.19074 18.99032 1.000 21.71441 5 ILE B CA 1
ATOM 2415 C C . ILE B 1 5 ? -37.88433 -28.37114 18.05438 1.000 22.59796 5 ILE B C 1
ATOM 2416 O O . ILE B 1 5 ? -38.38995 -29.41128 18.48890 1.000 22.70869 5 ILE B O 1
ATOM 2421 N N . ILE B 1 6 ? -37.50039 -28.21432 16.78241 1.000 19.99324 6 ILE B N 1
ATOM 2422 C CA . ILE B 1 6 ? -37.55879 -29.30647 15.80431 1.000 23.65253 6 ILE B CA 1
ATOM 2423 C C . ILE B 1 6 ? -36.13402 -29.63461 15.38230 1.000 24.70234 6 ILE B C 1
ATOM 2424 O O . ILE B 1 6 ? -35.42075 -28.76962 14.85753 1.000 24.03129 6 ILE B O 1
ATOM 2429 N N . GLY B 1 7 ? -35.71977 -30.87874 15.61914 1.000 26.25426 7 GLY B N 1
ATOM 2430 C CA . GLY B 1 7 ? -34.36251 -31.31126 15.32998 1.000 25.86454 7 GLY B CA 1
ATOM 2431 C C . GLY B 1 7 ? -33.66473 -31.58087 16.64107 1.000 28.67708 7 GLY B C 1
ATOM 2432 O O . GLY B 1 7 ? -33.26098 -30.65252 17.34972 1.000 29.91040 7 GLY B O 1
ATOM 2433 N N . LEU B 1 8 ? -33.55564 -32.85018 16.99924 1.000 26.04175 8 LEU B N 1
ATOM 2434 C CA . LEU B 1 8 ? -33.06031 -33.23800 18.31015 1.000 29.67746 8 LEU B CA 1
ATOM 2435 C C . LEU B 1 8 ? -31.80130 -34.08682 18.18954 1.000 34.40147 8 LEU B C 1
ATOM 2436 O O . LEU B 1 8 ? -31.62180 -35.07782 18.90506 1.000 40.96505 8 LEU B O 1
ATOM 2441 N N . GLY B 1 9 ? -30.92115 -33.70692 17.26668 1.000 33.85703 9 GLY B N 1
ATOM 2442 C CA . GLY B 1 9 ? -29.56175 -34.21507 17.27285 1.000 33.51500 9 GLY B CA 1
ATOM 2443 C C . GLY B 1 9 ? -28.83268 -33.72928 18.50630 1.000 32.36969 9 GLY B C 1
ATOM 2444 O O . GLY B 1 9 ? -29.46989 -33.19492 19.42234 1.000 34.25522 9 GLY B O 1
ATOM 2445 N N . ARG B 1 10 ? -27.50040 -33.86641 18.54160 1.000 29.67189 10 ARG B N 1
ATOM 2446 C CA . ARG B 1 10 ? -26.76135 -33.51548 19.75580 1.000 30.89038 10 ARG B CA 1
ATOM 2447 C C . ARG B 1 10 ? -27.07443 -32.09329 20.20161 1.000 27.54808 10 ARG B C 1
ATOM 2448 O O . ARG B 1 10 ? -27.45009 -31.85457 21.35959 1.000 29.22811 10 ARG B O 1
ATOM 2450 N N . MET B 1 11 ? -26.97256 -31.14198 19.27490 1.000 26.95266 11 MET B N 1
ATOM 2451 C CA . MET B 1 11 ? -27.12956 -29.74271 19.64866 1.000 34.97298 11 MET B CA 1
ATOM 2452 C C . MET B 1 11 ? -28.57522 -29.41611 19.99845 1.000 28.71424 11 MET B C 1
ATOM 2453 O O . MET B 1 11 ? -28.83668 -28.79071 21.02640 1.000 27.22117 11 MET B O 1
ATOM 2458 N N . GLY B 1 12 ? -29.52501 -29.84130 19.16453 1.000 26.27609 12 GLY B N 1
ATOM 2459 C CA . GLY B 1 12 ? -30.92625 -29.57238 19.46253 1.000 24.67235 12 GLY B CA 1
ATOM 2460 C C . GLY B 1 12 ? -31.36393 -30.12140 20.80643 1.000 24.70093 12 GLY B C 1
ATOM 2461 O O . GLY B 1 12 ? -32.00985 -29.42233 21.60443 1.000 24.85777 12 GLY B O 1
ATOM 2462 N N . GLY B 1 13 ? -31.02286 -31.38219 21.08338 1.000 29.01311 13 GLY B N 1
ATOM 2463 C CA . GLY B 1 13 ? -31.37654 -31.96581 22.37593 1.000 25.32199 13 GLY B CA 1
ATOM 2464 C C . GLY B 1 13 ? -30.73141 -31.25107 23.55123 1.000 28.99887 13 GLY B C 1
ATOM 2465 O O . GLY B 1 13 ? -31.38089 -31.00444 24.57588 1.000 23.19812 13 GLY B O 1
ATOM 2466 N N . ASN B 1 14 ? -29.44749 -30.88988 23.41529 1.000 28.05664 14 ASN B N 1
ATOM 2467 C CA . ASN B 1 14 ? -28.77353 -30.16228 24.49348 1.000 28.72772 14 ASN B CA 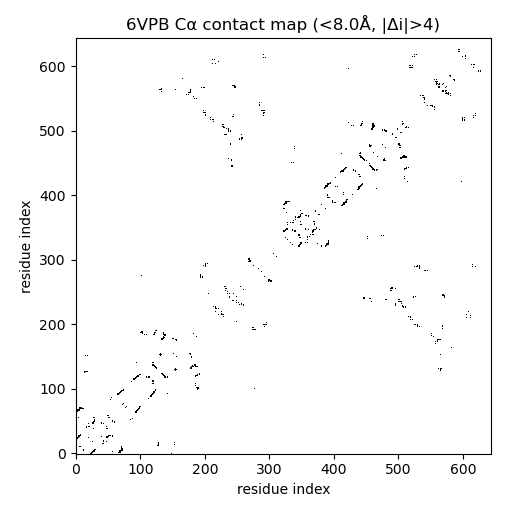1
ATOM 2468 C C . ASN B 1 14 ? -29.40978 -28.79302 24.72772 1.000 24.92194 14 ASN B C 1
ATOM 2469 O O . ASN B 1 14 ? -29.51338 -28.32900 25.86851 1.000 23.12203 14 ASN B O 1
ATOM 2474 N N . ILE B 1 15 ? -29.79610 -28.11380 23.64561 1.000 23.16501 15 ILE B N 1
ATOM 2475 C CA . ILE B 1 15 ? -30.44075 -26.80902 23.74288 1.000 20.90361 15 ILE B CA 1
ATOM 2476 C C . ILE B 1 15 ? -31.78415 -26.92925 24.45224 1.000 25.35806 15 ILE B C 1
ATOM 2477 O O . ILE B 1 15 ? -32.11939 -26.11206 25.31792 1.000 20.61938 15 ILE B O 1
ATOM 2482 N N . ALA B 1 16 ? -32.57059 -27.95882 24.10779 1.000 23.60260 16 ALA B N 1
ATOM 2483 C CA . ALA B 1 16 ? -33.83865 -28.19308 24.80199 1.000 22.06175 16 ALA B CA 1
ATOM 2484 C C . ALA B 1 16 ? -33.61476 -28.42545 26.28669 1.000 21.32097 16 ALA B C 1
ATOM 2485 O O . ALA B 1 16 ? -34.33679 -27.87676 27.13509 1.000 20.48442 16 ALA B O 1
ATOM 2487 N N . VAL B 1 17 ? -32.61084 -29.23470 26.62728 1.000 21.61777 17 VAL B N 1
AT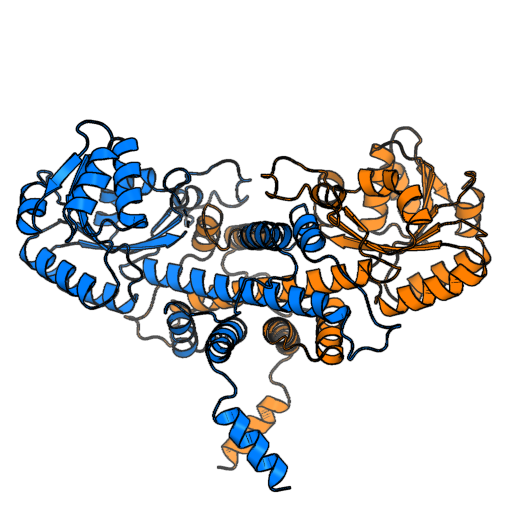OM 2488 C CA . VAL B 1 17 ? -32.36052 -29.52029 28.04095 1.000 27.63313 17 VAL B CA 1
ATOM 2489 C C . VAL B 1 17 ? -31.96675 -28.24564 28.79356 1.000 20.82488 17 VAL B C 1
ATOM 2490 O O . VAL B 1 17 ? -32.52717 -27.93309 29.84804 1.000 22.07665 17 VAL B O 1
ATOM 2494 N N . ARG B 1 18 ? -31.02017 -27.48139 28.25451 1.000 22.90639 18 ARG B N 1
ATOM 2495 C CA . ARG B 1 18 ? -30.58086 -26.26323 28.94207 1.000 25.14245 18 ARG B CA 1
ATOM 2496 C C . ARG B 1 18 ? -31.71205 -25.23817 29.06259 1.000 23.91085 18 ARG B C 1
ATOM 2497 O O . ARG B 1 18 ? -31.90367 -24.61723 30.12332 1.000 23.93440 18 ARG B O 1
ATOM 2505 N N . LEU B 1 19 ? -32.48917 -25.04884 27.98985 1.000 18.66495 19 LEU B N 1
ATOM 2506 C CA . LEU B 1 19 ? -33.65786 -24.18393 28.10732 1.000 19.63434 19 LEU B CA 1
ATOM 2507 C C . LEU B 1 19 ? -34.53759 -24.64038 29.25517 1.000 18.84268 19 LEU B C 1
ATOM 2508 O O . LEU B 1 19 ? -34.97063 -23.83145 30.07137 1.000 21.24919 19 LEU B O 1
ATOM 2513 N N . SER B 1 20 ? -34.84502 -25.93863 29.31300 1.000 21.59081 20 SER B N 1
ATOM 2514 C CA . SER B 1 20 ? -35.74421 -26.41206 30.36158 1.000 22.90344 20 SER B CA 1
ATOM 2515 C C . SER B 1 20 ? -35.13486 -26.23735 31.74555 1.000 23.71833 20 SER B C 1
ATOM 2516 O O . SER B 1 20 ? -35.86226 -25.98732 32.71830 1.000 25.18990 20 SER B O 1
ATOM 2519 N N . ARG B 1 21 ? -33.80689 -26.30316 31.84626 1.000 24.48849 21 ARG B N 1
ATOM 2520 C CA . ARG B 1 21 ? -33.17200 -26.10675 33.14254 1.000 26.34212 21 ARG B CA 1
ATOM 2521 C C . ARG B 1 21 ? -33.21258 -24.65339 33.56129 1.000 26.65624 21 ARG B C 1
ATOM 2522 O O . ARG B 1 21 ? -33.07193 -24.35795 34.75186 1.000 26.46158 21 ARG B O 1
ATOM 2530 N N . HIS B 1 22 ? -33.46790 -23.74302 32.62520 1.000 25.11048 22 HIS B N 1
ATOM 2531 C CA . HIS B 1 22 ? -33.66632 -22.35210 33.00309 1.000 22.39281 22 HIS B CA 1
ATOM 2532 C C . HIS B 1 22 ? -35.14489 -22.00115 33.10684 1.000 23.21824 22 HIS B C 1
ATOM 2533 O O . HIS B 1 22 ? -35.49697 -20.82112 33.13329 1.000 22.23030 22 HIS B O 1
ATOM 2540 N N . GLY B 1 23 ? -36.01107 -23.00680 33.22531 1.000 23.23540 23 GLY B N 1
ATOM 2541 C CA . GLY B 1 23 ? -37.40940 -22.78158 33.49135 1.000 20.68435 23 GLY B CA 1
ATOM 2542 C C . GLY B 1 23 ? -38.27394 -22.51123 32.27692 1.000 25.30365 23 GLY B C 1
ATOM 2543 O O . GLY B 1 23 ? -39.43653 -22.12151 32.44182 1.000 25.03051 23 GLY B O 1
ATOM 2544 N N . HIS B 1 24 ? -37.77772 -22.74839 31.06537 1.000 23.06651 24 HIS B N 1
ATOM 2545 C CA . HIS B 1 24 ? -38.62650 -22.52721 29.90174 1.000 20.10999 24 HIS B CA 1
ATOM 2546 C C . HIS B 1 24 ? -39.33176 -23.82425 29.55663 1.000 22.53776 24 HIS B C 1
ATOM 2547 O O . HIS B 1 24 ? -38.79932 -24.91081 29.77108 1.000 22.62395 24 HIS B O 1
ATOM 2554 N N . ASP B 1 25 ? -40.53727 -23.69867 29.00154 1.000 19.86493 25 ASP B N 1
ATOM 2555 C CA . ASP B 1 25 ? -41.31023 -24.85905 28.59793 1.000 21.02546 25 ASP B CA 1
ATOM 2556 C C . ASP B 1 25 ? -41.01628 -25.14393 27.13104 1.000 22.20740 25 ASP B C 1
ATOM 2557 O O . ASP B 1 25 ? -41.23443 -24.29127 26.26854 1.000 23.26248 25 ASP B O 1
ATOM 2562 N N . VAL B 1 26 ? -40.56967 -26.35073 26.84151 1.000 20.44020 26 VAL B N 1
ATOM 2563 C CA . VAL B 1 26 ? -40.12312 -26.67233 25.49732 1.000 18.72333 26 VAL B CA 1
ATOM 2564 C C . VAL B 1 26 ? -41.05324 -27.75061 24.95665 1.000 21.48202 26 VAL B C 1
ATOM 2565 O O . VAL B 1 26 ? -41.40760 -28.70208 25.66430 1.000 21.60474 26 VAL B O 1
ATOM 2569 N N . VAL B 1 27 ? -41.41793 -27.60043 23.69375 1.000 18.34546 27 VAL B N 1
ATOM 2570 C CA . VAL B 1 27 ? -42.19093 -28.58205 22.94083 1.000 16.02049 27 VAL B CA 1
ATOM 2571 C C . VAL B 1 27 ? -41.23625 -29.19365 21.93254 1.000 22.49796 27 VAL B C 1
ATOM 2572 O O . VAL B 1 27 ? -40.64884 -28.46918 21.12037 1.000 22.99051 27 VAL B O 1
ATOM 2576 N N . LEU B 1 28 ? -41.10144 -30.52042 21.96983 1.000 21.88043 28 LEU B N 1
ATOM 2577 C CA . LEU B 1 28 ? -40.03725 -31.24502 21.29872 1.000 20.77641 28 LEU B CA 1
ATOM 2578 C C . LEU B 1 28 ? -40.54823 -31.93882 20.04373 1.000 23.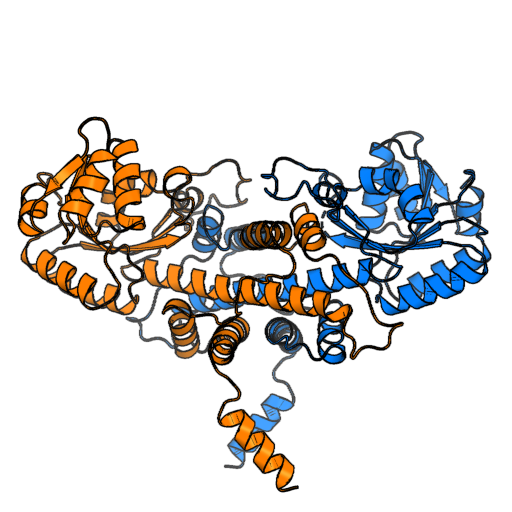75055 28 LEU B C 1
ATOM 2579 O O . LEU B 1 28 ? -41.59321 -32.58489 20.07288 1.000 28.86226 28 LEU B O 1
ATOM 2584 N N . PHE B 1 29 ? -39.77636 -31.86931 18.96286 1.000 23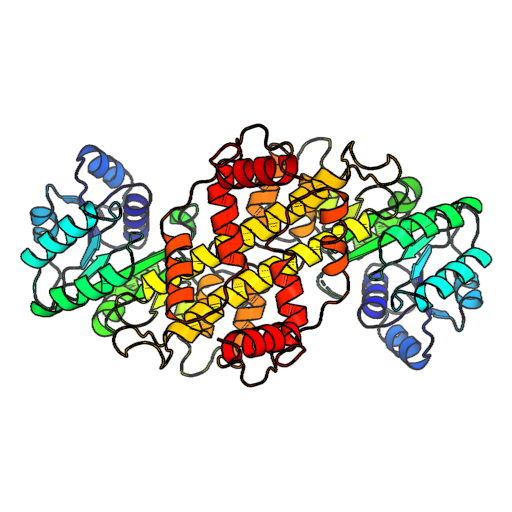.16959 29 PHE B N 1
ATOM 2585 C CA . PHE B 1 29 ? -40.12395 -32.71101 17.82747 1.000 25.56954 29 PHE B CA 1
ATOM 2586 C C . PHE B 1 29 ? -38.86508 -33.12093 17.08238 1.000 29.90966 29 PHE B C 1
ATOM 2587 O O . PHE B 1 29 ? -37.91550 -32.34644 16.96872 1.000 26.38211 29 PHE B O 1
ATOM 2595 N N . ASP B 1 30 ? -38.87940 -34.35192 16.56868 1.000 28.40679 30 ASP B N 1
ATOM 2596 C CA . ASP B 1 30 ? -37.83869 -34.84941 15.68254 1.000 30.35953 30 ASP B CA 1
ATOM 2597 C C . ASP B 1 30 ? -38.46111 -35.93462 14.81846 1.000 34.88229 30 ASP B C 1
ATOM 2598 O O . ASP B 1 30 ? -39.36230 -36.64927 15.26658 1.000 33.08166 30 ASP B O 1
ATOM 2603 N N . ARG B 1 31 ? -37.95505 -36.07197 13.58234 1.000 36.46760 31 ARG B N 1
ATOM 2604 C CA . ARG B 1 31 ? -38.53602 -37.05084 12.65766 1.000 38.48783 31 ARG B CA 1
ATOM 2605 C C . ARG B 1 31 ? -38.55188 -38.45471 13.25620 1.000 42.92405 31 ARG B C 1
ATOM 2606 O O . ARG B 1 31 ? -39.45997 -39.24369 12.96765 1.000 48.64565 31 ARG B O 1
ATOM 2608 N N . ASP B 1 32 ? -37.59039 -38.76130 14.12200 1.000 41.17367 32 ASP B N 1
ATOM 2609 C CA . ASP B 1 32 ? -37.47210 -40.05929 14.78892 1.000 48.45218 32 ASP B CA 1
ATOM 2610 C C . ASP B 1 32 ? -38.05991 -39.96287 16.19893 1.000 46.56793 32 ASP B C 1
ATOM 2611 O O . ASP B 1 32 ? -37.47735 -39.31583 17.07261 1.000 44.50483 32 ASP B O 1
ATOM 2616 N N . ALA B 1 33 ? -39.19577 -40.63655 16.43703 1.000 51.33989 33 ALA B N 1
ATOM 2617 C CA . ALA B 1 33 ? -39.89222 -40.49878 17.72224 1.000 42.65374 33 ALA B CA 1
ATOM 2618 C C . ALA B 1 33 ? -39.06753 -41.01779 18.90046 1.000 51.48301 33 ALA B C 1
ATOM 2619 O O . ALA B 1 33 ? -39.24816 -40.55751 20.04487 1.000 51.51642 33 ALA B O 1
ATOM 2621 N N . ALA B 1 34 ? -38.14970 -41.95563 18.64312 1.000 47.84821 34 ALA B N 1
ATOM 2622 C CA . ALA B 1 34 ? -37.28905 -42.46604 19.70271 1.000 44.77613 34 ALA B CA 1
ATOM 2623 C C . ALA B 1 34 ? -36.33509 -41.38860 20.19782 1.000 39.38177 34 ALA B C 1
ATOM 2624 O O . ALA B 1 34 ? -36.00648 -41.33880 21.38976 1.000 44.85331 34 ALA B O 1
ATOM 2626 N N . THR B 1 35 ? -35.87731 -40.51925 19.29494 1.000 44.19722 35 THR B N 1
ATOM 2627 C CA . THR B 1 35 ? -35.04890 -39.39625 19.71311 1.000 41.34469 35 THR B CA 1
ATOM 2628 C C . THR B 1 35 ? -35.83665 -38.40729 20.56236 1.000 37.81379 35 THR B C 1
ATOM 2629 O O . THR B 1 35 ? -35.30513 -37.85519 21.53524 1.000 38.85315 35 THR B O 1
ATOM 2633 N N . VAL B 1 36 ? -37.09886 -38.15882 20.19884 1.000 43.73986 36 VAL B N 1
ATOM 2634 C CA . VAL B 1 36 ? -37.95341 -37.31112 21.02426 1.000 37.16254 36 VAL B CA 1
ATOM 2635 C C . VAL B 1 36 ? -38.04875 -37.88275 22.42889 1.000 40.50862 36 VAL B C 1
ATOM 2636 O O . VAL B 1 36 ? -37.92427 -37.15398 23.42473 1.000 33.08315 36 VAL B O 1
ATOM 2640 N N . SER B 1 37 ? -38.21090 -39.20211 22.54630 1.000 45.40401 37 SER B N 1
ATOM 2641 C CA . SER B 1 37 ? -38.39739 -39.72760 23.89541 1.000 43.14969 37 SER B CA 1
ATOM 2642 C C . SER B 1 37 ? -37.07771 -39.73235 24.67157 1.000 39.50945 37 SER B C 1
ATOM 2643 O O . SER B 1 37 ? -37.05605 -39.44568 25.88021 1.000 37.58998 37 SER B O 1
ATOM 2646 N N . LYS B 1 38 ? -35.95262 -39.95579 23.98046 1.000 42.57135 38 LYS B N 1
ATOM 2647 C CA . LYS B 1 38 ? -34.65549 -39.84568 24.64872 1.000 35.52207 38 LYS B CA 1
ATOM 2648 C C . LYS B 1 38 ? -34.45028 -38.43994 25.20875 1.000 39.68821 38 LYS B C 1
ATOM 2649 O O . LYS B 1 38 ? -34.03829 -38.27531 26.36394 1.000 39.48524 38 LYS B O 1
ATOM 2651 N N . VAL B 1 39 ? -34.76584 -37.40676 24.41960 1.000 30.94417 39 VAL B N 1
ATOM 2652 C CA . VAL B 1 39 ? -34.55567 -36.04887 24.91779 1.000 37.69975 39 VAL B CA 1
ATOM 2653 C C . VAL B 1 39 ? -35.53679 -35.72254 26.04061 1.000 34.02548 39 VAL B C 1
ATOM 2654 O O . VAL B 1 39 ? -35.15195 -35.12025 27.05279 1.000 36.04427 39 VAL B O 1
ATOM 2658 N N . SER B 1 40 ? -36.80164 -36.14924 25.90382 1.000 32.30235 40 SER B N 1
ATOM 2659 C CA . SER B 1 40 ? -37.80217 -35.92834 26.95642 1.000 35.03047 40 SER B CA 1
ATOM 2660 C C . SER B 1 40 ? -37.35302 -36.48692 28.29853 1.000 36.51635 40 SER B C 1
ATOM 2661 O O . SER B 1 40 ? -37.58221 -35.86862 29.35042 1.000 34.64927 40 SER B O 1
ATOM 2664 N N . GLU B 1 41 ? -36.71664 -37.66411 28.28649 1.000 34.47686 41 GLU B N 1
ATOM 2665 C CA . GLU B 1 41 ? -36.24622 -38.24309 29.54606 1.000 41.31778 41 GLU B CA 1
ATOM 2666 C C . GLU B 1 41 ? -35.23018 -37.34531 30.24538 1.000 37.94653 41 GLU B C 1
ATOM 2667 O O . GLU B 1 41 ? -35.12941 -37.36406 31.47617 1.000 38.72887 41 GLU B O 1
ATOM 2673 N N . ARG B 1 42 ? -34.49775 -36.53081 29.48809 1.000 36.86536 42 ARG B N 1
ATOM 2674 C CA . ARG B 1 42 ? -33.46419 -35.67317 30.05582 1.000 37.22594 42 ARG B CA 1
ATOM 2675 C C . ARG B 1 42 ? -33.99913 -34.36720 30.63583 1.000 39.29766 42 ARG B C 1
ATOM 2676 O O . ARG B 1 42 ? -33.21892 -33.61479 31.22963 1.000 40.85346 42 ARG B O 1
ATOM 2684 N N . ILE B 1 43 ? -35.27105 -34.03416 30.40553 1.000 37.42296 43 ILE B N 1
ATOM 2685 C CA . ILE B 1 43 ? -35.86439 -32.79595 30.89848 1.000 39.14284 43 ILE B CA 1
ATOM 2686 C C . ILE B 1 43 ? -36.55233 -33.08280 32.22563 1.000 36.96727 43 ILE B C 1
ATOM 2687 O O . ILE B 1 43 ? -37.22977 -34.10475 32.37340 1.000 42.74056 43 ILE B O 1
ATOM 2692 N N . GLU B 1 44 ? -36.40811 -32.16840 33.18783 1.000 42.82128 44 GLU B N 1
ATOM 2693 C CA . GLU B 1 44 ? -36.94745 -32.32527 34.53704 1.000 42.24623 44 GLU B CA 1
ATOM 2694 C C . GLU B 1 44 ? -38.00359 -31.27165 34.84741 1.000 51.29467 44 GLU B C 1
ATOM 2695 O O . GLU B 1 44 ? -38.07557 -30.21631 34.20746 1.000 40.61931 44 GLU B O 1
ATOM 2697 N N . GLY B 1 45 ? -38.85007 -31.59840 35.82500 1.000 51.63377 45 GLY B N 1
ATOM 2698 C CA . GLY B 1 45 ? -39.86036 -30.67286 36.29443 1.000 42.42609 45 GLY B CA 1
ATOM 2699 C C . GLY B 1 45 ? -41.04016 -30.47482 35.38423 1.000 50.59488 45 GLY B C 1
ATOM 2700 O O . GLY B 1 45 ? -41.74018 -29.46102 35.51459 1.000 45.73982 45 GLY B O 1
ATOM 2701 N N . GLY B 1 46 ? -41.30332 -31.42048 34.48166 1.000 34.04712 46 GLY B N 1
ATOM 2702 C CA . GLY B 1 46 ? -42.45244 -31.27165 33.61920 1.000 37.67806 46 GLY B CA 1
ATOM 2703 C C . GLY B 1 46 ? -42.34964 -30.16714 32.59172 1.000 37.61947 46 GLY B C 1
ATOM 2704 O O . GLY B 1 46 ? -43.37386 -29.76944 32.03363 1.000 36.46710 46 GLY B O 1
ATOM 2705 N N . ARG B 1 47 ? -41.15778 -29.63416 32.33955 1.000 33.45858 47 ARG B N 1
ATOM 2706 C CA . ARG B 1 47 ? -41.01018 -28.52236 31.40352 1.000 34.35945 47 ARG B CA 1
ATOM 2707 C C . ARG B 1 47 ? -40.84899 -28.95547 29.94885 1.000 33.41410 47 ARG B C 1
ATOM 2708 O O . ARG B 1 47 ? -40.55726 -28.11129 29.09352 1.000 27.94354 47 ARG B O 1
ATOM 2716 N N . GLY B 1 48 ? -41.05254 -30.22480 29.64110 1.000 30.30038 48 GLY B N 1
ATOM 2717 C CA . GLY B 1 48 ? -40.90800 -30.71934 28.28397 1.000 33.35632 48 GLY B CA 1
ATOM 2718 C C . GLY B 1 48 ? -42.19292 -31.42024 27.89844 1.000 38.05882 48 GLY B C 1
ATOM 2719 O O . GLY B 1 48 ? -42.80867 -32.10629 28.71839 1.000 31.74269 48 GLY B O 1
ATOM 2720 N N . VAL B 1 49 ? -42.57999 -31.25845 26.63984 1.000 28.33810 49 VAL B N 1
ATOM 2721 C CA . VAL B 1 49 ? -43.74348 -31.93430 26.07898 1.000 24.81332 49 VAL B CA 1
ATOM 2722 C C . VAL B 1 49 ? -43.33778 -32.47996 24.72449 1.000 30.45215 49 VAL B C 1
ATOM 2723 O O . VAL B 1 49 ? -42.78446 -31.74292 23.90647 1.000 25.38069 49 VAL B O 1
ATOM 2727 N N . ALA B 1 50 ? -43.69533 -33.73418 24.44833 1.000 26.60674 50 ALA B N 1
ATOM 2728 C CA . ALA B 1 50 ? -43.32776 -34.36418 23.19437 1.000 26.48670 50 ALA B CA 1
ATOM 2729 C C . ALA B 1 50 ? -44.43284 -34.11541 22.19150 1.000 27.47836 50 ALA B C 1
ATOM 2730 O O . ALA B 1 50 ? -45.61438 -34.33545 22.48541 1.000 28.96548 50 ALA B O 1
ATOM 2732 N N . ALA B 1 51 ? -44.05554 -33.62594 21.02219 1.000 25.29493 51 ALA B N 1
ATOM 2733 C CA . ALA B 1 51 ? -45.01482 -33.43489 19.95597 1.000 27.16374 51 ALA B CA 1
ATOM 2734 C C . ALA B 1 51 ? -44.88846 -34.58814 18.97566 1.000 24.27420 51 ALA B C 1
ATOM 2735 O O . ALA B 1 51 ? -43.88999 -35.31169 18.95392 1.000 23.79901 51 ALA B O 1
ATOM 2737 N N . THR B 1 52 ? -45.93025 -34.75814 18.16597 1.000 29.10425 52 THR B N 1
ATOM 2738 C CA . THR B 1 52 ? -46.01660 -35.89871 17.26871 1.000 28.41141 52 THR B CA 1
ATOM 2739 C C . THR B 1 52 ? -45.81205 -35.54437 15.80245 1.000 28.69645 52 THR B C 1
ATOM 2740 O O . THR B 1 52 ? -45.75118 -36.45029 14.96698 1.000 25.24304 52 THR B O 1
ATOM 2744 N N . SER B 1 53 ? -45.74475 -34.26599 15.46800 1.000 24.86107 53 SER B N 1
ATOM 2745 C CA . SER B 1 53 ? -45.54626 -33.80501 14.10457 1.000 25.41819 53 SER B CA 1
ATOM 2746 C C . SER B 1 53 ? -45.20477 -32.32927 14.19585 1.000 23.70811 53 SER B C 1
ATOM 2747 O O . SER B 1 53 ? -45.35195 -31.70931 15.24872 1.000 24.29963 53 SER B O 1
ATOM 2750 N N . LEU B 1 54 ? -44.77678 -31.76715 13.07874 1.000 25.34258 54 LEU B N 1
ATOM 2751 C CA . LEU B 1 54 ? -44.50016 -30.34125 13.09636 1.000 26.13620 54 LEU B CA 1
ATOM 2752 C C . LEU B 1 54 ? -45.79767 -29.54762 13.28450 1.000 27.06078 54 LEU B C 1
ATOM 2753 O O . LEU B 1 54 ? -45.82400 -28.61420 14.11171 1.000 25.61835 54 LEU B O 1
ATOM 2758 N N . PRO B 1 55 ? -46.90759 -29.88666 12.59423 1.000 26.85054 55 PRO B N 1
ATOM 2759 C CA . PRO B 1 55 ? -48.16708 -29.19132 12.91505 1.000 24.04825 55 PRO B CA 1
ATOM 2760 C C . PRO B 1 55 ? -48.60664 -29.37717 14.35373 1.000 25.11981 55 PRO B C 1
ATOM 2761 O O . PRO B 1 55 ? -49.13687 -28.43165 14.93868 1.000 28.28579 55 PRO B O 1
ATOM 2765 N N . ASP B 1 56 ? -48.42918 -30.56742 14.93561 1.000 21.66256 56 ASP B N 1
ATOM 2766 C CA . ASP B 1 56 ? -48.78506 -30.77304 16.33670 1.000 25.30044 56 ASP B CA 1
ATOM 2767 C C . ASP B 1 56 ? -47.92844 -29.90522 17.25498 1.000 27.89402 56 ASP B C 1
ATOM 2768 O O . ASP B 1 56 ? -48.42893 -29.35010 18.24602 1.000 23.88994 56 ASP B O 1
ATOM 2773 N N . LEU B 1 57 ? -46.62433 -29.81424 16.96428 1.000 23.37051 57 LEU B N 1
ATOM 2774 C CA . LEU B 1 57 ? -45.76554 -28.92082 17.72817 1.000 21.45152 57 LEU B CA 1
ATOM 2775 C C . LEU B 1 57 ? -46.30038 -27.49764 17.67853 1.000 18.62647 57 LEU B C 1
ATOM 2776 O O . LEU B 1 57 ? -46.41344 -26.82994 18.70859 1.000 21.03046 57 LEU B O 1
ATOM 2781 N N . VAL B 1 58 ? -46.62210 -27.01115 16.47834 1.000 19.30181 58 VAL B N 1
ATOM 2782 C CA . VAL B 1 58 ? -47.14422 -25.64815 16.34220 1.000 22.45053 58 VAL B CA 1
ATOM 2783 C C . VAL B 1 58 ? -48.45808 -25.48590 17.10837 1.000 26.94666 58 VAL B C 1
ATOM 2784 O O . VAL B 1 58 ? -48.70059 -24.44963 17.74337 1.000 25.86692 58 VAL B O 1
ATOM 2788 N N . ALA B 1 59 ? -49.32959 -26.50074 17.04198 1.000 25.18098 59 ALA B N 1
ATOM 2789 C CA . ALA B 1 59 ? -50.61284 -26.46647 17.75108 1.000 29.10692 59 ALA B CA 1
ATOM 2790 C C . ALA B 1 59 ? -50.43283 -26.44315 19.26112 1.000 26.04670 59 ALA B C 1
ATOM 2791 O O . ALA B 1 59 ? -51.30804 -25.95373 19.97740 1.000 24.49728 59 ALA B O 1
ATOM 2793 N N . LYS B 1 60 ? -49.33817 -27.00006 19.76838 1.000 23.98251 60 LYS B N 1
ATOM 2794 C CA . LYS B 1 60 ? -49.12152 -26.99873 21.21491 1.000 26.55338 60 LYS B CA 1
ATOM 2795 C C . LYS B 1 60 ? -48.53805 -25.68603 21.74365 1.000 24.62527 60 LYS B C 1
ATOM 2796 O O . LYS B 1 60 ? -48.48693 -25.48728 22.96748 1.000 22.32433 60 LYS B O 1
ATOM 2802 N N . LEU B 1 61 ? -48.16301 -24.75690 20.86751 1.000 26.91437 61 LEU B N 1
ATOM 2803 C CA . LEU B 1 61 ? -47.61216 -23.46236 21.28655 1.000 23.65425 61 LEU B CA 1
ATOM 2804 C C . LEU B 1 61 ? -48.76721 -22.47899 21.45858 1.000 27.11179 61 LEU B C 1
ATOM 2805 O O . LEU B 1 61 ? -49.37259 -22.04185 20.47630 1.000 28.50148 61 LEU B O 1
ATOM 2810 N N . THR B 1 62 ? -49.06744 -22.12177 22.70031 1.000 24.52587 62 THR B N 1
ATOM 2811 C CA . THR B 1 62 ? -50.25832 -21.34105 22.98874 1.000 28.49160 62 THR B CA 1
ATOM 2812 C C . THR B 1 62 ? -49.95830 -19.88158 23.30803 1.000 37.05683 62 THR B C 1
ATOM 2813 O O . THR B 1 62 ? -50.89074 -19.12131 23.58756 1.000 30.07723 62 THR B O 1
ATOM 2817 N N . ALA B 1 63 ? -48.69567 -19.45985 23.26976 1.000 26.23685 63 ALA B N 1
ATOM 2818 C CA . ALA B 1 63 ? -48.41585 -18.06074 23.56698 1.000 32.41672 63 ALA B CA 1
ATOM 2819 C C . ALA B 1 63 ? -48.89213 -17.16219 22.42933 1.000 24.55513 63 ALA B C 1
ATOM 2820 O O . ALA B 1 63 ? -49.13564 -17.60770 21.30632 1.000 29.30715 63 ALA B O 1
ATOM 2822 N N . LYS B 1 64 ? -49.03052 -15.87124 22.73600 1.000 25.33671 64 LYS B N 1
ATOM 2823 C CA . LYS B 1 64 ? -49.37814 -14.89505 21.70097 1.000 26.76352 64 LYS B CA 1
ATOM 2824 C C . LYS B 1 64 ? -48.44497 -14.99490 20.49491 1.000 28.02898 64 LYS B C 1
ATOM 2825 O O . LYS B 1 64 ? -48.88585 -14.94115 19.33915 1.000 32.93416 64 LYS B O 1
ATOM 2827 N N . ARG B 1 65 ? -47.14512 -15.08394 20.74020 1.000 25.18147 65 ARG B N 1
ATOM 2828 C CA . ARG B 1 65 ? -46.16253 -15.25106 19.67136 1.000 27.81250 65 ARG B CA 1
ATOM 2829 C C . ARG B 1 65 ? -45.59170 -16.65615 19.75242 1.000 18.31197 65 ARG B C 1
ATOM 2830 O O . ARG B 1 65 ? -45.01047 -17.03161 20.77182 1.000 21.39182 65 ARG B O 1
ATOM 2838 N N . LYS B 1 66 ? -45.79290 -17.44194 18.69578 1.000 23.02470 66 LYS B N 1
ATOM 2839 C CA . LYS B 1 66 ? -45.20993 -18.77681 18.62373 1.000 19.90221 66 LYS B CA 1
ATOM 2840 C C . LYS B 1 66 ? -43.74881 -18.64495 18.22552 1.000 17.92028 66 LYS B C 1
ATOM 2841 O O . LYS B 1 66 ? -43.43978 -17.91504 17.28247 1.000 21.10110 66 LYS B O 1
ATOM 2847 N N . ILE B 1 67 ? -42.86387 -19.30627 18.97513 1.000 16.84415 67 ILE B N 1
ATOM 2848 C CA . ILE B 1 67 ? -41.42411 -19.36041 18.68167 1.000 17.80382 67 ILE B CA 1
ATOM 2849 C C . ILE B 1 67 ? -41.04731 -20.79422 18.35940 1.000 17.42861 67 ILE B C 1
ATOM 2850 O O . ILE B 1 67 ? -41.28004 -21.69572 19.17275 1.000 16.96588 67 ILE B O 1
ATOM 2855 N N . VAL B 1 68 ? -40.45840 -21.02435 17.18577 1.000 17.40209 68 VAL B N 1
ATOM 2856 C CA . VAL B 1 68 ? -40.03655 -22.37135 16.82195 1.000 18.51173 68 VAL B CA 1
ATOM 2857 C C . VAL B 1 68 ? -38.56025 -22.32250 16.43769 1.000 18.73148 68 VAL B C 1
ATOM 2858 O O . VAL B 1 68 ? -38.18506 -21.54970 15.55680 1.000 20.79315 68 VAL B O 1
ATOM 2862 N N . TRP B 1 69 ? -37.74589 -23.14189 17.09254 1.000 20.92179 69 TRP B N 1
ATOM 2863 C CA . TRP B 1 69 ? -36.30954 -23.24922 16.84467 1.000 18.83159 69 TRP B CA 1
ATOM 2864 C C . TRP B 1 69 ? -36.02083 -24.49688 16.00640 1.000 20.66905 69 TRP B C 1
ATOM 2865 O O . TRP B 1 69 ? -36.32424 -25.62093 16.42412 1.000 20.90149 69 TRP B O 1
ATOM 2876 N N . VAL B 1 70 ? -35.40107 -24.29481 14.84830 1.000 21.65421 70 VAL B N 1
ATOM 2877 C CA . VAL B 1 70 ? -35.10757 -25.33392 13.86954 1.000 21.96457 70 VAL B CA 1
ATOM 2878 C C . VAL B 1 70 ? -33.62383 -25.66279 13.97269 1.000 24.33074 70 VAL B C 1
ATOM 2879 O O . VAL B 1 70 ? -32.77061 -24.78235 13.81347 1.000 25.30987 70 VAL B O 1
ATOM 2883 N N . MET B 1 71 ? -33.32178 -26.90295 14.26665 1.000 19.50038 71 MET B N 1
ATOM 2884 C CA . MET B 1 71 ? -31.95341 -27.35021 14.48751 1.000 23.61185 71 MET B CA 1
ATOM 2885 C C . MET B 1 71 ? -31.79330 -28.65039 13.70517 1.000 24.99182 71 MET B C 1
ATOM 2886 O O . MET B 1 71 ? -31.71930 -29.73905 14.26814 1.000 29.77239 71 MET B O 1
ATOM 2891 N N . LEU B 1 72 ? -31.80069 -28.51685 12.38288 1.000 26.34841 72 LEU B N 1
ATOM 2892 C CA . LEU B 1 72 ? -31.77922 -29.62939 11.44325 1.000 31.45078 72 LEU B CA 1
ATOM 2893 C C . LEU B 1 72 ? -30.53275 -29.61708 10.54993 1.000 35.94276 72 LEU B C 1
ATOM 2894 O O . LEU B 1 72 ? -29.84331 -28.59354 10.44315 1.000 31.13209 72 LEU B O 1
ATOM 2899 N N . PRO B 1 73 ? -30.22690 -30.72294 9.87168 1.000 39.04104 73 PRO B N 1
ATOM 2900 C CA . PRO B 1 73 ? -29.11945 -30.71265 8.90378 1.000 43.55624 73 PRO B CA 1
ATOM 2901 C C . PRO B 1 73 ? -29.25570 -29.60545 7.86297 1.000 38.35236 73 PRO B C 1
ATOM 2902 O O . PRO B 1 73 ? -30.32498 -29.38337 7.28856 1.000 38.96486 73 PRO B O 1
ATOM 2906 N N . CYS B 1 74 ? -28.14631 -28.90413 7.63125 1.000 42.64358 74 CYS B N 1
ATOM 2907 C CA . CYS B 1 74 ? -28.08077 -27.86759 6.60549 1.000 44.80123 74 CYS B CA 1
ATOM 2908 C C . CYS B 1 74 ? -28.67272 -28.37230 5.28620 1.000 41.76054 74 CYS B C 1
ATOM 2909 O O . CYS B 1 74 ? -28.60656 -29.56105 4.95748 1.000 50.64160 74 CYS B O 1
ATOM 2912 N N . GLY B 1 75 ? -29.31348 -27.47249 4.54769 1.000 37.02593 75 GLY B N 1
ATOM 2913 C CA . GLY B 1 75 ? -29.74343 -27.80905 3.20645 1.000 34.91317 75 GLY B CA 1
ATOM 2914 C C . GLY B 1 75 ? -31.22327 -28.06118 3.04392 1.000 37.37505 75 GLY B C 1
ATOM 2915 O O . GLY B 1 75 ? -32.05417 -27.33461 3.60611 1.000 37.95032 75 GLY B O 1
ATOM 2916 N N . GLU B 1 76 ? -31.55962 -29.09189 2.25902 1.000 38.00015 76 GLU B N 1
ATOM 2917 C CA . GLU B 1 76 ? -32.95633 -29.35176 1.91164 1.000 33.86813 76 GLU B CA 1
ATOM 2918 C C . GLU B 1 76 ? -33.80960 -29.59502 3.14741 1.000 35.21161 76 GLU B C 1
ATOM 2919 O O . GLU B 1 76 ? -34.98052 -29.21351 3.17865 1.000 36.76381 76 GLU B O 1
ATOM 2921 N N . ILE B 1 77 ? -33.24526 -30.24613 4.16517 1.000 41.04702 77 ILE B N 1
ATOM 2922 C CA . ILE B 1 77 ? -34.01180 -30.64144 5.35328 1.000 40.83189 77 ILE B CA 1
ATOM 2923 C C . ILE B 1 77 ? -34.46364 -29.41012 6.14433 1.000 35.67022 77 ILE B C 1
ATOM 2924 O O . ILE B 1 77 ? -35.64373 -29.26452 6.52172 1.000 34.94024 77 ILE B O 1
ATOM 2929 N N . THR B 1 78 ? -33.52702 -28.50069 6.40036 1.000 31.62849 78 THR B N 1
ATOM 2930 C CA . THR B 1 78 ? -33.87858 -27.25498 7.06842 1.000 34.47781 78 THR B CA 1
ATOM 2931 C C . THR B 1 78 ? -34.87200 -26.45667 6.23722 1.000 34.89635 78 THR B C 1
ATOM 2932 O O . THR B 1 78 ? -35.83814 -25.89200 6.76915 1.000 28.87851 78 THR B O 1
ATOM 2936 N N . GLU B 1 79 ? -34.63965 -26.39371 4.92348 1.000 35.90207 79 GLU B N 1
ATOM 2937 C CA . GLU B 1 79 ? -35.52181 -25.64056 4.04519 1.000 31.50355 79 GLU B CA 1
ATOM 2938 C C . GLU B 1 79 ? -36.93921 -26.19332 4.06071 1.000 30.77645 79 GLU B C 1
ATOM 2939 O O . GLU B 1 79 ? -37.90369 -25.42682 4.02878 1.000 30.11206 79 GLU B O 1
ATOM 2945 N N . ASN B 1 80 ? -37.08163 -27.52242 4.04200 1.000 31.31392 80 ASN B N 1
ATOM 2946 C CA . ASN B 1 80 ? -38.40204 -28.14445 4.11111 1.000 30.81775 80 ASN B CA 1
ATOM 2947 C C . ASN B 1 80 ? -39.12111 -27.71295 5.37947 1.000 32.40336 80 ASN B C 1
ATOM 2948 O O . ASN B 1 80 ? -40.30369 -27.33839 5.34454 1.000 27.11128 80 ASN B O 1
ATOM 2953 N N . ALA B 1 81 ? -38.40793 -27.76164 6.51713 1.000 27.56204 81 ALA B N 1
ATOM 2954 C CA . ALA B 1 81 ? -39.02532 -27.33579 7.77776 1.000 31.41305 81 ALA B CA 1
ATOM 2955 C C . ALA B 1 81 ? -39.43750 -25.86191 7.73949 1.000 27.34790 81 ALA B C 1
ATOM 2956 O O . ALA B 1 81 ? -40.55071 -25.50678 8.15356 1.000 25.03521 81 ALA B O 1
ATOM 2958 N N . VAL B 1 82 ? -38.57007 -24.99311 7.20801 1.000 23.67648 82 VAL B N 1
ATOM 2959 C CA . VAL B 1 82 ? -38.88082 -23.56525 7.15150 1.000 21.99629 82 VAL B CA 1
ATOM 2960 C C . VAL B 1 82 ? -40.09236 -23.31503 6.25800 1.000 26.93373 82 VAL B C 1
ATOM 2961 O O . VAL B 1 82 ? -40.95292 -22.48233 6.56826 1.000 23.90145 82 VAL B O 1
ATOM 2965 N N . GLN B 1 83 ? -40.18981 -24.03324 5.13748 1.000 27.09714 83 GLN B N 1
ATOM 2966 C CA . GLN B 1 83 ? -41.35254 -23.82495 4.27299 1.000 27.75013 83 GLN B CA 1
ATOM 2967 C C . GLN B 1 83 ? -42.63987 -24.30434 4.93664 1.000 23.28466 83 GLN B C 1
ATOM 2968 O O . GLN B 1 83 ? -43.68336 -23.62729 4.85841 1.000 30.24383 83 GLN B O 1
ATOM 2974 N N . GLU B 1 84 ? -42.57712 -25.44455 5.62952 1.000 28.70615 84 GLU B N 1
ATOM 2975 C CA . GLU B 1 84 ? -43.75487 -25.93445 6.33859 1.000 29.65277 84 GLU B CA 1
ATOM 2976 C C . GLU B 1 84 ? -44.20921 -24.93696 7.39850 1.000 32.17816 84 GLU B C 1
ATOM 2977 O O . GLU B 1 84 ? -45.41968 -24.68067 7.55613 1.000 30.87768 84 GLU B O 1
ATOM 2983 N N . LEU B 1 85 ? -43.24605 -24.34662 8.12202 1.000 27.15636 85 LEU B N 1
ATOM 2984 C CA . LEU B 1 85 ? -43.56193 -23.33269 9.13005 1.000 23.63323 85 LEU B CA 1
ATOM 2985 C C . LEU B 1 85 ? -44.12124 -22.06419 8.50393 1.000 22.10755 85 LEU B C 1
ATOM 2986 O O . LEU B 1 85 ? -44.98232 -21.40006 9.09604 1.000 28.62534 85 LEU B O 1
ATOM 2991 N N . TYR B 1 86 ? -43.61346 -21.68198 7.33296 1.000 22.29388 86 TYR B N 1
ATOM 2992 C CA . TYR B 1 86 ? -44.19382 -20.55555 6.61845 1.000 26.00339 86 TYR B CA 1
ATOM 2993 C C . TYR B 1 86 ? -45.68452 -20.78268 6.43417 1.000 27.81862 86 TYR B C 1
ATOM 2994 O O . TYR B 1 86 ? -46.49464 -19.86409 6.61170 1.000 26.81581 86 TYR B O 1
ATOM 3003 N N . GLY B 1 87 ? -46.05580 -22.02661 6.13597 1.000 28.30863 87 GLY B N 1
ATOM 3004 C CA . GLY B 1 87 ? -47.47377 -22.33870 5.97994 1.000 34.32263 87 GLY B CA 1
ATOM 3005 C C . GLY B 1 87 ? -48.24184 -22.37944 7.29399 1.000 35.53673 87 GLY B C 1
ATOM 3006 O O . GLY B 1 87 ? -49.43665 -22.06356 7.33091 1.000 38.75640 87 GLY B O 1
ATOM 3007 N N . LEU B 1 88 ? -47.58755 -22.79007 8.37782 1.000 31.42350 88 LEU B N 1
ATOM 3008 C CA . LEU B 1 88 ? -48.29344 -23.01726 9.64023 1.000 33.31117 88 LEU B CA 1
ATOM 3009 C C . LEU B 1 88 ? -48.35664 -21.79971 10.56105 1.000 35.24869 88 LEU B C 1
ATOM 3010 O O . LEU B 1 88 ? -49.29502 -21.68715 11.36145 1.000 29.92771 88 LEU B O 1
ATOM 3015 N N . LEU B 1 89 ? -47.39139 -20.88580 10.48474 1.000 27.21064 89 LEU B N 1
ATOM 3016 C CA . LEU B 1 89 ? -47.31012 -19.78464 11.43136 1.000 24.58457 89 LEU B CA 1
ATOM 3017 C C . LEU B 1 89 ? -47.95988 -18.54116 10.83906 1.000 29.36778 89 LEU B C 1
ATOM 3018 O O . LEU B 1 89 ? -48.32149 -18.49950 9.65818 1.000 31.53303 89 LEU B O 1
ATOM 3023 N N . GLY B 1 90 ? -48.08979 -17.51085 11.67238 1.000 26.46148 90 GLY B N 1
ATOM 3024 C CA . GLY B 1 90 ? -48.73196 -16.27627 11.24631 1.000 35.21736 90 GLY B CA 1
ATOM 3025 C C . GLY B 1 90 ? -48.04265 -15.01967 11.74446 1.000 35.80989 90 GLY B C 1
ATOM 3026 O O . GLY B 1 90 ? -46.89377 -15.08454 12.19865 1.000 29.31439 90 GLY B O 1
ATOM 3027 N N . LYS B 1 91 ? -48.73756 -13.87974 11.68158 1.000 30.13780 91 LYS B N 1
ATOM 3028 C CA . LYS B 1 91 ? -48.11728 -12.59127 11.98228 1.000 32.33940 91 LYS B CA 1
ATOM 3029 C C . LYS B 1 91 ? -47.52241 -12.55334 13.39108 1.000 33.96068 91 LYS B C 1
ATOM 3030 O O . LYS B 1 91 ? -48.17933 -12.90001 14.37933 1.000 34.99569 91 LYS B O 1
ATOM 3032 N N . ASP B 1 92 ? -46.26200 -12.13637 13.46764 1.000 28.19561 92 ASP B N 1
ATOM 3033 C CA . ASP B 1 92 ? -45.44571 -11.93360 14.66626 1.000 32.46026 92 ASP B CA 1
ATOM 3034 C C . ASP B 1 92 ? -44.94556 -13.24127 15.26387 1.000 27.72959 92 ASP B C 1
ATOM 3035 O O . ASP B 1 92 ? -44.26014 -13.19644 16.29110 1.000 25.66205 92 ASP B O 1
ATOM 3040 N N . ASP B 1 93 ? -45.24275 -14.39323 14.66948 1.000 22.38155 93 ASP B N 1
ATOM 3041 C CA . ASP B 1 93 ? -44.54819 -15.58941 15.11058 1.000 25.23672 93 ASP B CA 1
ATOM 3042 C C . ASP B 1 93 ? -43.06857 -15.49231 14.71023 1.000 20.15753 93 ASP B C 1
ATOM 3043 O O . ASP B 1 93 ? -42.67013 -14.65662 13.89391 1.000 20.18250 93 ASP B O 1
ATOM 3048 N N . ILE B 1 94 ? -42.25300 -16.35157 15.30742 1.000 21.99537 94 ILE B N 1
ATOM 3049 C CA . ILE B 1 94 ? -40.80281 -16.26596 15.15413 1.000 20.91033 94 ILE B CA 1
ATOM 3050 C C . ILE B 1 94 ? -40.25293 -17.64367 14.82646 1.000 19.25094 94 ILE B C 1
ATOM 3051 O O . ILE B 1 94 ? -40.50904 -18.60442 15.56168 1.000 21.58450 94 ILE B O 1
ATOM 3056 N N . VAL B 1 95 ? -39.46827 -17.73140 13.75062 1.000 18.14791 95 VAL B N 1
ATOM 3057 C CA . VAL B 1 95 ? -38.76137 -18.94502 13.36511 1.000 15.87867 95 VAL B CA 1
ATOM 3058 C C . VAL B 1 95 ? -37.27732 -18.67019 13.56785 1.000 18.64318 95 VAL B C 1
ATOM 3059 O O . VAL B 1 95 ? -36.77481 -17.66288 13.06563 1.000 20.61453 95 VAL B O 1
ATOM 3063 N N . ILE B 1 96 ? -36.59670 -19.52537 14.33631 1.000 20.18185 96 ILE B N 1
ATOM 3064 C CA . ILE B 1 96 ? -35.15831 -19.41629 14.60637 1.000 14.89807 96 ILE B CA 1
ATOM 3065 C C . ILE B 1 96 ? -34.49379 -20.56992 13.87941 1.000 20.05155 96 ILE B C 1
ATOM 3066 O O . ILE B 1 96 ? -34.92388 -21.71726 14.02679 1.000 19.42694 96 ILE B O 1
ATOM 3071 N N . ASP B 1 97 ? -33.47239 -20.28276 13.07527 1.000 21.12361 97 ASP B N 1
ATOM 3072 C CA . ASP B 1 97 ? -32.69966 -21.33473 12.42528 1.000 19.31742 97 ASP B CA 1
ATOM 3073 C C . ASP B 1 97 ? -31.34214 -21.38945 13.11622 1.000 21.89603 97 ASP B C 1
ATOM 3074 O O . ASP B 1 97 ? -30.55102 -20.44692 13.00321 1.000 21.12403 97 ASP B O 1
ATOM 3079 N N . GLY B 1 98 ? -31.09784 -22.46482 13.85887 1.000 22.69476 98 GLY B N 1
ATOM 3080 C CA . GLY B 1 98 ? -29.84135 -22.61654 14.56331 1.000 26.48217 98 GLY B CA 1
ATOM 3081 C C . GLY B 1 98 ? -28.77790 -23.45809 13.89746 1.000 28.65136 98 GLY B C 1
ATOM 3082 O O . GLY B 1 98 ? -27.69310 -23.61351 14.46860 1.000 39.81312 98 GLY B O 1
ATOM 3083 N N . GLY B 1 99 ? -29.03762 -24.00509 12.71227 1.000 32.36932 99 GLY B N 1
ATOM 3084 C CA . GLY B 1 99 ? -28.05712 -24.82082 12.04132 1.000 35.74870 99 GLY B CA 1
ATOM 3085 C C . GLY B 1 99 ? -26.98075 -23.97558 11.38624 1.000 43.01513 99 GLY B C 1
ATOM 3086 O O . GLY B 1 99 ? -27.00748 -22.74033 11.40481 1.000 35.34792 99 GLY B O 1
ATOM 3087 N N . ASN B 1 100 ? -26.02694 -24.66454 10.75608 1.000 41.33501 100 ASN B N 1
ATOM 3088 C CA . ASN B 1 100 ? -24.99508 -23.96334 9.99574 1.000 43.16182 100 ASN B CA 1
ATOM 3089 C C . ASN B 1 100 ? -25.48197 -23.80475 8.56006 1.000 40.51771 100 ASN B C 1
ATOM 3090 O O . ASN B 1 100 ? -25.01304 -24.43313 7.60887 1.000 45.84515 100 ASN B O 1
ATOM 3095 N N . THR B 1 101 ? -26.45135 -22.90361 8.44588 1.000 33.30414 101 THR B N 1
ATOM 3096 C CA . THR B 1 101 ? -27.06679 -22.52942 7.19025 1.000 34.15386 101 THR B CA 1
ATOM 3097 C C . THR B 1 101 ? -26.19224 -21.49232 6.48923 1.000 37.17692 101 THR B C 1
ATOM 3098 O O . THR B 1 101 ? -25.52671 -20.67545 7.13621 1.000 26.75559 101 THR B O 1
ATOM 3102 N N . TYR B 1 102 ? -26.12164 -21.59413 5.16086 1.000 28.60071 102 TYR B N 1
ATOM 3103 C CA . TYR B 1 102 ? -25.47988 -20.56966 4.34871 1.000 30.02413 102 TYR B CA 1
ATOM 3104 C C . TYR B 1 102 ? -26.24419 -19.25802 4.47568 1.000 23.28503 102 TYR B C 1
ATOM 3105 O O . TYR B 1 102 ? -27.45109 -19.21360 4.24624 1.000 23.75242 102 TYR B O 1
ATOM 3114 N N . TYR B 1 103 ? -25.54280 -18.17908 4.83985 1.000 23.90014 103 TYR B N 1
ATOM 3115 C CA . TYR B 1 103 ? -26.24431 -16.97649 5.30938 1.000 23.36907 103 TYR B CA 1
ATOM 3116 C C . TYR B 1 103 ? -27.11996 -16.34491 4.23182 1.000 22.85458 103 TYR B C 1
ATOM 3117 O O . TYR B 1 103 ? -28.07634 -15.61545 4.54704 1.000 24.51643 103 TYR B O 1
ATOM 3126 N N . LYS B 1 104 ? -26.77618 -16.54232 2.95799 1.000 22.47066 104 LYS B N 1
ATOM 3127 C CA . LYS B 1 104 ? -27.63552 -16.01338 1.89507 1.000 24.97085 104 LYS B CA 1
ATOM 3128 C C . LYS B 1 104 ? -29.01981 -16.66523 1.91072 1.000 23.42818 104 LYS B C 1
ATOM 3129 O O . LYS B 1 104 ? -30.03533 -15.98499 1.66835 1.000 24.52678 104 LYS B O 1
ATOM 3135 N N . ASP B 1 105 ? -29.08333 -17.95769 2.26463 1.000 22.38913 105 ASP B N 1
ATOM 3136 C CA . ASP B 1 105 ? -30.37148 -18.62135 2.47887 1.000 25.75595 105 ASP B CA 1
ATOM 3137 C C . ASP B 1 105 ? -31.17593 -17.96276 3.59611 1.000 26.62390 105 ASP B C 1
ATOM 3138 O O . ASP B 1 105 ? -32.40466 -17.87129 3.49627 1.000 27.24357 105 ASP B O 1
ATOM 3143 N N . ASP B 1 106 ? -30.51533 -17.50868 4.67332 1.000 27.39273 106 ASP B N 1
ATOM 3144 C CA . ASP B 1 106 ? -31.22994 -16.77553 5.72864 1.000 23.28437 106 ASP B CA 1
ATOM 3145 C C . ASP B 1 106 ? -31.79328 -15.46452 5.19953 1.000 28.87497 106 ASP B C 1
ATOM 3146 O O . ASP B 1 106 ? -32.91275 -15.06245 5.55113 1.000 23.30298 106 ASP B O 1
ATOM 3151 N N . ILE B 1 107 ? -31.03226 -14.76085 4.36019 1.000 22.79761 107 ILE B N 1
ATOM 3152 C CA . ILE B 1 107 ? -31.58295 -13.51210 3.82551 1.000 22.05904 107 ILE B CA 1
ATOM 3153 C C . ILE B 1 107 ? -32.84011 -13.78979 3.00233 1.000 22.28654 107 ILE B C 1
ATOM 3154 O O . ILE B 1 107 ? -33.85280 -13.08335 3.11673 1.000 25.71101 107 ILE B O 1
ATOM 3159 N N . ARG B 1 108 ? -32.79674 -14.83786 2.18469 1.000 26.48884 108 ARG B N 1
ATOM 3160 C CA . ARG B 1 108 ? -33.94007 -15.17121 1.33408 1.000 30.14081 108 ARG B CA 1
ATOM 3161 C C . ARG B 1 108 ? -35.13653 -15.61832 2.17848 1.000 26.15603 108 ARG B C 1
ATOM 3162 O O . ARG B 1 108 ? -36.27700 -15.17152 1.96403 1.000 25.66619 108 ARG B O 1
ATOM 3170 N N . ARG B 1 109 ? -34.89611 -16.51921 3.13361 1.000 26.29854 109 ARG B N 1
ATOM 3171 C CA . ARG B 1 109 ? -35.97732 -16.98756 4.00598 1.000 22.49539 109 ARG B CA 1
ATOM 3172 C C . ARG B 1 109 ? -36.63311 -15.85101 4.77023 1.000 24.68496 109 ARG B C 1
ATOM 3173 O O . ARG B 1 109 ? -37.86408 -15.80242 4.87764 1.000 24.15998 109 ARG B O 1
ATOM 3181 N N . ALA B 1 110 ? -35.83664 -14.93990 5.35261 1.000 23.48459 110 ALA B N 1
ATOM 3182 C CA . ALA B 1 110 ? -36.45106 -13.85736 6.12278 1.000 26.39212 110 ALA B CA 1
ATOM 3183 C C . ALA B 1 110 ? -37.31448 -12.96239 5.23765 1.000 32.02528 110 ALA B C 1
ATOM 3184 O O . ALA B 1 110 ? -38.40183 -12.52311 5.65471 1.000 26.72467 110 ALA B O 1
ATOM 3186 N N . ALA B 1 111 ? -36.84338 -12.66030 4.01507 1.000 28.16158 111 ALA B N 1
ATOM 3187 C CA . ALA B 1 111 ? -37.68334 -11.84518 3.13157 1.000 24.96889 111 ALA B CA 1
ATOM 3188 C C . ALA B 1 111 ? -38.99337 -12.55853 2.80394 1.000 27.23500 111 ALA B C 1
ATOM 3189 O O . ALA B 1 111 ? -40.06241 -11.94222 2.80565 1.000 28.83282 111 ALA B O 1
ATOM 3191 N N . GLN B 1 112 ? -38.93355 -13.85441 2.51380 1.000 28.60034 112 GLN B N 1
ATOM 3192 C CA . GLN B 1 112 ? -40.16138 -14.57328 2.20654 1.000 28.33622 112 GLN B CA 1
ATOM 3193 C C . GLN B 1 112 ? -41.10068 -14.57989 3.40643 1.000 31.88755 112 GLN B C 1
ATOM 3194 O O . GLN B 1 112 ? -42.30323 -14.32491 3.27400 1.000 25.80183 112 GLN B O 1
ATOM 3200 N N . LEU B 1 113 ? -40.57115 -14.90170 4.58527 1.000 25.47572 113 LEU B N 1
ATOM 3201 C CA . LEU B 1 113 ? -41.42922 -15.04083 5.75263 1.000 27.86089 113 LEU B CA 1
ATOM 3202 C C . LEU B 1 113 ? -42.05307 -13.71661 6.12810 1.000 29.42236 113 LEU B C 1
ATOM 3203 O O . LEU B 1 113 ? -43.19946 -13.68364 6.60445 1.000 27.20251 113 LEU B O 1
ATOM 3208 N N . ALA B 1 114 ? -41.35286 -12.60781 5.86010 1.000 28.37935 114 ALA B N 1
ATOM 3209 C CA . ALA B 1 114 ? -41.94959 -11.31485 6.15617 1.000 29.84956 114 ALA B CA 1
ATOM 3210 C C . ALA B 1 114 ? -43.23162 -11.09224 5.35918 1.000 34.55064 114 ALA B C 1
ATOM 3211 O O . ALA B 1 114 ? -44.03752 -10.24922 5.75892 1.000 38.85972 114 ALA B O 1
ATOM 3213 N N . ASP B 1 115 ? -43.45717 -11.85637 4.27365 1.000 37.06629 115 ASP B N 1
ATOM 3214 C CA . ASP B 1 115 ? -44.70572 -11.72781 3.51323 1.000 38.19279 115 ASP B CA 1
ATOM 3215 C C . ASP B 1 115 ? -45.92668 -12.01219 4.37320 1.000 42.97836 115 ASP B C 1
ATOM 3216 O O . ASP B 1 115 ? -46.99023 -11.42283 4.14746 1.000 36.48387 115 ASP B O 1
ATOM 3221 N N . LYS B 1 116 ? -45.78296 -12.87657 5.38065 1.000 36.60434 116 LYS B N 1
ATOM 3222 C CA . LYS B 1 116 ? -46.86405 -13.22149 6.29521 1.000 34.72697 116 LYS B CA 1
ATOM 3223 C C . LYS B 1 116 ? -46.65563 -12.61557 7.66903 1.000 31.92539 116 LYS B C 1
ATOM 3224 O O . LYS B 1 116 ? -47.38357 -12.96077 8.60501 1.000 33.31534 116 LYS B O 1
ATOM 3230 N N . GLY B 1 117 ? -45.68994 -11.71375 7.81223 1.000 27.05246 117 GLY B N 1
ATOM 3231 C CA . GLY B 1 117 ? -45.40382 -11.16682 9.11327 1.000 30.51126 117 GLY B CA 1
ATOM 3232 C C . GLY B 1 117 ? -44.65685 -12.09863 10.03636 1.000 26.06120 117 GLY B C 1
ATOM 3233 O O . GLY B 1 117 ? -44.56696 -11.82021 11.23256 1.000 28.22940 117 GLY B O 1
ATOM 3234 N N . ILE B 1 118 ? -44.09916 -13.18450 9.51976 1.000 25.18940 118 ILE B N 1
ATOM 3235 C CA . ILE B 1 118 ? -43.32858 -14.10698 10.33963 1.000 25.99965 118 ILE B CA 1
ATOM 3236 C C . ILE B 1 118 ? -41.89059 -13.61482 10.39467 1.000 25.65675 118 ILE B C 1
ATOM 3237 O O . ILE B 1 118 ? -41.29053 -13.33384 9.35478 1.000 23.58266 118 ILE B O 1
ATOM 3242 N N . HIS B 1 119 ? -41.35032 -13.49281 11.61154 1.000 25.76847 119 HIS B N 1
ATOM 3243 C CA . HIS B 1 119 ? -39.99207 -13.01267 11.82537 1.000 26.00066 119 HIS B CA 1
ATOM 3244 C C . HIS B 1 119 ? -39.01178 -14.17331 11.79157 1.000 22.49235 119 HIS B C 1
ATOM 3245 O O . HIS B 1 119 ? -39.24843 -15.21911 12.38968 1.000 31.56755 119 HIS B O 1
ATOM 3252 N N . TYR B 1 120 ? -37.88236 -13.97487 11.13681 1.000 24.92690 120 TYR B N 1
ATOM 3253 C CA . TYR B 1 120 ? -36.90436 -15.03564 10.97714 1.000 22.38412 120 TYR B CA 1
ATOM 3254 C C . TYR B 1 120 ? -35.60406 -14.57585 11.62254 1.000 22.35114 120 TYR B C 1
ATOM 3255 O O . TYR B 1 120 ? -35.17212 -13.45143 11.38279 1.000 23.05569 120 TYR B O 1
ATOM 3264 N N . VAL B 1 121 ? -35.02335 -15.43681 12.46188 1.000 17.99866 121 VAL B N 1
ATOM 3265 C CA . VAL B 1 121 ? -33.82819 -15.15405 13.24532 1.000 21.76541 121 VAL B CA 1
ATOM 3266 C C . VAL B 1 121 ? -32.81904 -16.24901 12.94119 1.000 23.09236 121 VAL B C 1
ATOM 3267 O O . VAL B 1 121 ? -33.12969 -17.43453 13.10882 1.000 21.04613 121 VAL B O 1
ATOM 3271 N N . ASP B 1 122 ? -31.61184 -15.87075 12.49925 1.000 19.10730 122 ASP B N 1
ATOM 3272 C CA . ASP B 1 122 ? -30.56236 -16.86890 12.30131 1.000 19.36252 122 ASP B CA 1
ATOM 3273 C C . ASP B 1 122 ? -29.63665 -16.82615 13.50596 1.000 21.58864 122 ASP B C 1
ATOM 3274 O O . ASP B 1 122 ? -29.20529 -15.74609 13.88813 1.000 21.26862 122 ASP B O 1
ATOM 3279 N N . VAL B 1 123 ? -29.37505 -17.98317 14.11972 1.000 18.86662 123 VAL B N 1
ATOM 3280 C CA . VAL B 1 123 ? -28.47822 -18.09508 15.27034 1.000 19.55098 123 VAL B CA 1
ATOM 3281 C C . VAL B 1 123 ? -27.28457 -18.96476 14.87139 1.000 21.40899 123 VAL B C 1
ATOM 3282 O O . VAL B 1 123 ? -27.45389 -20.12759 14.47654 1.000 22.16248 123 VAL B O 1
ATOM 3286 N N . GLY B 1 124 ? -26.08731 -18.41158 14.96589 1.000 24.75236 124 GLY B N 1
ATOM 3287 C CA . GLY B 1 124 ? -24.86820 -19.17580 14.80352 1.000 20.32706 124 GLY B CA 1
ATOM 3288 C C . GLY B 1 124 ? -24.31821 -19.43707 16.18973 1.000 22.20380 124 GLY B C 1
ATOM 3289 O O . GLY B 1 124 ? -24.27077 -18.53288 17.02654 1.000 20.50769 124 GLY B O 1
ATOM 3290 N N . THR B 1 125 ? -23.98780 -20.69268 16.45311 1.000 22.00472 125 THR B N 1
ATOM 3291 C CA . THR B 1 125 ? -23.47671 -21.07759 17.75764 1.000 25.29499 125 THR B CA 1
ATOM 3292 C C . THR B 1 125 ? -22.05890 -21.59526 17.63672 1.000 33.53810 125 THR B C 1
ATOM 3293 O O . THR B 1 125 ? -21.68455 -22.22586 16.64411 1.000 32.41093 125 THR B O 1
ATOM 3297 N N . SER B 1 126 ? -21.28538 -21.31582 18.67818 1.000 30.96764 126 SER B N 1
ATOM 3298 C CA . SER B 1 126 ? -19.96719 -21.87560 18.86870 1.000 35.39142 126 SER B CA 1
ATOM 3299 C C . SER B 1 126 ? -19.88753 -22.46031 20.27425 1.000 44.88203 126 SER B C 1
ATOM 3300 O O . SER B 1 126 ? -20.59800 -22.03393 21.20301 1.000 43.07228 126 SER B O 1
ATOM 3303 N N . GLY B 1 127 ? -18.99523 -23.43518 20.42303 1.000 53.33354 127 GLY B N 1
ATOM 3304 C CA . GLY B 1 127 ? -18.79090 -24.08144 21.70232 1.000 55.30727 127 GLY B CA 1
ATOM 3305 C C . GLY B 1 127 ? -19.70968 -25.24886 21.96946 1.000 58.52370 127 GLY B C 1
ATOM 3306 O O . GLY B 1 127 ? -20.06485 -25.48604 23.13101 1.000 59.10968 127 GLY B O 1
ATOM 3307 N N . GLY B 1 128 ? -20.09394 -25.99812 20.92808 1.000 58.94352 128 GLY B N 1
ATOM 3308 C CA . GLY B 1 128 ? -21.07853 -27.05562 21.09424 1.000 56.11346 128 GLY B CA 1
ATOM 3309 C C . GLY B 1 128 ? -20.63781 -28.15871 22.03626 1.000 63.52152 128 GLY B C 1
ATOM 3310 O O . GLY B 1 128 ? -21.47977 -28.81842 22.65908 1.000 59.22267 128 GLY B O 1
ATOM 3311 N N . VAL B 1 129 ? -19.32305 -28.36732 22.16433 1.000 58.81600 129 VAL B N 1
ATOM 3312 C CA . VAL B 1 129 ? -18.80507 -29.42289 23.03560 1.000 63.38934 129 VAL B CA 1
ATOM 3313 C C . VAL B 1 129 ? -19.24349 -29.18979 24.48282 1.000 64.28001 129 VAL B C 1
ATOM 3314 O O . VAL B 1 129 ? -20.00974 -29.97522 25.05525 1.000 62.77714 129 VAL B O 1
ATOM 3316 N N . TRP B 1 130 ? -18.77567 -28.09816 25.09222 1.000 59.63823 130 TRP B N 1
ATOM 3317 C CA . TRP B 1 130 ? -19.06195 -27.80416 26.49226 1.000 57.05196 130 TRP B CA 1
ATOM 3318 C C . TRP B 1 130 ? -20.39051 -27.05083 26.69486 1.000 54.95573 130 TRP B C 1
ATOM 3319 O O . TRP B 1 130 ? -20.67180 -26.59575 27.81036 1.000 49.66903 130 TRP B O 1
ATOM 3321 N N . GLY B 1 131 ? -21.22200 -26.94663 25.65616 1.000 47.46772 131 GLY B N 1
ATOM 3322 C CA . GLY B 1 131 ? -22.38137 -26.07105 25.65172 1.000 39.64935 131 GLY B CA 1
ATOM 3323 C C . GLY B 1 131 ? -23.48904 -26.30023 26.66411 1.000 35.58343 131 GLY B C 1
ATOM 3324 O O . GLY B 1 131 ? -24.00056 -25.33367 27.24447 1.000 34.11358 131 GLY B O 1
ATOM 3325 N N . LEU B 1 132 ? -23.89671 -27.55685 26.86795 1.000 39.02649 132 LEU B N 1
ATOM 3326 C CA . LEU B 1 132 ? -24.96952 -27.83918 27.81963 1.000 37.40443 132 LEU B CA 1
ATOM 3327 C C . LEU B 1 132 ? -24.66855 -27.23343 29.18574 1.000 39.43957 132 LEU B C 1
ATOM 3328 O O . LEU B 1 132 ? -25.51201 -26.54066 29.77498 1.000 32.87309 132 LEU B O 1
ATOM 3333 N N . GLU B 1 133 ? -23.45800 -27.47666 29.70304 1.000 36.98343 133 GLU B N 1
ATOM 3334 C CA . GLU B 1 133 ? -23.11350 -26.98702 31.02936 1.000 36.25199 133 GLU B CA 1
ATOM 3335 C C . GLU B 1 133 ? -22.51050 -25.59005 30.98472 1.000 36.28044 133 GLU B C 1
ATOM 3336 O O . GLU B 1 133 ? -22.79883 -24.76933 31.86261 1.000 34.65813 133 GLU B O 1
ATOM 3338 N N . ARG B 1 134 ? -21.69426 -25.28951 29.96964 1.000 35.29423 134 ARG B N 1
ATOM 3339 C CA . ARG B 1 134 ? -20.96320 -24.03088 29.93295 1.000 35.39221 134 ARG B CA 1
ATOM 3340 C C . ARG B 1 134 ? -21.65929 -22.94120 29.12002 1.000 36.22141 134 ARG B C 1
ATOM 3341 O O . ARG B 1 134 ? -21.28436 -21.77348 29.24199 1.000 36.15061 134 ARG B O 1
ATOM 3343 N N . GLY B 1 135 ? -22.65581 -23.27322 28.30270 1.000 27.59230 135 GLY B N 1
ATOM 3344 C CA . GLY B 1 135 ? -23.32687 -22.26903 27.50709 1.000 24.80966 135 GLY B CA 1
ATOM 3345 C C . GLY B 1 135 ? -22.74744 -22.17945 26.10903 1.000 29.69650 135 GLY B C 1
ATOM 3346 O O . GLY B 1 135 ? -21.67377 -22.70183 25.80695 1.000 28.56919 135 GLY B O 1
ATOM 3347 N N . TYR B 1 136 ? -23.49026 -21.48359 25.24752 1.000 21.45799 136 TYR B N 1
ATOM 3348 C CA . TYR B 1 136 ? -23.20330 -21.39475 23.82285 1.000 26.58208 136 TYR B CA 1
ATOM 3349 C C . TYR B 1 136 ? -22.84309 -19.96040 23.48001 1.000 19.08184 136 TYR B C 1
ATOM 3350 O O . TYR B 1 136 ? -23.61545 -19.04960 23.77445 1.000 25.03912 136 TYR B O 1
ATOM 3359 N N . CYS B 1 137 ? -21.70570 -19.75481 22.82429 1.000 20.55953 137 CYS B N 1
ATOM 3360 C CA . CYS B 1 137 ? -21.44301 -18.42844 22.26981 1.000 19.48950 137 CYS B CA 1
ATOM 3361 C C . CYS B 1 137 ? -22.30827 -18.24965 21.02415 1.000 19.96591 137 CYS B C 1
ATOM 3362 O O . CYS B 1 137 ? -22.27096 -19.08657 20.12346 1.000 21.34908 137 CYS B O 1
ATOM 3365 N N . MET B 1 138 ? -23.11911 -17.19184 20.97650 1.000 18.81136 138 MET B N 1
ATOM 3366 C CA . MET B 1 138 ? -24.11104 -17.07646 19.91162 1.000 15.88200 138 MET B CA 1
ATOM 3367 C C . MET B 1 138 ? -24.04101 -15.74429 19.18911 1.000 17.92335 138 MET B C 1
ATOM 3368 O O . MET B 1 138 ? -23.90895 -14.68701 19.81345 1.000 19.68694 138 MET B O 1
ATOM 3373 N N . MET B 1 139 ? -24.22081 -15.81501 17.86367 1.000 13.90171 139 MET B N 1
ATOM 3374 C CA . MET B 1 139 ? -24.21311 -14.67375 16.95968 1.000 18.03602 139 MET B CA 1
ATOM 3375 C C . MET B 1 139 ? -25.50680 -14.75402 16.17653 1.000 17.73915 139 MET B C 1
ATOM 3376 O O . MET B 1 139 ? -25.71589 -15.73515 15.47072 1.000 20.42405 139 MET B O 1
ATOM 3381 N N . TYR B 1 140 ? -26.37778 -13.75907 16.28698 1.000 17.73171 140 TYR B N 1
ATOM 3382 C CA . TYR B 1 140 ? -27.70210 -13.94455 15.69847 1.000 20.86411 140 TYR B CA 1
ATOM 3383 C C . TYR B 1 140 ? -28.19284 -12.68620 15.00402 1.000 16.24735 140 TYR B C 1
ATOM 3384 O O . TYR B 1 140 ? -27.87186 -11.56176 15.39282 1.000 20.09775 140 TYR B O 1
ATOM 3393 N N . GLY B 1 141 ? -28.98869 -12.90250 13.96375 1.000 18.88832 141 GLY B N 1
ATOM 3394 C CA . GLY B 1 141 ? -29.55942 -11.82366 13.17769 1.000 20.70285 141 GLY B CA 1
ATOM 3395 C C . GLY B 1 141 ? -31.08176 -11.85741 13.16968 1.000 21.74257 141 GLY B C 1
ATOM 3396 O O . GLY B 1 141 ? -31.68681 -12.92541 13.36470 1.000 19.48222 141 GLY B O 1
ATOM 3397 N N . GLY B 1 142 ? -31.68488 -10.71568 12.88875 1.000 24.68476 142 GLY B N 1
ATOM 3398 C CA . GLY B 1 142 ? -33.13445 -10.59665 12.78451 1.000 24.54242 142 GLY B CA 1
ATOM 3399 C C . GLY B 1 142 ? -33.56472 -9.19244 13.15504 1.000 24.77873 142 GLY B C 1
ATOM 3400 O O . GLY B 1 142 ? -32.74607 -8.32948 13.44681 1.000 24.19600 142 GLY B O 1
ATOM 3401 N N . THR B 1 143 ? -34.88693 -8.98374 13.15333 1.000 24.10735 143 THR B N 1
ATOM 3402 C CA . THR B 1 143 ? -35.43999 -7.68975 13.52293 1.000 23.15862 143 THR B CA 1
ATOM 3403 C C . THR B 1 143 ? -35.25689 -7.43673 15.00901 1.000 27.01816 143 THR B C 1
ATOM 3404 O O . THR B 1 143 ? -35.21043 -8.37497 15.81609 1.000 29.92632 143 THR B O 1
ATOM 3408 N N . LYS B 1 144 ? -35.14511 -6.15214 15.37459 1.000 25.64456 144 LYS B N 1
ATOM 3409 C CA . LYS B 1 144 ? -35.03856 -5.79754 16.78947 1.000 30.99178 144 LYS B CA 1
ATOM 3410 C C . LYS B 1 144 ? -36.24649 -6.28683 17.57526 1.000 30.63628 144 LYS B C 1
ATOM 3411 O O . LYS B 1 144 ? -36.10399 -6.74956 18.71176 1.000 31.95456 144 LYS B O 1
ATOM 3413 N N . ASP B 1 145 ? -37.44174 -6.20385 16.98362 1.000 27.47024 145 ASP B N 1
ATOM 3414 C CA . ASP B 1 145 ? -38.65019 -6.59999 17.71002 1.000 32.34372 145 ASP B CA 1
ATOM 3415 C C . ASP B 1 145 ? -38.58637 -8.06949 18.11701 1.000 27.87303 145 ASP B C 1
ATOM 3416 O O . ASP B 1 145 ? -38.79991 -8.42218 19.28547 1.000 27.02845 145 ASP B O 1
ATOM 3421 N N . SER B 1 146 ? -38.28370 -8.94538 17.15534 1.000 28.93500 146 SER B N 1
ATOM 3422 C CA . SER B 1 146 ? -38.28969 -10.36867 17.45765 1.000 27.38518 146 SER B CA 1
ATOM 3423 C C . SER B 1 146 ? -37.10453 -10.75190 18.33899 1.000 27.51897 146 SER B C 1
ATOM 3424 O O . SER B 1 146 ? -37.25037 -11.56302 19.25868 1.000 24.53402 146 SER B O 1
ATOM 3427 N N . THR B 1 147 ? -35.91952 -10.17578 18.08927 1.000 24.75404 147 THR B N 1
ATOM 3428 C CA . THR B 1 147 ? -34.77530 -10.58734 18.89694 1.000 25.48456 147 THR B CA 1
ATOM 3429 C C . THR B 1 147 ? -34.89251 -10.08318 20.33683 1.000 25.32558 147 THR B C 1
ATOM 3430 O O . THR B 1 147 ? -34.43502 -10.76231 21.26887 1.000 26.14433 147 THR B O 1
ATOM 3434 N N . ASP B 1 148 ? -35.50457 -8.91672 20.53624 1.000 24.04592 148 ASP B N 1
ATOM 3435 C CA . ASP B 1 148 ? -35.86793 -8.47972 21.88386 1.000 26.57638 148 ASP B CA 1
ATOM 3436 C C . ASP B 1 148 ? -36.81667 -9.46957 22.53997 1.000 24.25199 148 ASP B C 1
ATOM 3437 O O . ASP B 1 148 ? -36.66382 -9.80419 23.71927 1.000 26.27479 148 ASP B O 1
ATOM 3442 N N . HIS B 1 149 ? -37.83100 -9.91847 21.79989 1.000 25.32707 149 HIS B N 1
ATOM 3443 C CA . HIS B 1 149 ? -38.79946 -10.83467 22.39811 1.000 25.20065 149 HIS B CA 1
ATOM 3444 C C . HIS B 1 149 ? -38.14726 -12.12246 22.90599 1.000 25.29696 149 HIS B C 1
ATOM 3445 O O . HIS B 1 149 ? -38.53024 -12.63476 23.96643 1.000 23.53448 149 HIS B O 1
ATOM 3452 N N . ILE B 1 150 ? -37.16492 -12.66199 22.17518 1.000 22.53905 150 ILE B N 1
ATOM 3453 C CA . ILE B 1 150 ? -36.60038 -13.97132 22.51525 1.000 21.48737 150 ILE B CA 1
ATOM 3454 C C . ILE B 1 150 ? -35.36407 -13.81767 23.39147 1.000 18.77042 150 ILE B C 1
ATOM 3455 O O . ILE B 1 150 ? -34.67321 -14.79484 23.67924 1.000 19.33883 150 ILE B O 1
ATOM 3460 N N . ASP B 1 151 ? -35.09309 -12.60001 23.83949 1.000 24.28280 151 ASP B N 1
ATOM 3461 C CA . ASP B 1 151 ? -33.92258 -12.37166 24.67543 1.000 22.61804 151 ASP B CA 1
ATOM 3462 C C . ASP B 1 151 ? -33.79424 -13.33785 25.85118 1.000 24.55898 151 ASP B C 1
ATOM 3463 O O . ASP B 1 151 ? -32.68840 -13.86669 26.03908 1.000 22.78780 151 ASP B O 1
ATOM 3468 N N . PRO B 1 152 ? -34.85066 -13.67077 26.61916 1.000 22.99322 152 PRO B N 1
ATOM 3469 C CA . PRO B 1 152 ? -34.66531 -14.63821 27.71936 1.000 21.06197 152 PRO B CA 1
ATOM 3470 C C . PRO B 1 152 ? -34.20139 -16.00787 27.24843 1.000 22.14881 152 PRO B C 1
ATOM 3471 O O . PRO B 1 152 ? -33.43901 -16.67248 27.95821 1.000 21.51330 152 PRO B O 1
ATOM 3475 N N . ILE B 1 153 ? -34.64681 -16.45090 26.06769 1.000 19.89299 153 ILE B N 1
ATOM 3476 C CA . ILE B 1 153 ? -34.22017 -17.73991 25.51720 1.000 17.53433 153 ILE B CA 1
ATOM 3477 C C . ILE B 1 153 ? -32.71032 -17.72965 25.24717 1.000 20.59915 153 ILE B C 1
ATOM 3478 O O . ILE B 1 153 ? -31.96179 -18.64784 25.62629 1.000 19.36046 153 ILE B O 1
ATOM 3483 N N . LEU B 1 154 ? -32.25440 -16.69261 24.55786 1.000 20.47390 154 LEU B N 1
ATOM 3484 C CA . LEU B 1 154 ? -30.84350 -16.59713 24.22764 1.000 21.77218 154 LEU B CA 1
ATOM 3485 C C . LEU B 1 154 ? -30.00235 -16.41476 25.48168 1.000 19.94077 154 LEU B C 1
ATOM 3486 O O . LEU B 1 154 ? -28.93054 -17.01133 25.61156 1.000 18.90563 154 LEU B O 1
ATOM 3491 N N . ASP B 1 155 ? -30.46977 -15.59321 26.41539 1.000 20.67063 155 ASP B N 1
ATOM 3492 C CA . ASP B 1 155 ? -29.72816 -15.44401 27.66098 1.000 22.99485 155 ASP B CA 1
ATOM 3493 C C . ASP B 1 155 ? -29.61695 -16.76427 28.41441 1.000 23.89668 155 ASP B C 1
ATOM 3494 O O . ASP B 1 155 ? -28.56813 -17.06259 28.99501 1.000 22.25600 155 ASP B O 1
ATOM 3499 N N . ALA B 1 156 ? -30.67587 -17.57979 28.41281 1.000 22.73700 156 ALA B N 1
ATOM 3500 C CA . ALA B 1 156 ? -30.56466 -18.88706 29.05529 1.000 23.10335 156 ALA B CA 1
ATOM 3501 C C . ALA B 1 156 ? -29.49047 -19.73749 28.39997 1.000 22.98816 156 ALA B C 1
ATOM 3502 O O . ALA B 1 156 ? -28.81878 -20.53088 29.07426 1.000 23.86321 156 ALA B O 1
ATOM 3504 N N . LEU B 1 157 ? -29.33554 -19.62165 27.06992 1.000 17.56634 157 LEU B N 1
ATOM 3505 C CA . LEU B 1 157 ? -28.36172 -20.47771 26.40853 1.000 20.68266 157 LEU B CA 1
ATOM 3506 C C . LEU B 1 157 ? -26.92277 -19.95609 26.48116 1.000 22.81469 157 LEU B C 1
ATOM 3507 O O . LEU B 1 157 ? -25.98009 -20.72648 26.24545 1.000 20.48902 157 LEU B O 1
ATOM 3512 N N . ALA B 1 158 ? -26.73847 -18.66684 26.72172 1.000 22.44599 158 ALA B N 1
ATOM 3513 C CA . ALA B 1 158 ? -25.41791 -18.06267 26.65070 1.000 23.73300 158 ALA B CA 1
ATOM 3514 C C . ALA B 1 158 ? -24.59880 -18.37771 27.89714 1.000 23.79073 158 ALA B C 1
ATOM 3515 O O . ALA B 1 158 ? -25.15227 -18.68908 28.95832 1.000 25.40689 158 ALA B O 1
ATOM 3517 N N . PRO B 1 159 ? -23.26578 -18.27723 27.80410 1.000 25.08509 159 PRO B N 1
ATOM 3518 C CA . PRO B 1 159 ? -22.42575 -18.56903 28.98403 1.000 27.25529 159 PRO B CA 1
ATOM 3519 C C . PRO B 1 159 ? -22.54046 -17.55730 30.11290 1.000 27.21190 159 PRO B C 1
ATOM 3520 O O . PRO B 1 159 ? -22.18990 -17.89949 31.24756 1.000 30.24257 159 PRO B O 1
ATOM 3524 N N . GLY B 1 160 ? -22.96136 -16.32330 29.86246 1.000 24.74792 160 GLY B N 1
ATOM 3525 C CA . GLY B 1 160 ? -22.90499 -15.29413 30.88785 1.000 28.41932 160 GLY B CA 1
ATOM 3526 C C . GLY B 1 160 ? -21.51456 -14.67940 30.98215 1.000 26.10751 160 GLY B C 1
ATOM 3527 O O . GLY B 1 160 ? -20.57367 -15.09886 30.30212 1.000 21.77878 160 GLY B O 1
ATOM 3528 N N . LYS B 1 161 ? -21.39402 -13.63251 31.81700 1.000 25.17843 161 LYS B N 1
ATOM 3529 C CA . LYS B 1 161 ? -20.12662 -12.88955 31.90190 1.000 32.07429 161 LYS B CA 1
ATOM 3530 C C . LYS B 1 161 ? -18.99254 -13.73836 32.46021 1.000 32.19201 161 LYS B C 1
ATOM 3531 O O . LYS B 1 161 ? -17.82353 -13.51263 32.11656 1.000 27.78086 161 LYS B O 1
ATOM 3537 N N . GLY B 1 162 ? -19.30849 -14.70096 33.32880 1.000 30.96289 162 GLY B N 1
ATOM 3538 C CA . GLY B 1 162 ? -18.28943 -15.56651 33.87003 1.000 31.55077 162 GLY B CA 1
ATOM 3539 C C . GLY B 1 162 ? -17.32143 -14.75924 34.72210 1.000 31.93833 162 GLY B C 1
ATOM 3540 O O . GLY B 1 162 ? -17.62174 -13.66066 35.19166 1.000 25.70354 162 GLY B O 1
ATOM 3541 N N . ASP B 1 163 ? -16.12172 -15.30926 34.88313 1.000 36.07709 163 ASP B N 1
ATOM 3542 C CA . ASP B 1 163 ? -15.13430 -14.72441 35.77989 1.000 37.06158 163 ASP B CA 1
ATOM 3543 C C . ASP B 1 163 ? -13.91749 -14.15438 35.05334 1.000 44.51124 163 ASP B C 1
ATOM 3544 O O . ASP B 1 163 ? -12.94356 -13.77433 35.71255 1.000 45.11872 163 ASP B O 1
ATOM 3546 N N . VAL B 1 164 ? -13.95199 -14.06584 33.71671 1.000 39.01382 164 VAL B N 1
ATOM 3547 C CA . VAL B 1 164 ? -12.82574 -13.48990 32.98171 1.000 34.31419 164 VAL B CA 1
ATOM 3548 C C . VAL B 1 164 ? -12.77815 -11.98201 33.19634 1.000 35.98266 164 VAL B C 1
ATOM 3549 O O . VAL B 1 164 ? -13.78118 -11.32778 33.51400 1.000 31.77574 164 VAL B O 1
ATOM 3553 N N . ALA B 1 165 ? -11.59137 -11.41505 32.96675 1.000 32.87780 165 ALA B N 1
ATOM 3554 C CA . ALA B 1 165 ? -11.40744 -9.98510 33.13550 1.000 31.97941 165 ALA B CA 1
ATOM 3555 C C . ALA B 1 165 ? -12.28692 -9.22193 32.15327 1.000 29.49610 165 ALA B C 1
ATOM 3556 O O . ALA B 1 165 ? -12.32420 -9.55919 30.96251 1.000 30.26074 165 ALA B O 1
ATOM 3558 N N . PRO B 1 166 ? -12.97268 -8.17439 32.60117 1.000 32.68275 166 PRO B N 1
ATOM 3559 C CA . PRO B 1 166 ? -13.78799 -7.36959 31.68285 1.000 28.86502 166 PRO B CA 1
ATOM 3560 C C . PRO B 1 166 ? -12.93785 -6.54414 30.72099 1.000 37.97194 166 PRO B C 1
ATOM 3561 O O . PRO B 1 166 ? -11.83177 -6.10461 31.04774 1.000 32.94728 166 PRO B O 1
ATOM 3565 N N . THR B 1 167 ? -13.45488 -6.38504 29.50065 1.000 28.72417 167 THR B N 1
ATOM 3566 C CA . THR B 1 167 ? -12.81371 -5.54246 28.48586 1.000 30.89403 167 THR B CA 1
ATOM 3567 C C . THR B 1 167 ? -12.93855 -4.06802 28.85394 1.000 34.35410 167 THR B C 1
ATOM 3568 O O . THR B 1 167 ? -14.06141 -3.59129 29.06460 1.000 37.44997 167 THR B O 1
ATOM 3572 N N . PRO B 1 168 ? -11.83384 -3.31838 28.95765 1.000 40.22533 168 PRO B N 1
ATOM 3573 C CA . PRO B 1 168 ? -11.92965 -1.87407 29.23607 1.000 40.17662 168 PRO B CA 1
ATOM 3574 C C . PRO B 1 168 ? -12.63457 -1.06024 28.14707 1.000 44.31747 168 PRO B C 1
ATOM 3575 O O . PRO B 1 168 ? -12.66028 -1.42584 26.96569 1.000 43.85651 168 PRO B O 1
ATOM 3579 N N . ASP B 1 169 ? -13.20175 0.07396 28.57687 1.000 39.06460 169 ASP B N 1
ATOM 3580 C CA . ASP B 1 169 ? -13.77223 1.10468 27.69960 1.000 42.03416 169 ASP B CA 1
ATOM 3581 C C . ASP B 1 169 ? -14.95717 0.62312 26.86072 1.000 41.66764 169 ASP B C 1
ATOM 3582 O O . ASP B 1 169 ? -15.07539 0.96103 25.67986 1.000 48.55426 169 ASP B O 1
ATOM 3584 N N . ARG B 1 170 ? -15.86174 -0.14540 27.46688 1.000 48.74052 170 ARG B N 1
ATOM 3585 C CA . ARG B 1 170 ? -17.06814 -0.58849 26.77246 1.000 43.62044 170 ARG B CA 1
ATOM 3586 C C . ARG B 1 170 ? -18.29433 0.26530 27.10020 1.000 55.42713 170 ARG B C 1
ATOM 3587 O O . ARG B 1 170 ? -19.33933 0.10231 26.45897 1.000 55.83888 170 ARG B O 1
ATOM 3595 N N . GLY B 1 171 ? -18.18787 1.19195 28.04469 1.000 52.92835 171 GLY B N 1
ATOM 3596 C CA . GLY B 1 171 ? -19.31659 2.03103 28.38972 1.000 55.55052 171 GLY B CA 1
ATOM 3597 C C . GLY B 1 171 ? -19.53446 3.15241 27.39586 1.000 65.58064 171 GLY B C 1
ATOM 3598 O O . GLY B 1 171 ? -19.33942 4.33112 27.71573 1.000 69.88646 171 GLY B O 1
ATOM 3599 N N . LYS B 1 172 ? -19.91306 2.79279 26.17380 1.000 64.45560 172 LYS B N 1
ATOM 3600 C CA . LYS B 1 172 ? -20.09970 3.74367 25.09173 1.000 58.91899 172 LYS B CA 1
ATOM 3601 C C . LYS B 1 172 ? -21.34451 3.36848 24.30234 1.000 63.10143 172 LYS B C 1
ATOM 3602 O O . LYS B 1 172 ? -21.67028 2.18072 24.17660 1.000 57.40484 172 LYS B O 1
ATOM 3604 N N . PRO B 1 173 ? -22.08054 4.35637 23.79646 1.000 63.15019 173 PRO B N 1
ATOM 3605 C CA . PRO B 1 173 ? -23.11570 4.05135 22.80565 1.000 59.38189 173 PRO B CA 1
ATOM 3606 C C . PRO B 1 173 ? -22.52479 3.34248 21.58922 1.000 58.23327 173 PRO B C 1
ATOM 3607 O O . PRO B 1 173 ? -21.38424 3.58342 21.18641 1.000 52.21010 173 PRO B O 1
ATOM 3611 N N . GLY B 1 174 ? -23.33197 2.47331 20.98591 1.000 51.24872 174 GLY B N 1
ATOM 3612 C CA . GLY B 1 174 ? -22.88299 1.61427 19.91524 1.000 46.07179 174 GLY B CA 1
ATOM 3613 C C . GLY B 1 174 ? -22.44126 0.22953 20.34857 1.000 42.59238 174 GLY B C 1
ATOM 3614 O O . GLY B 1 174 ? -22.44975 -0.69261 19.52271 1.000 36.43360 174 GLY B O 1
ATOM 3615 N N . LEU B 1 175 ? -22.09985 0.04307 21.62410 1.000 34.59400 175 LEU B N 1
ATOM 3616 C CA . LEU B 1 175 ? -21.60569 -1.22965 22.13746 1.000 33.41911 175 LEU B CA 1
ATOM 3617 C C . LEU B 1 175 ? -22.68176 -1.92950 22.95498 1.000 36.50956 175 LEU B C 1
ATOM 3618 O O . LEU B 1 175 ? -23.11509 -1.41474 23.98943 1.000 37.66469 175 LEU B O 1
ATOM 3623 N N . ASP B 1 176 ? -23.10274 -3.09495 22.48651 1.000 30.70296 176 ASP B N 1
ATOM 3624 C CA . ASP B 1 176 ? -24.16053 -3.87036 23.14138 1.000 28.76243 176 ASP B CA 1
ATOM 3625 C C . ASP B 1 176 ? -23.63207 -4.62398 24.35912 1.000 30.82336 176 ASP B C 1
ATOM 3626 O O . ASP B 1 176 ? -22.83565 -5.55845 24.19478 1.000 28.93725 176 ASP B O 1
ATOM 3631 N N . PRO B 1 177 ? -24.10097 -4.31610 25.58148 1.000 29.79534 177 PRO B N 1
ATOM 3632 C CA . PRO B 1 177 ? -23.60154 -5.03201 26.77276 1.000 25.45946 177 PRO B CA 1
ATOM 3633 C C . PRO B 1 177 ? -23.87220 -6.52705 26.75776 1.000 29.64886 177 PRO B C 1
ATOM 3634 O O . PRO B 1 177 ? -23.19343 -7.28153 27.47804 1.000 29.16724 177 PRO B O 1
ATOM 3638 N N . ARG B 1 178 ? -24.85278 -6.98765 25.97570 1.000 24.43100 178 ARG B N 1
ATOM 3639 C CA . ARG B 1 178 ? -25.10495 -8.41951 25.91309 1.000 23.79049 178 ARG B CA 1
ATOM 3640 C C . ARG B 1 178 ? -23.93046 -9.17130 25.31937 1.000 27.13127 178 ARG B C 1
ATOM 3641 O O . ARG B 1 178 ? -23.77116 -10.36448 25.58709 1.000 21.14036 178 ARG B O 1
ATOM 3649 N N . ALA B 1 179 ? -23.09904 -8.49029 24.52956 1.000 23.65494 179 ALA B N 1
ATOM 3650 C CA . ALA B 1 179 ? -21.91655 -9.14088 23.98466 1.000 20.00926 179 ALA B CA 1
ATOM 3651 C C . ALA B 1 179 ? -21.03326 -9.68829 25.09120 1.000 20.77659 179 ALA B C 1
ATOM 3652 O O . ALA B 1 179 ? -20.42605 -10.75332 24.93265 1.000 22.42821 179 ALA B O 1
ATOM 3654 N N . GLU B 1 180 ? -20.99621 -9.00758 26.24096 1.000 23.75075 180 GLU B N 1
ATOM 3655 C CA . GLU B 1 180 ? -20.18790 -9.47882 27.35936 1.000 24.39869 180 GLU B CA 1
ATOM 3656 C C . GLU B 1 180 ? -20.75891 -10.72744 28.00661 1.000 25.72324 180 GLU B C 1
ATOM 3657 O O . GLU B 1 180 ? -20.08748 -11.34024 28.84525 1.000 25.41396 180 GLU B O 1
ATOM 3663 N N . LYS B 1 181 ? -21.99576 -11.09454 27.67454 1.000 22.54417 181 LYS B N 1
ATOM 3664 C CA . LYS B 1 181 ? -22.61219 -12.30744 28.18375 1.000 23.60223 181 LYS B CA 1
ATOM 3665 C C . LYS B 1 181 ? -22.50304 -13.45897 27.19673 1.000 22.52213 181 LYS B C 1
ATOM 3666 O O . LYS B 1 181 ? -22.91455 -14.57163 27.51498 1.000 23.21835 181 LYS B O 1
ATOM 3672 N N . GLY B 1 182 ? -21.93853 -13.21917 26.02065 1.000 22.42917 182 GLY B N 1
ATOM 3673 C CA . GLY B 1 182 ? -21.72468 -14.27292 25.06423 1.000 22.12820 182 GLY B CA 1
ATOM 3674 C C . GLY B 1 182 ? -22.83997 -14.46737 24.05726 1.000 19.83459 182 GLY B C 1
ATOM 3675 O O . GLY B 1 182 ? -22.90200 -15.53220 23.44262 1.000 23.12960 182 GLY B O 1
ATOM 3676 N N . TYR B 1 183 ? -23.73194 -13.49318 23.87801 1.000 19.01567 183 TYR B N 1
ATOM 3677 C CA . TYR B 1 183 ? -24.66653 -13.53664 22.75819 1.000 20.25522 183 TYR B CA 1
ATOM 3678 C C . TYR B 1 183 ? -24.81921 -12.13866 22.18669 1.000 23.01565 183 TYR B C 1
ATOM 3679 O O . TYR B 1 183 ? -24.94903 -11.15921 22.92789 1.000 21.84393 183 TYR B O 1
ATOM 3688 N N . LEU B 1 184 ? -24.79123 -12.04815 20.85234 1.000 19.79402 184 LEU B N 1
ATOM 3689 C CA . LEU B 1 184 ? -24.71651 -10.76566 20.17145 1.000 19.78470 184 LEU B CA 1
ATOM 3690 C C . LEU B 1 184 ? -25.71146 -10.74864 19.02182 1.000 21.65182 184 LEU B C 1
ATOM 3691 O O . LEU B 1 184 ? -25.66287 -11.62107 18.14230 1.000 18.58636 184 LEU B O 1
ATOM 3696 N N . HIS B 1 185 ? -26.62863 -9.78331 19.05638 1.000 20.72921 185 HIS B N 1
ATOM 3697 C CA . HIS B 1 185 ? -27.46382 -9.46425 17.90538 1.000 20.17823 185 HIS B CA 1
ATOM 3698 C C . HIS B 1 185 ? -26.58451 -8.80046 16.85951 1.000 19.22689 185 HIS B C 1
ATOM 3699 O O . HIS B 1 185 ? -26.15139 -7.67016 17.04919 1.000 18.43617 185 HIS B O 1
ATOM 3706 N N . CYS B 1 186 ? -26.35889 -9.45962 15.73673 1.000 21.24394 186 CYS B N 1
ATOM 3707 C CA . CYS B 1 186 ? -25.33801 -8.97166 14.81593 1.000 17.14183 186 CYS B CA 1
ATOM 3708 C C . CYS B 1 186 ? -25.87059 -7.98864 13.78351 1.000 28.30687 186 CYS B C 1
ATOM 3709 O O . CYS B 1 186 ? -25.06992 -7.35978 13.07719 1.000 28.09193 186 CYS B O 1
ATOM 3712 N N . GLY B 1 187 ? -27.18878 -7.83008 13.67156 1.000 23.69224 187 GLY B N 1
ATOM 3713 C CA . GLY B 1 187 ? -27.76728 -7.01214 12.62456 1.000 23.77668 187 GLY B CA 1
ATOM 3714 C C . GLY B 1 187 ? -28.93683 -7.76466 12.04194 1.000 23.23866 187 GLY B C 1
ATOM 3715 O O . GLY B 1 187 ? -29.48499 -8.66330 12.69275 1.000 23.93594 187 GLY B O 1
ATOM 3716 N N . PRO B 1 188 ? -29.31030 -7.46155 10.80563 1.000 19.52464 188 PRO B N 1
ATOM 3717 C CA . PRO B 1 188 ? -30.50165 -8.08670 10.21219 1.000 22.66725 188 PRO B CA 1
ATOM 3718 C C . PRO B 1 188 ? -30.27227 -9.56688 9.91935 1.000 22.27956 188 PRO B C 1
ATOM 3719 O O . PRO B 1 188 ? -29.16714 -10.09635 10.03703 1.000 22.54970 188 PRO B O 1
ATOM 3723 N N . ALA B 1 189 ? -31.35529 -10.24725 9.54801 1.000 21.99513 189 ALA B N 1
ATOM 3724 C CA . ALA B 1 189 ? -31.29479 -11.67566 9.26314 1.000 21.15599 189 ALA B CA 1
ATOM 3725 C C . ALA B 1 189 ? -30.19861 -12.00905 8.25837 1.000 23.47907 189 ALA B C 1
ATOM 3726 O O . ALA B 1 189 ? -30.05876 -11.35876 7.21412 1.000 22.39312 189 ALA B O 1
ATOM 3728 N N . GLY B 1 190 ? -29.45481 -13.07199 8.57199 1.000 20.68972 190 GLY B N 1
ATOM 3729 C CA . GLY B 1 190 ? -28.28078 -13.48194 7.84718 1.000 23.85060 190 GLY B CA 1
ATOM 3730 C C . GLY B 1 190 ? -26.98166 -13.05614 8.50979 1.000 20.66733 190 GLY B C 1
ATOM 3731 O O . GLY B 1 190 ? -25.95679 -13.72774 8.32696 1.000 18.78195 190 GLY B O 1
ATOM 3732 N N . SER B 1 191 ? -26.99893 -11.95220 9.26422 1.000 20.45192 191 SER B N 1
ATOM 3733 C CA . SER B 1 191 ? -25.74190 -11.43740 9.80992 1.000 24.98535 191 SER B CA 1
ATOM 3734 C C . SER B 1 191 ? -25.18850 -12.34261 10.90323 1.000 23.32690 191 SER B C 1
ATOM 3735 O O . SER B 1 191 ? -23.96118 -12.39726 11.10651 1.000 21.31127 191 SER B O 1
ATOM 3738 N N . GLY B 1 192 ? -26.06178 -13.07736 11.59416 1.000 20.34136 192 GLY B N 1
ATOM 3739 C CA . GLY B 1 192 ? -25.59603 -14.00788 12.60589 1.000 17.58108 192 GLY B CA 1
ATOM 3740 C C . GLY B 1 192 ? -24.84647 -15.17993 11.99976 1.000 21.38544 192 GLY B C 1
ATOM 3741 O O . GLY B 1 192 ? -23.72894 -15.50466 12.41889 1.000 17.68556 192 GLY B O 1
ATOM 3742 N N . HIS B 1 193 ? -25.42947 -15.81377 10.97880 1.000 19.67563 193 HIS B N 1
ATOM 3743 C CA . HIS B 1 193 ? -24.70851 -16.89622 10.31061 1.000 16.59723 193 HIS B CA 1
ATOM 3744 C C . HIS B 1 193 ? -23.48835 -16.38126 9.54982 1.000 18.85448 193 HIS B C 1
ATOM 3745 O O . HIS B 1 193 ? -22.49996 -17.10198 9.43213 1.000 18.61073 193 HIS B O 1
ATOM 3752 N N . PHE B 1 194 ? -23.51274 -15.13310 9.07556 1.000 17.30905 194 PHE B N 1
ATOM 3753 C CA . PHE B 1 194 ? -22.31889 -14.57636 8.44015 1.000 19.03058 194 PHE B CA 1
ATOM 3754 C C . PHE B 1 194 ? -21.18099 -14.46504 9.44874 1.000 21.43521 194 PHE B C 1
ATOM 3755 O O . PHE B 1 194 ? -20.05410 -14.91659 9.19124 1.000 18.04683 194 PHE B O 1
ATOM 3763 N N . VAL B 1 195 ? -21.46229 -13.88011 10.61773 1.000 16.68807 195 VAL B N 1
ATOM 3764 C CA . VAL B 1 195 ? -20.39737 -13.72686 11.61425 1.000 19.85311 195 VAL B CA 1
ATOM 3765 C C . VAL B 1 195 ? -19.90589 -15.08579 12.08637 1.000 19.58387 195 VAL B C 1
ATOM 3766 O O . VAL B 1 195 ? -18.70367 -15.30646 12.24783 1.000 16.72155 195 VAL B O 1
ATOM 3770 N N . LYS B 1 196 ? -20.81964 -16.03297 12.28721 1.000 18.20202 196 LYS B N 1
ATOM 3771 C CA . LYS B 1 196 ? -20.38711 -17.36823 12.68774 1.000 17.06959 196 LYS B CA 1
ATOM 3772 C C . LYS B 1 196 ? -19.50188 -18.01231 11.62237 1.000 17.18774 196 LYS B C 1
ATOM 3773 O O . LYS B 1 196 ? -18.49733 -18.66649 11.94898 1.000 18.78554 196 LYS B O 1
ATOM 3779 N N . MET B 1 197 ? -19.84379 -17.81998 10.34176 1.000 20.44837 197 MET B N 1
ATOM 3780 C CA . MET B 1 197 ? -19.02856 -18.35159 9.25522 1.000 22.00770 197 MET B CA 1
ATOM 3781 C C . MET B 1 197 ? -17.60920 -17.80227 9.33938 1.000 17.15221 197 MET B C 1
ATOM 3782 O O . MET B 1 197 ? -16.62332 -18.55067 9.24558 1.000 19.53503 197 MET B O 1
ATOM 3787 N N . VAL B 1 198 ? -17.48506 -16.49688 9.57576 1.000 19.36834 198 VAL B N 1
ATOM 3788 C CA . VAL B 1 198 ? -16.13070 -15.92796 9.65863 1.000 18.96047 198 VAL B CA 1
ATOM 3789 C C . VAL B 1 198 ? -15.38376 -16.44496 10.90328 1.000 16.64931 198 VAL B C 1
ATOM 3790 O O . VAL B 1 198 ? -14.16517 -16.67457 10.86950 1.000 17.65031 198 VAL B O 1
ATOM 3794 N N . HIS B 1 199 ? -16.08276 -16.59776 12.02321 1.000 16.05967 199 HIS B N 1
ATOM 3795 C CA . HIS B 1 199 ? -15.50179 -17.21498 13.21540 1.000 17.07153 199 HIS B CA 1
ATOM 3796 C C . HIS B 1 199 ? -14.82543 -18.54455 12.87918 1.000 17.41560 199 HIS B C 1
ATOM 3797 O O . HIS B 1 199 ? -13.66826 -18.80054 13.25475 1.000 16.98192 199 HIS B O 1
ATOM 3804 N N . ASN B 1 200 ? -15.54000 -19.40188 12.14932 1.000 14.27825 200 ASN B N 1
ATOM 3805 C CA . ASN B 1 200 ? -14.95087 -20.67265 11.72769 1.000 19.66605 200 ASN B CA 1
ATOM 3806 C C . ASN B 1 200 ? -13.77425 -20.47530 10.77937 1.000 20.26202 200 ASN B C 1
ATOM 3807 O O . ASN B 1 200 ? -12.79896 -21.24137 10.82618 1.000 19.98928 200 ASN B O 1
ATOM 3812 N N . GLY B 1 201 ? -13.85530 -19.49444 9.88637 1.000 15.86376 201 GLY B N 1
ATOM 3813 C CA . GLY B 1 201 ? -12.70852 -19.24967 9.01065 1.000 21.01905 201 GLY B CA 1
ATOM 3814 C C . GLY B 1 201 ? -11.46066 -18.88277 9.79942 1.000 21.58317 201 GLY B C 1
ATOM 3815 O O . GLY B 1 201 ? -10.34163 -19.37231 9.52297 1.000 17.65129 201 GLY B O 1
ATOM 3816 N N . ILE B 1 202 ? -11.63116 -17.99926 10.78333 1.000 15.93717 202 ILE B N 1
ATOM 3817 C CA . ILE B 1 202 ? -10.51084 -17.64305 11.65965 1.000 14.83220 202 ILE B CA 1
ATOM 3818 C C . ILE B 1 202 ? -9.97819 -18.87669 12.37564 1.000 16.84729 202 ILE B C 1
ATOM 3819 O O . ILE B 1 202 ? -8.76578 -19.08853 12.47211 1.000 17.24657 202 ILE B O 1
ATOM 3824 N N . GLU B 1 203 ? -10.87849 -19.70498 12.89247 1.000 18.99591 203 GLU B N 1
ATOM 3825 C CA . GLU B 1 203 ? -10.48517 -20.93370 13.57054 1.000 16.17725 203 GLU B CA 1
ATOM 3826 C C . GLU B 1 203 ? -9.60684 -21.81052 12.67929 1.000 16.55973 203 GLU B C 1
ATOM 3827 O O . GLU B 1 203 ? -8.59126 -22.36522 13.13026 1.000 18.62319 203 GLU B O 1
ATOM 3833 N N . TYR B 1 204 ? -10.01319 -21.98621 11.42066 1.000 17.59048 204 TYR B N 1
ATOM 3834 C CA . TYR B 1 204 ? -9.18475 -22.70605 10.45537 1.000 21.44904 204 TYR B CA 1
ATOM 3835 C C . TYR B 1 204 ? -7.76746 -22.15655 10.44216 1.000 21.96823 204 TYR B C 1
ATOM 3836 O O . TYR B 1 204 ? -6.78403 -22.90927 10.51831 1.000 19.06548 204 TYR B O 1
ATOM 3845 N N . GLY B 1 205 ? -7.65763 -20.82816 10.32206 1.000 20.95030 205 GLY B N 1
ATOM 3846 C CA . GLY B 1 205 ? -6.33854 -20.21458 10.27372 1.000 17.16439 205 GLY B CA 1
ATOM 3847 C C . GLY B 1 205 ? -5.53898 -20.42747 11.54782 1.000 19.63590 205 GLY B C 1
ATOM 3848 O O . GLY B 1 205 ? -4.32860 -20.69281 11.50944 1.000 15.30516 205 GLY B O 1
ATOM 3849 N N . MET B 1 206 ? -6.18485 -20.27063 12.69996 1.000 16.83668 206 MET B N 1
ATOM 3850 C CA . MET B 1 206 ? -5.46974 -20.49063 13.95277 1.000 15.87765 206 MET B CA 1
ATOM 3851 C C . MET B 1 206 ? -4.98485 -21.92939 14.04437 1.000 19.31571 206 MET B C 1
ATOM 3852 O O . MET B 1 206 ? -3.85297 -22.19163 14.46260 1.000 15.77284 206 MET B O 1
ATOM 3857 N N . MET B 1 207 ? -5.85043 -22.87950 13.68328 1.000 19.71096 207 MET B N 1
ATOM 3858 C CA . MET B 1 207 ? -5.46213 -24.27854 13.73869 1.000 21.09386 207 MET B CA 1
ATOM 3859 C C . MET B 1 207 ? -4.25202 -24.51349 12.87029 1.000 20.16501 207 MET B C 1
ATOM 3860 O O . MET B 1 207 ? -3.31418 -25.19549 13.27335 1.000 19.95718 207 MET B O 1
ATOM 3865 N N . GLN B 1 208 ? -4.24804 -23.93997 11.67280 1.000 20.25513 208 GLN B N 1
ATOM 3866 C CA . GLN B 1 208 ? -3.14179 -24.18564 10.75486 1.000 17.45736 208 GLN B CA 1
ATOM 3867 C C . GLN B 1 208 ? -1.86145 -23.51791 11.25125 1.000 17.15321 208 GLN B C 1
ATOM 3868 O O . GLN B 1 208 ? -0.76052 -24.06108 11.09993 1.000 16.37566 208 GLN B O 1
ATOM 3874 N N . ALA B 1 209 ? -1.98316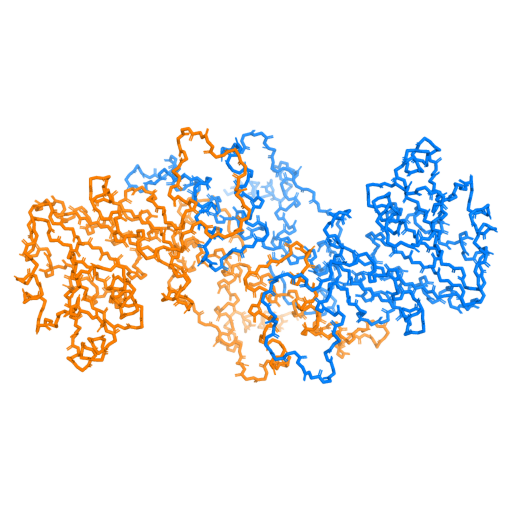 -22.34805 11.86220 1.000 17.07983 209 ALA B N 1
ATOM 3875 C CA . ALA B 1 209 ? -0.80169 -21.71637 12.44333 1.000 15.32042 209 ALA B CA 1
ATOM 3876 C C . ALA B 1 209 ? -0.13436 -22.64899 13.46050 1.000 17.36932 209 ALA B C 1
ATOM 3877 O O . ALA B 1 209 ? 1.08402 -22.90650 13.38444 1.000 16.80476 209 ALA B O 1
ATOM 3879 N N . PHE B 1 210 ? -0.93447 -23.19958 14.39412 1.000 17.18647 210 PHE B N 1
ATOM 3880 C CA . PHE B 1 210 ? -0.38838 -24.15994 15.37491 1.000 20.34051 210 PHE B CA 1
ATOM 3881 C C . PHE B 1 210 ? 0.18175 -25.39012 14.68603 1.000 20.12402 210 PHE B C 1
ATOM 3882 O O . PHE B 1 210 ? 1.27534 -25.86406 15.01605 1.000 18.80095 210 PHE B O 1
ATOM 3890 N N . ALA B 1 211 ? -0.58514 -25.96208 13.76300 1.000 17.27836 211 ALA B N 1
ATOM 3891 C CA . ALA B 1 211 ? -0.15449 -27.19478 13.11406 1.000 21.09478 211 ALA B CA 1
ATOM 3892 C C . ALA B 1 211 ? 1.18575 -27.01554 12.40230 1.000 17.83640 211 ALA B C 1
ATOM 3893 O O . ALA B 1 211 ? 2.05614 -27.88670 12.48374 1.000 19.39623 211 ALA B O 1
ATOM 3895 N N . GLU B 1 212 ? 1.37660 -25.88462 11.70945 1.000 17.53932 212 GLU B N 1
ATOM 3896 C CA . GLU B 1 212 ? 2.66025 -25.60330 11.07329 1.000 19.30530 212 GLU B CA 1
ATOM 3897 C C . GLU B 1 212 ? 3.77748 -25.49385 12.10274 1.000 19.75856 212 GLU B C 1
ATOM 3898 O O . GLU B 1 212 ? 4.86446 -26.05534 11.91158 1.000 17.58746 212 GLU B O 1
ATOM 3904 N N . GLY B 1 213 ? 3.55021 -24.72433 13.17287 1.000 20.07947 213 GLY B N 1
ATOM 3905 C CA . GLY B 1 213 ? 4.59071 -24.60814 14.19057 1.000 20.13267 213 GLY B CA 1
ATOM 3906 C C . GLY B 1 213 ? 4.97169 -25.95736 14.78390 1.000 18.20121 213 GLY B C 1
ATOM 3907 O O . GLY B 1 213 ? 6.15263 -26.24719 15.00845 1.000 18.41413 213 GLY B O 1
ATOM 3908 N N . PHE B 1 214 ? 3.97448 -26.78393 15.09929 1.000 18.89462 214 PHE B N 1
ATOM 3909 C CA . PHE B 1 214 ? 4.29624 -28.09746 15.66287 1.000 19.08280 214 PHE B CA 1
ATOM 3910 C C . PHE B 1 214 ? 5.02180 -28.97808 14.64977 1.000 19.47989 214 PHE B C 1
ATOM 3911 O O . PHE B 1 214 ? 5.93866 -29.72251 15.02199 1.000 21.52830 214 PHE B O 1
ATOM 3919 N N . ASP B 1 215 ? 4.65576 -28.89278 13.36964 1.000 20.63210 215 ASP B N 1
ATOM 3920 C CA . ASP B 1 215 ? 5.41268 -29.60564 12.33040 1.000 17.37331 215 ASP B CA 1
ATOM 3921 C C . ASP B 1 215 ? 6.87035 -29.13846 12.26462 1.000 20.96485 215 ASP B C 1
ATOM 3922 O O . ASP B 1 215 ? 7.79106 -29.95811 12.15973 1.000 21.53476 215 ASP B O 1
ATOM 3927 N N . ILE B 1 216 ? 7.11134 -27.82437 12.34024 1.000 19.10241 216 ILE B N 1
ATOM 3928 C CA . ILE B 1 216 ? 8.48652 -27.32815 12.31946 1.000 18.33434 216 ILE B CA 1
ATOM 3929 C C . ILE B 1 216 ? 9.27007 -27.85685 13.52320 1.000 21.53103 216 ILE B C 1
ATOM 3930 O O . ILE B 1 216 ? 10.42365 -28.29864 13.40357 1.000 21.35811 216 ILE B O 1
ATOM 3935 N N . MET B 1 217 ? 8.65572 -27.83830 14.70258 1.000 18.48481 217 MET B N 1
ATOM 3936 C CA . MET B 1 217 ? 9.38476 -28.30755 15.87358 1.000 20.16716 217 MET B CA 1
ATOM 3937 C C . MET B 1 217 ? 9.62687 -29.81098 15.79723 1.000 20.31879 217 MET B C 1
ATOM 3938 O O . MET B 1 217 ? 10.73399 -30.28549 16.06653 1.000 23.05253 217 MET B O 1
ATOM 3943 N N . LYS B 1 218 ? 8.60714 -30.57500 15.43520 1.000 19.62653 218 LYS B N 1
ATOM 3944 C CA . LYS B 1 218 ? 8.76856 -32.02296 15.29997 1.000 24.13198 218 LYS B CA 1
ATOM 3945 C C . LYS B 1 218 ? 9.85413 -32.36520 14.29158 1.000 27.22384 218 LYS B C 1
ATOM 3946 O O . LYS B 1 218 ? 10.66629 -33.26412 14.52740 1.000 23.16818 218 LYS B O 1
ATOM 3952 N N . SER B 1 219 ? 9.91504 -31.63394 13.17525 1.000 20.67363 219 SER B N 1
ATOM 3953 C CA . SER B 1 219 ? 10.89896 -31.98689 12.16567 1.000 23.45670 219 SER B CA 1
ATOM 3954 C C . SER B 1 219 ? 12.26391 -31.38990 12.45032 1.000 22.84430 219 SER B C 1
ATOM 3955 O O . SER B 1 219 ? 13.17817 -31.58880 11.64794 1.000 27.79935 219 SER B O 1
ATOM 3958 N N . LYS B 1 220 ? 12.42933 -30.63087 13.54513 1.000 21.72329 220 LYS B N 1
ATOM 3959 C CA . LYS B 1 220 ? 13.78381 -30.24679 13.94367 1.000 21.92648 220 LYS B CA 1
ATOM 3960 C C . LYS B 1 220 ? 14.66009 -31.45544 14.29141 1.000 23.29494 220 LYS B C 1
ATOM 3961 O O . LYS B 1 220 ? 15.87796 -31.30623 14.41874 1.000 23.91413 220 LYS B O 1
ATOM 3967 N N . ASN B 1 221 ? 14.08682 -32.64376 14.43451 1.000 22.50800 221 ASN B N 1
ATOM 3968 C CA . ASN B 1 221 ? 14.87763 -33.85259 14.63521 1.000 27.95151 221 ASN B CA 1
ATOM 3969 C C . ASN B 1 221 ? 15.00547 -34.67994 13.36247 1.000 38.97625 221 ASN B C 1
ATOM 3970 O O . ASN B 1 221 ? 15.26105 -35.88535 13.44548 1.000 37.73443 221 ASN B O 1
ATOM 3975 N N . SER B 1 222 ? 14.81575 -34.06620 12.19219 1.000 35.72875 222 SER B N 1
ATOM 3976 C CA . SER B 1 222 ? 14.64788 -34.85113 10.97638 1.000 39.38086 222 SER B CA 1
ATOM 3977 C C . SER B 1 222 ? 15.96691 -35.51570 10.58461 1.000 34.30433 222 SER B C 1
ATOM 3978 O O . SER B 1 222 ? 17.03396 -34.89606 10.67956 1.000 34.31863 222 SER B O 1
ATOM 3981 N N . PRO B 1 223 ? 15.92105 -36.78145 10.15931 1.000 41.32658 223 PRO B N 1
ATOM 3982 C CA . PRO B 1 223 ? 17.12747 -37.43212 9.61834 1.000 46.05598 223 PRO B CA 1
ATOM 3983 C C . PRO B 1 223 ? 17.77941 -36.65222 8.49110 1.000 46.87919 223 PRO B C 1
ATOM 3984 O O . PRO B 1 223 ? 19.01040 -36.67021 8.35783 1.000 51.70782 223 PRO B O 1
ATOM 3988 N N . LYS B 1 224 ? 16.98178 -35.97319 7.66513 1.000 46.60197 224 LYS B N 1
ATOM 3989 C CA . LYS B 1 224 ? 17.53148 -35.15918 6.58898 1.000 41.85196 224 LYS B CA 1
ATOM 3990 C C . LYS B 1 224 ? 18.43226 -34.03859 7.09410 1.000 47.98543 224 LYS B C 1
ATOM 3991 O O . LYS B 1 224 ? 19.24526 -33.51902 6.31857 1.000 47.56939 224 LYS B O 1
ATOM 3993 N N . LEU B 1 225 ? 18.30764 -33.63985 8.38579 1.000 41.98608 225 LEU B N 1
ATOM 3994 C CA . LEU B 1 225 ? 19.18416 -32.60801 8.92336 1.000 40.77455 225 LEU B CA 1
ATOM 3995 C C . LEU B 1 225 ? 20.51903 -33.20874 9.35710 1.000 43.49477 225 LEU B C 1
ATOM 3996 O O . LEU B 1 225 ? 20.57206 -34.35576 9.80845 1.000 47.83887 225 LEU B O 1
ATOM 4001 N N . PRO B 1 226 ? 21.60785 -32.44763 9.24684 1.000 39.37866 226 PRO B N 1
ATOM 4002 C CA . PRO B 1 226 ? 22.85835 -32.87859 9.87051 1.000 44.78709 226 PRO B CA 1
ATOM 4003 C C . PRO B 1 226 ? 22.63473 -33.09790 11.35412 1.000 49.50883 226 PRO B C 1
ATOM 4004 O O . PRO B 1 226 ? 21.90821 -32.34280 12.00356 1.000 44.92892 226 PRO B O 1
ATOM 4008 N N . GLU B 1 227 ? 23.26734 -34.14971 11.88104 1.000 48.01283 227 GLU B N 1
ATOM 4009 C CA . GLU B 1 227 ? 23.04662 -34.53580 13.27017 1.000 49.83771 227 GLU B CA 1
ATOM 4010 C C . GLU B 1 227 ? 23.26379 -33.36248 14.21321 1.000 42.84562 227 GLU B C 1
ATOM 4011 O O . GLU B 1 227 ? 22.50867 -33.18358 15.17345 1.000 43.56252 227 GLU B O 1
ATOM 4013 N N . ASP B 1 228 ? 24.26733 -32.53446 13.93948 1.000 38.57827 228 ASP B N 1
ATOM 4014 C CA . ASP B 1 228 ? 24.57802 -31.41054 14.81643 1.000 45.38808 228 ASP B CA 1
ATOM 4015 C C . ASP B 1 228 ? 23.62894 -30.22617 14.63398 1.000 50.31614 228 ASP B C 1
ATOM 4016 O O . ASP B 1 228 ? 23.82371 -29.19062 15.28106 1.000 47.58793 228 ASP B O 1
ATOM 4021 N N . GLN B 1 229 ? 22.62183 -30.34173 13.76526 1.000 43.92944 229 GLN B N 1
ATOM 4022 C CA . GLN B 1 229 ? 21.59292 -29.31581 13.63770 1.000 47.11666 229 GLN B CA 1
ATOM 4023 C C . GLN B 1 229 ? 20.23141 -29.76278 14.15372 1.000 40.20302 229 GLN B C 1
ATOM 4024 O O . GLN B 1 229 ? 19.24088 -29.04722 13.94996 1.000 36.29572 229 GLN B O 1
ATOM 4030 N N . ARG B 1 230 ? 20.15705 -30.90605 14.83708 1.000 32.59823 230 ARG B N 1
ATOM 4031 C CA . ARG B 1 230 ? 18.89326 -31.44453 15.30542 1.000 31.81330 230 ARG B CA 1
ATOM 4032 C C . ARG B 1 230 ? 18.63220 -31.06157 16.75344 1.000 30.69168 230 ARG B C 1
ATOM 4033 O O . ARG B 1 230 ? 19.55176 -30.81373 17.53665 1.000 29.60047 230 ARG B O 1
ATOM 4041 N N . PHE B 1 231 ? 17.35360 -31.00116 17.08739 1.000 26.64583 231 PHE B N 1
ATOM 4042 C CA . PHE B 1 231 ? 16.89173 -30.97966 18.46078 1.000 21.99674 231 PHE B CA 1
ATOM 4043 C C . PHE B 1 231 ? 15.77215 -31.99717 18.55079 1.000 26.09766 231 PHE B C 1
ATOM 4044 O O . PHE B 1 231 ? 14.95722 -32.10251 17.62906 1.000 26.15496 231 PHE B O 1
ATOM 4052 N N . ASP B 1 232 ? 15.73764 -32.77049 19.63930 1.000 25.31116 232 ASP B N 1
ATOM 4053 C CA . ASP B 1 232 ? 14.65989 -33.72677 19.87246 1.000 28.26501 232 ASP B CA 1
ATOM 4054 C C . ASP B 1 232 ? 13.68083 -33.07234 20.84311 1.000 33.22873 232 ASP B C 1
ATOM 4055 O O . ASP B 1 232 ? 13.83605 -33.14498 22.06270 1.000 31.87343 232 ASP B O 1
ATOM 4060 N N . LEU B 1 233 ? 12.66753 -32.42138 20.29518 1.000 27.77070 233 LEU B N 1
ATOM 4061 C CA . LEU B 1 233 ? 11.81133 -31.56561 21.09634 1.000 28.80487 233 LEU B CA 1
ATOM 4062 C C . LEU B 1 233 ? 10.59771 -32.34070 21.59033 1.000 26.84717 233 LEU B C 1
ATOM 4063 O O . LEU B 1 233 ? 10.10057 -33.25096 20.93001 1.000 26.19031 233 LEU B O 1
ATOM 4068 N N . ASN B 1 234 ? 10.13479 -31.97548 22.77857 1.000 26.64693 234 ASN B N 1
ATOM 4069 C CA . ASN B 1 234 ? 9.01349 -32.65281 23.43130 1.000 26.15788 234 ASN B CA 1
ATOM 4070 C C . ASN B 1 234 ? 7.72625 -31.90672 23.10576 1.000 24.80059 234 ASN B C 1
ATOM 4071 O O . ASN B 1 234 ? 7.44424 -30.88016 23.71524 1.000 24.21175 234 ASN B O 1
ATOM 4076 N N . MET B 1 235 ? 6.91594 -32.43520 22.17533 1.000 27.68181 235 MET B N 1
ATOM 4077 C CA . MET B 1 235 ? 5.76307 -31.67829 21.68294 1.000 26.80840 235 MET B CA 1
ATOM 4078 C C . MET B 1 235 ? 4.75457 -31.39700 22.79877 1.000 24.58674 235 MET B C 1
ATOM 4079 O O . MET B 1 235 ? 4.24766 -30.27960 22.92768 1.000 21.86251 235 MET B O 1
ATOM 4084 N N . ALA B 1 236 ? 4.43439 -32.41081 23.60911 1.000 29.44371 236 ALA B N 1
ATOM 4085 C CA . ALA B 1 236 ? 3.40032 -32.24177 24.63515 1.000 23.88043 236 ALA B CA 1
ATOM 4086 C C . ALA B 1 236 ? 3.82437 -31.24332 25.71125 1.000 23.61194 236 ALA B C 1
ATOM 4087 O O . ALA B 1 236 ? 3.00999 -30.42774 26.17214 1.000 23.86746 236 ALA B O 1
ATOM 4089 N N . ASP B 1 237 ? 5.10213 -31.26292 26.10381 1.000 22.59481 237 ASP B N 1
ATOM 4090 C CA . ASP B 1 237 ? 5.55703 -30.30601 27.10564 1.000 23.11312 237 ASP B CA 1
ATOM 4091 C C . ASP B 1 237 ? 5.60378 -28.89660 26.52827 1.000 20.69395 237 ASP B C 1
ATOM 4092 O O . ASP B 1 237 ? 5.35239 -27.92060 27.24125 1.000 21.92090 237 ASP B O 1
ATOM 4097 N N . ILE B 1 238 ? 5.95385 -28.75559 25.24349 1.000 21.42589 238 ILE B N 1
ATOM 4098 C CA . ILE B 1 238 ? 5.96996 -27.41408 24.65623 1.000 16.34067 238 ILE B CA 1
ATOM 4099 C C . ILE B 1 238 ? 4.55448 -26.85792 24.58492 1.000 18.27375 238 ILE B C 1
ATOM 4100 O O . ILE B 1 238 ? 4.29829 -25.68005 24.89880 1.000 19.12903 238 ILE B O 1
ATOM 4105 N N . ALA B 1 239 ? 3.61599 -27.68963 24.13005 1.000 17.62042 239 ALA B N 1
ATOM 4106 C CA . ALA B 1 239 ? 2.21503 -27.29666 24.17411 1.000 17.39664 239 ALA B CA 1
ATOM 4107 C C . ALA B 1 239 ? 1.80796 -26.86756 25.57450 1.000 21.46085 239 ALA B C 1
ATOM 4108 O O . ALA B 1 239 ? 1.13064 -25.84664 25.74848 1.000 18.60973 239 ALA B O 1
ATOM 4110 N N . GLU B 1 240 ? 2.21158 -27.64875 26.58531 1.000 21.73445 240 GLU B N 1
ATOM 4111 C CA . GLU B 1 240 ? 1.80369 -27.37101 27.96223 1.000 19.85385 240 GLU B CA 1
ATOM 4112 C C . GLU B 1 240 ? 2.38657 -26.05748 28.46282 1.000 17.56955 240 GLU B C 1
ATOM 4113 O O . GLU B 1 240 ? 1.67810 -25.24159 29.05183 1.000 20.30709 240 GLU B O 1
ATOM 4119 N N . VAL B 1 241 ? 3.68963 -25.83876 28.25570 1.000 16.81255 241 VAL B N 1
ATOM 4120 C CA . VAL B 1 241 ? 4.28190 -24.62269 28.78603 1.000 17.11892 241 VAL B CA 1
ATOM 4121 C C . VAL B 1 241 ? 3.64774 -23.39400 28.15234 1.000 17.82861 241 VAL B C 1
ATOM 4122 O O . VAL B 1 241 ? 3.45753 -22.37700 28.82819 1.000 19.55710 241 VAL B O 1
ATOM 4126 N N . TRP B 1 242 ? 3.26350 -23.46400 26.86547 1.000 16.45976 242 TRP B N 1
ATOM 4127 C CA . TRP B 1 242 ? 2.64011 -22.28153 26.28200 1.000 18.77279 242 TRP B CA 1
ATOM 4128 C C . TRP B 1 242 ? 1.27832 -21.95119 26.89940 1.000 21.05129 242 TRP B C 1
ATOM 4129 O O . TRP B 1 242 ? 0.78012 -20.84228 26.68452 1.000 20.60995 242 TRP B O 1
ATOM 4140 N N . ARG B 1 243 ? 0.65324 -22.88735 27.62540 1.000 17.99410 243 ARG B N 1
ATOM 4141 C CA . ARG B 1 243 ? -0.67718 -22.61984 28.19952 1.000 21.53275 243 ARG B CA 1
ATOM 4142 C C . ARG B 1 243 ? -0.66531 -21.46414 29.19895 1.000 25.27120 243 ARG B C 1
ATOM 4143 O O . ARG B 1 243 ? -1.66408 -20.75996 29.33141 1.000 29.02072 243 ARG B O 1
ATOM 4151 N N . ARG B 1 244 ? 0.44209 -21.23324 29.89379 1.000 23.06803 244 ARG B N 1
ATOM 4152 C CA . ARG B 1 244 ? 0.47509 -20.28855 31.01045 1.000 20.36930 244 ARG B CA 1
ATOM 4153 C C . ARG B 1 244 ? 1.43859 -19.13741 30.72980 1.000 23.56298 244 ARG B C 1
ATOM 4154 O O . ARG B 1 244 ? 2.66336 -19.28930 30.85435 1.000 26.84892 244 ARG B O 1
ATOM 4162 N N . GLY B 1 245 ? 0.87146 -17.98656 30.39078 1.000 24.34861 245 GLY B N 1
ATOM 4163 C CA . GLY B 1 245 ? 1.59969 -16.74509 30.25728 1.000 31.47288 245 GLY B CA 1
ATOM 4164 C C . GLY B 1 245 ? 2.12829 -16.41811 28.87679 1.000 29.43678 245 GLY B C 1
ATOM 4165 O O . GLY B 1 245 ? 2.91779 -15.47442 28.74786 1.000 34.38332 245 GLY B O 1
ATOM 4166 N N . SER B 1 246 ? 1.77240 -17.18392 27.85375 1.000 23.71830 246 SER B N 1
ATOM 4167 C CA . SER B 1 246 ? 2.32626 -16.95652 26.52499 1.000 24.80141 246 SER B CA 1
ATOM 4168 C C . SER B 1 246 ? 1.34652 -16.21463 25.62668 1.000 23.28012 246 SER B C 1
ATOM 4169 O O . SER B 1 246 ? 0.14811 -16.11684 25.90027 1.000 25.82214 246 SER B O 1
ATOM 4172 N N . VAL B 1 247 ? 1.87530 -15.70132 24.51148 1.000 21.48782 247 VAL B N 1
ATOM 4173 C CA . VAL B 1 247 ? 1.02335 -14.99368 23.56716 1.000 24.71853 247 VAL B CA 1
ATOM 4174 C C . VAL B 1 247 ? 0.05508 -15.92017 22.82689 1.000 20.89666 247 VAL B C 1
ATOM 4175 O O . VAL B 1 247 ? -0.96381 -15.45634 22.31313 1.000 23.07389 247 VAL B O 1
ATOM 4179 N N . VAL B 1 248 ? 0.32380 -17.21992 22.75574 1.000 21.51334 248 VAL B N 1
ATOM 4180 C CA . VAL B 1 248 ? -0.53941 -18.11356 21.98581 1.000 21.80570 248 VAL B CA 1
ATOM 4181 C C . VAL B 1 248 ? -1.54399 -18.84926 22.87579 1.000 20.36294 248 VAL B C 1
ATOM 4182 O O . VAL B 1 248 ? -2.24600 -19.76090 22.41160 1.000 17.17321 248 VAL B O 1
ATOM 4186 N N . SER B 1 249 ? -1.62695 -18.46239 24.15391 1.000 22.38966 249 SER B N 1
ATOM 4187 C CA A SER B 1 249 ? -2.60497 -19.02226 25.07262 0.443 22.68857 249 SER B CA 1
ATOM 4188 C CA B SER B 1 249 ? -2.60954 -19.01022 25.08348 0.557 22.70779 249 SER B CA 1
ATOM 4189 C C . SER B 1 249 ? -3.99492 -18.92894 24.46170 1.000 19.09257 249 SER B C 1
ATOM 4190 O O . SER B 1 249 ? -4.40886 -17.86096 24.00722 1.000 21.02235 249 SER B O 1
ATOM 4195 N N . SER B 1 250 ? -4.71156 -20.05075 24.46457 1.000 23.80401 250 SER B N 1
ATOM 4196 C CA . SER B 1 250 ? -5.96872 -20.12567 23.73331 1.000 19.48812 250 SER B CA 1
ATOM 4197 C C . SER B 1 250 ? -6.62864 -21.47187 23.99270 1.000 21.83199 250 SER B C 1
ATOM 4198 O O . SER B 1 250 ? -5.97396 -22.44562 24.37497 1.000 21.14889 250 SER B O 1
ATOM 4201 N N . TRP B 1 251 ? -7.94004 -21.51834 23.73995 1.000 23.14808 251 TRP B N 1
ATOM 4202 C CA . TRP B 1 251 ? -8.67369 -22.77667 23.85085 1.000 27.31523 251 TRP B CA 1
ATOM 4203 C C . TRP B 1 251 ? -8.14518 -23.83932 22.89453 1.000 25.91794 251 TRP B C 1
ATOM 4204 O O . TRP B 1 251 ? -8.04901 -25.02354 23.25322 1.000 23.99496 251 TRP B O 1
ATOM 4215 N N . LEU B 1 252 ? -7.79867 -23.44164 21.66302 1.000 22.67287 252 LEU B N 1
ATOM 4216 C CA . LEU B 1 252 ? -7.21729 -24.39491 20.73131 1.000 21.06119 252 LEU B CA 1
ATOM 4217 C C . LEU B 1 252 ? -5.92302 -24.97407 21.27784 1.000 20.88625 252 LEU B C 1
ATOM 4218 O O . LEU B 1 252 ? -5.64402 -26.16945 21.11802 1.000 23.45894 252 LEU B O 1
ATOM 4223 N N . LEU B 1 253 ? -5.10066 -24.14042 21.90963 1.000 22.29256 253 LEU B N 1
ATOM 4224 C CA . LEU B 1 253 ? -3.87292 -24.66569 22.50171 1.000 21.26098 253 LEU B CA 1
ATOM 4225 C C . LEU B 1 253 ? -4.19336 -25.65083 23.62399 1.000 25.68675 253 LEU B C 1
ATOM 4226 O O . LEU B 1 253 ? -3.53557 -26.68138 23.75516 1.000 27.58480 253 LEU B O 1
ATOM 4231 N N . ASP B 1 254 ? -5.17944 -25.32801 24.46247 1.000 24.66972 254 ASP B N 1
ATOM 4232 C CA . ASP B 1 254 ? -5.55491 -26.25634 25.53205 1.000 28.09184 254 ASP B CA 1
ATOM 4233 C C . ASP B 1 254 ? -5.89730 -27.62543 24.95019 1.000 27.08753 254 ASP B C 1
ATOM 4234 O O . ASP B 1 254 ? -5.40464 -28.66230 25.42431 1.000 27.95710 254 ASP B O 1
ATOM 4239 N N . LEU B 1 255 ? -6.71049 -27.64649 23.87955 1.000 24.83430 255 LEU B N 1
ATOM 4240 C CA . LEU B 1 255 ? -7.03755 -28.91810 23.24005 1.000 28.32531 255 LEU B CA 1
ATOM 4241 C C . LEU B 1 255 ? -5.80498 -29.62010 22.70319 1.000 29.21083 255 LEU B C 1
ATOM 4242 O O . LEU B 1 255 ? -5.67935 -30.84567 22.80391 1.000 28.14627 255 LEU B O 1
ATOM 4247 N N . THR B 1 256 ? -4.92000 -28.86803 22.05240 1.000 28.40885 256 THR B N 1
ATOM 4248 C CA . THR B 1 256 ? -3.71757 -29.46429 21.49844 1.000 26.14270 256 THR B CA 1
ATOM 4249 C C . THR B 1 256 ? -2.84171 -30.07819 22.58334 1.000 25.96177 256 THR B C 1
ATOM 4250 O O . THR B 1 256 ? -2.30728 -31.17523 22.40033 1.000 26.09304 256 THR B O 1
ATOM 4254 N N . ALA B 1 257 ? -2.66935 -29.38062 23.70890 1.000 25.16432 257 ALA B N 1
ATOM 4255 C CA . ALA B 1 257 ? -1.85524 -29.92079 24.80026 1.000 24.55621 257 ALA B CA 1
ATOM 4256 C C . ALA B 1 257 ? -2.46898 -31.20541 25.33110 1.000 30.63964 257 ALA B C 1
ATOM 4257 O O . ALA B 1 257 ? -1.75650 -32.16801 25.64114 1.000 28.81212 257 ALA B O 1
ATOM 4259 N N . GLU B 1 258 ? -3.79780 -31.24387 25.40994 1.000 29.73941 258 GLU B N 1
ATOM 4260 C CA . GLU B 1 258 ? -4.46956 -32.45654 25.87050 1.000 34.45194 258 GLU B CA 1
ATOM 4261 C C . GLU B 1 258 ? -4.23494 -33.60962 24.89541 1.000 39.26103 258 GLU B C 1
ATOM 4262 O O . GLU B 1 258 ? -3.85561 -34.71913 25.29581 1.000 36.52532 258 GLU B O 1
ATOM 4268 N N . ALA B 1 259 ? -4.39018 -33.34554 23.59467 1.000 37.63465 259 ALA B N 1
ATOM 4269 C CA . ALA B 1 259 ? -4.19313 -34.40313 22.60632 1.000 37.31815 259 ALA B CA 1
ATOM 4270 C C . ALA B 1 259 ? -2.74887 -34.88616 22.59739 1.000 34.08039 259 ALA B C 1
ATOM 4271 O O . ALA B 1 259 ? -2.48610 -36.08878 22.48530 1.000 32.95655 259 ALA B O 1
ATOM 4273 N N . LEU B 1 260 ? -1.79315 -33.96912 22.72872 1.000 27.10842 260 LEU B N 1
ATOM 4274 C CA . LEU B 1 260 ? -0.39287 -34.37097 22.69376 1.000 28.91943 260 LEU B CA 1
ATOM 4275 C C . LEU B 1 260 ? 0.00839 -35.12101 23.95955 1.000 31.94981 260 LEU B C 1
ATOM 4276 O O . LEU B 1 260 ? 0.86296 -36.01293 23.91309 1.000 26.77431 260 LEU B O 1
ATOM 4281 N N . ALA B 1 261 ? -0.53468 -34.71621 25.10742 1.000 31.11655 261 ALA B N 1
ATOM 4282 C CA . ALA B 1 261 ? -0.29537 -35.45993 26.33850 1.000 39.80266 261 ALA B CA 1
ATOM 4283 C C . ALA B 1 261 ? -0.83410 -36.87891 26.21874 1.000 41.27286 261 ALA B C 1
ATOM 4284 O O . ALA B 1 261 ? -0.15185 -37.83896 26.59286 1.000 42.11986 261 ALA B O 1
ATOM 4286 N N . LYS B 1 262 ? -2.03162 -37.03340 25.63993 1.000 40.09930 262 LYS B N 1
ATOM 4287 C CA . LYS B 1 262 ? -2.58355 -38.37018 25.43256 1.000 37.79557 262 LYS B CA 1
ATOM 4288 C C . LYS B 1 262 ? -1.66857 -39.21561 24.54962 1.000 40.70054 262 LYS B C 1
ATOM 4289 O O . LYS B 1 262 ? -1.33666 -40.35231 24.90226 1.000 47.61434 262 LYS B O 1
ATOM 4295 N N . ASN B 1 263 ? -1.23425 -38.68302 23.39739 1.000 41.59403 263 ASN B N 1
ATOM 4296 C CA . ASN B 1 263 ? -0.37942 -39.47016 22.50058 1.000 39.60136 263 ASN B CA 1
ATOM 4297 C C . ASN B 1 263 ? 0.40471 -38.53134 21.57477 1.000 39.61415 263 ASN B C 1
ATOM 4298 O O . ASN B 1 263 ? -0.13632 -38.05967 20.57551 1.000 40.82850 263 ASN B O 1
ATOM 4303 N N . ALA B 1 264 ? 1.67147 -38.27622 21.90456 1.000 43.88165 264 ALA B N 1
ATOM 4304 C CA . ALA B 1 264 ? 2.41969 -37.23943 21.18938 1.000 41.93951 264 ALA B CA 1
ATOM 4305 C C . ALA B 1 264 ? 2.64261 -37.58648 19.71630 1.000 44.48419 264 ALA B C 1
ATOM 4306 O O . ALA B 1 264 ? 2.81350 -36.68522 18.88581 1.000 37.33882 264 ALA B O 1
ATOM 4308 N N . SER B 1 265 ? 2.69570 -38.87322 19.37102 1.000 40.29232 265 SER B N 1
ATOM 4309 C CA . SER B 1 265 ? 2.89317 -39.22319 17.96799 1.000 37.01257 265 SER B CA 1
ATOM 4310 C C . SER B 1 265 ? 1.65007 -38.95508 17.12703 1.000 36.68423 265 SER B C 1
ATOM 4311 O O . SER B 1 265 ? 1.75293 -38.93336 15.89857 1.000 42.43647 265 SER B O 1
ATOM 4314 N N . LEU B 1 266 ? 0.47788 -38.77014 17.74693 1.000 32.34089 266 LEU B N 1
ATOM 4315 C CA . LEU B 1 266 ? -0.78316 -38.58061 17.03177 1.000 36.77457 266 LEU B CA 1
ATOM 4316 C C . LEU B 1 266 ? -1.07111 -39.75414 16.08864 1.000 49.85653 266 LEU B C 1
ATOM 4317 O O . LEU B 1 266 ? -1.73995 -39.58762 15.05124 1.000 45.57232 266 LEU B O 1
ATOM 4322 N N . SER B 1 267 ? -0.52826 -40.91701 16.49614 1.000 48.60267 267 SER B N 1
ATOM 4323 C CA . SER B 1 267 ? -0.61764 -42.22489 15.86342 1.000 42.98985 267 SER B CA 1
ATOM 4324 C C . SER B 1 267 ? -1.97946 -42.51603 15.30456 1.000 44.53250 267 SER B C 1
ATOM 4325 O O . SER B 1 267 ? -2.07401 -43.08100 14.21432 1.000 51.60124 267 SER B O 1
ATOM 4328 N N . GLU B 1 268 ? -3.00905 -42.12246 16.01495 1.000 41.93094 268 GLU B N 1
ATOM 4329 C CA . GLU B 1 268 ? -4.37372 -42.53779 15.76733 1.000 53.30547 268 GLU B CA 1
ATOM 4330 C C . GLU B 1 268 ? -5.10042 -41.71419 14.70695 1.000 54.20260 268 GLU B C 1
ATOM 4331 O O . GLU B 1 268 ? -6.26137 -42.01447 14.37587 1.000 47.48783 268 GLU B O 1
ATOM 4337 N N . PHE B 1 269 ? -4.45756 -40.68840 14.17965 1.000 47.55897 269 PHE B N 1
ATOM 4338 C CA . PHE B 1 269 ? -5.07772 -39.78323 13.23688 1.000 51.02855 269 PHE B CA 1
ATOM 4339 C C . PHE B 1 269 ? -4.38221 -39.96377 11.89953 1.000 45.40562 269 PHE B C 1
ATOM 4340 O O . PHE B 1 269 ? -3.16262 -40.14464 11.84008 1.000 45.24617 269 PHE B O 1
ATOM 4348 N N . THR B 1 270 ? -5.16531 -39.92375 10.83221 1.000 40.53894 270 THR B N 1
ATOM 4349 C CA . THR B 1 270 ? -4.59403 -40.07023 9.50116 1.000 52.11726 270 THR B CA 1
ATOM 4350 C C . THR B 1 270 ? -3.95802 -38.77448 9.00990 1.000 51.98148 270 THR B C 1
ATOM 4351 O O . THR B 1 270 ? -2.93925 -38.81270 8.30854 1.000 47.83312 270 THR B O 1
ATOM 4355 N N . GLY B 1 271 ? -4.53899 -37.62907 9.36850 1.000 46.69021 271 GLY B N 1
ATOM 4356 C CA . GLY B 1 271 ? -4.18014 -36.35536 8.78251 1.000 44.34824 271 GLY B CA 1
ATOM 4357 C C . GLY B 1 271 ? -5.04252 -35.94250 7.60861 1.000 43.69362 271 GLY B C 1
ATOM 4358 O O . GLY B 1 271 ? -4.77366 -34.90233 6.99422 1.000 41.71101 271 GLY B O 1
ATOM 4359 N N . GLU B 1 272 ? -6.07367 -36.71398 7.28277 1.000 41.80908 272 GLU B N 1
ATOM 4360 C CA . GLU B 1 272 ? -6.95873 -36.39497 6.16764 1.000 42.92456 272 GLU B CA 1
ATOM 4361 C C . GLU B 1 272 ? -8.11584 -35.58152 6.72727 1.000 41.68863 272 GLU B C 1
ATOM 4362 O O . GLU B 1 272 ? -8.98137 -36.12099 7.42016 1.000 46.95606 272 GLU B O 1
ATOM 4368 N N . VAL B 1 273 ? -8.14129 -34.28540 6.40982 1.000 42.18140 273 VAL B N 1
ATOM 4369 C CA . VAL B 1 273 ? -8.99856 -33.31924 7.08779 1.000 37.30910 273 VAL B CA 1
ATOM 4370 C C . VAL B 1 273 ? -10.12464 -32.91893 6.15242 1.000 40.30522 273 VAL B C 1
ATOM 4371 O O . VAL B 1 273 ? -9.87523 -32.48016 5.02349 1.000 43.55117 273 VAL B O 1
ATOM 4375 N N . ALA B 1 274 ? -11.35519 -33.01771 6.63991 1.000 36.63364 274 ALA B N 1
ATOM 4376 C CA . ALA B 1 274 ? -12.49900 -32.54299 5.88396 1.000 45.55856 274 ALA B CA 1
ATOM 4377 C C . ALA B 1 274 ? -12.69509 -31.04629 6.12668 1.000 43.69158 274 ALA B C 1
ATOM 4378 O O . ALA B 1 274 ? -12.10114 -30.44793 7.02952 1.000 39.00369 274 ALA B O 1
ATOM 4380 N N . ASP B 1 275 ? -13.49665 -30.42011 5.27174 1.000 47.41038 275 ASP B N 1
ATOM 4381 C CA . ASP B 1 275 ? -13.92078 -29.04845 5.51185 1.000 42.89231 275 ASP B CA 1
ATOM 4382 C C . ASP B 1 275 ? -15.42177 -28.92715 5.30572 1.000 52.35251 275 ASP B C 1
ATOM 4383 O O . ASP B 1 275 ? -15.94621 -29.36006 4.27326 1.000 52.96149 275 ASP B O 1
ATOM 4388 N N . SER B 1 276 ? -16.11273 -28.36694 6.29817 1.000 51.82556 276 SER B N 1
ATOM 4389 C CA . SER B 1 276 ? -17.53959 -28.11520 6.17254 1.000 50.75587 276 SER B CA 1
ATOM 4390 C C . SER B 1 276 ? -17.68097 -26.84849 5.32322 1.000 50.08883 276 SER B C 1
ATOM 4391 O O . SER B 1 276 ? -16.70108 -26.33958 4.77412 1.000 50.01880 276 SER B O 1
ATOM 4393 N N . GLY B 1 277 ? -18.88984 -26.30260 5.20004 1.000 51.30647 277 GLY B N 1
ATOM 4394 C CA . GLY B 1 277 ? -19.06730 -25.20106 4.26421 1.000 43.73280 277 GLY B CA 1
ATOM 4395 C C . GLY B 1 277 ? -18.37424 -23.90145 4.64986 1.000 39.79739 277 GLY B C 1
ATOM 4396 O O . GLY B 1 277 ? -18.05737 -23.09906 3.76108 1.000 31.16647 277 GLY B O 1
ATOM 4397 N N . GLU B 1 278 ? -18.12363 -23.67483 5.94800 1.000 31.49946 278 GLU B N 1
ATOM 4398 C CA . GLU B 1 278 ? -17.83673 -22.31643 6.40569 1.000 29.89849 278 GLU B CA 1
ATOM 4399 C C . GLU B 1 278 ? -16.49646 -21.78878 5.89460 1.000 29.02761 278 GLU B C 1
ATOM 4400 O O . GLU B 1 278 ? -16.37957 -20.59227 5.61283 1.000 27.83535 278 GLU B O 1
ATOM 4406 N N . GLY B 1 279 ? -15.46299 -22.63537 5.80677 1.000 28.00430 279 GLY B N 1
ATOM 4407 C CA . GLY B 1 279 ? -14.19107 -22.15708 5.27757 1.000 28.60000 279 GLY B CA 1
ATOM 4408 C C . GLY B 1 279 ? -14.33387 -21.67886 3.83932 1.000 30.34373 279 GLY B C 1
ATOM 4409 O O . GLY B 1 279 ? -13.92688 -20.55889 3.48096 1.000 27.45943 279 GLY B O 1
ATOM 4410 N N . ARG B 1 280 ? -14.94696 -22.51873 2.99975 1.000 24.36833 280 ARG B N 1
ATOM 4411 C CA . ARG B 1 280 ? -15.20044 -22.13605 1.61494 1.000 18.62199 280 ARG B CA 1
ATOM 4412 C C . ARG B 1 280 ? -16.02432 -20.85321 1.53855 1.000 27.00414 280 ARG B C 1
ATOM 4413 O O . ARG B 1 280 ? -15.73445 -19.96245 0.72410 1.000 28.07111 280 ARG B O 1
ATOM 4421 N N . TRP B 1 281 ? -17.07142 -20.73996 2.36946 1.000 19.89721 281 TRP B N 1
ATOM 4422 C CA . TRP B 1 281 ? -17.95255 -19.58143 2.27734 1.000 21.18777 281 TRP B CA 1
ATOM 4423 C C . TRP B 1 281 ? -17.27804 -18.30874 2.77131 1.000 21.79134 281 TRP B C 1
ATOM 4424 O O . TRP B 1 281 ? -17.56134 -17.22078 2.25453 1.000 21.83281 281 TRP B O 1
ATOM 4435 N N . THR B 1 282 ? -16.40014 -18.41773 3.77046 1.000 21.38973 282 THR B N 1
ATOM 4436 C CA . THR B 1 282 ? -15.61654 -17.26254 4.19050 1.000 20.13530 282 THR B CA 1
ATOM 4437 C C . THR B 1 282 ? -14.73721 -16.76328 3.04451 1.000 21.66608 282 THR B C 1
ATOM 4438 O O . THR B 1 282 ? -14.62415 -15.55382 2.80854 1.000 17.08569 282 THR B O 1
ATOM 4442 N N . LEU B 1 283 ? -14.06693 -17.69068 2.35349 1.000 17.97199 283 LEU B N 1
ATOM 4443 C CA . LEU B 1 283 ? -13.23659 -17.27193 1.22439 1.000 18.85654 283 LEU B CA 1
ATOM 4444 C C . LEU B 1 283 ? -14.09874 -16.65197 0.12320 1.000 19.43719 283 LEU B C 1
ATOM 4445 O O . LEU B 1 283 ? -13.71412 -15.64847 -0.49209 1.000 23.80481 283 LEU B O 1
ATOM 4450 N N . GLU B 1 284 ? -15.30440 -17.18667 -0.09462 1.000 18.90877 284 GLU B N 1
ATOM 4451 C CA . GLU B 1 284 ? -16.20792 -16.56653 -1.06838 1.000 23.22325 284 GLU B CA 1
ATOM 4452 C C . GLU B 1 284 ? -16.52422 -15.12326 -0.69508 1.000 21.82289 284 GLU B C 1
ATOM 4453 O O . GLU B 1 284 ? -16.55551 -14.23187 -1.56932 1.000 23.37289 284 GLU B O 1
ATOM 4459 N N . ALA B 1 285 ? -16.77543 -14.86647 0.59499 1.000 17.97482 285 ALA B N 1
ATOM 4460 C CA . ALA B 1 285 ? -17.03346 -13.49539 1.02984 1.000 18.15864 285 ALA B CA 1
ATOM 4461 C C . ALA B 1 285 ? -15.80956 -12.60541 0.81791 1.000 22.41858 285 ALA B C 1
ATOM 4462 O O . ALA B 1 285 ? -15.94063 -11.44485 0.40391 1.000 21.41373 285 ALA B O 1
ATOM 4464 N N . ALA B 1 286 ? -14.61625 -13.11537 1.13747 1.000 18.37507 286 ALA B N 1
ATOM 4465 C CA . ALA B 1 286 ? -13.40805 -12.32654 0.88744 1.000 20.08805 286 ALA B CA 1
ATOM 4466 C C . ALA B 1 286 ? -13.31392 -11.94581 -0.58461 1.000 18.96823 286 ALA B C 1
ATOM 4467 O O . ALA B 1 286 ? -13.00451 -10.80148 -0.93254 1.000 20.00873 286 ALA B O 1
ATOM 4469 N N . ILE B 1 287 ? -13.56408 -12.90620 -1.46154 1.000 17.24934 287 ILE B N 1
ATOM 4470 C CA . ILE B 1 287 ? -13.46477 -12.63942 -2.89636 1.000 22.76731 287 ILE B CA 1
ATOM 4471 C C . ILE B 1 287 ? -14.46666 -11.56999 -3.29500 1.000 25.41688 287 ILE B C 1
ATOM 4472 O O . ILE B 1 287 ? -14.11808 -10.59880 -3.97439 1.000 25.75021 287 ILE B O 1
ATOM 4477 N N . GLU B 1 288 ? -15.73574 -11.74296 -2.88586 1.000 22.34057 288 GLU B N 1
ATOM 4478 C CA . GLU B 1 288 ? -16.77575 -10.76432 -3.20678 1.000 22.02957 288 GLU B CA 1
ATOM 4479 C C . GLU B 1 288 ? -16.36547 -9.36691 -2.78724 1.000 24.22914 288 GLU B C 1
ATOM 4480 O O . GLU B 1 288 ? -16.70374 -8.37663 -3.45184 1.000 23.03140 288 GLU B O 1
ATOM 4486 N N . GLU B 1 289 ? -15.66280 -9.26685 -1.66117 1.000 18.48587 289 GLU B N 1
ATOM 4487 C CA . GLU B 1 289 ? -15.29846 -7.98943 -1.07244 1.000 21.92604 289 GLU B CA 1
ATOM 4488 C C . GLU B 1 289 ? -13.89930 -7.51433 -1.46284 1.000 20.53521 289 GLU B C 1
ATOM 4489 O O . GLU B 1 289 ? -13.45756 -6.46748 -0.97419 1.000 18.36478 289 GLU B O 1
ATOM 4495 N N . ALA B 1 290 ? -13.18609 -8.28251 -2.27875 1.000 22.29648 290 ALA B N 1
ATOM 4496 C CA . ALA B 1 290 ? -11.81189 -7.94878 -2.69355 1.000 19.19058 290 ALA B CA 1
ATOM 4497 C C . ALA B 1 290 ? -10.88082 -7.79278 -1.49326 1.000 23.27750 290 ALA B C 1
ATOM 4498 O O . ALA B 1 290 ? -10.03472 -6.88072 -1.44352 1.000 23.54790 290 ALA B O 1
ATOM 4500 N N . VAL B 1 291 ? -11.00502 -8.71409 -0.54236 1.000 20.11707 291 VAL B N 1
ATOM 4501 C CA . VAL B 1 291 ? -10.18935 -8.73065 0.67726 1.000 18.08098 291 VAL B CA 1
ATOM 4502 C C . VAL B 1 291 ? -9.13950 -9.82006 0.53096 1.000 18.50349 291 VAL B C 1
ATOM 4503 O O . VAL B 1 291 ? -9.49533 -10.99026 0.33210 1.000 19.64816 291 VAL B O 1
ATOM 4507 N N . PRO B 1 292 ? -7.83948 -9.51690 0.66364 1.000 18.97741 292 PRO B N 1
ATOM 4508 C CA . PRO B 1 292 ? -6.83848 -10.59998 0.70116 1.000 21.01690 292 PRO B CA 1
ATOM 4509 C C . PRO B 1 292 ? -7.05254 -11.49684 1.91495 1.000 20.28351 292 PRO B C 1
ATOM 4510 O O . PRO B 1 292 ? -7.23898 -11.01639 3.02838 1.000 19.85920 292 PRO B O 1
ATOM 4514 N N . ALA B 1 293 ? -7.07039 -12.81233 1.69998 1.000 18.19097 293 ALA B N 1
ATOM 4515 C CA . ALA B 1 293 ? -7.27620 -13.75032 2.80557 1.000 20.13805 293 ALA B CA 1
ATOM 4516 C C . ALA B 1 293 ? -6.33349 -14.94234 2.66118 1.000 21.63930 293 ALA B C 1
ATOM 4517 O O . ALA B 1 293 ? -6.76899 -16.08906 2.56556 1.000 20.91890 293 ALA B O 1
ATOM 4519 N N . PRO B 1 294 ? -5.02047 -14.69549 2.64456 1.000 17.31278 294 PRO B N 1
ATOM 4520 C CA . PRO B 1 294 ? -4.08331 -15.80515 2.38520 1.000 16.68368 294 PRO B CA 1
ATOM 4521 C C . PRO B 1 294 ? -4.06290 -16.87383 3.47081 1.000 20.62751 294 PRO B C 1
ATOM 4522 O O . PRO B 1 294 ? -3.81265 -18.05188 3.18042 1.000 18.59977 294 PRO B O 1
ATOM 4526 N N . VAL B 1 295 ? -4.29166 -16.51442 4.73215 1.000 19.23246 295 VAL B N 1
ATOM 4527 C CA . VAL B 1 295 ? -4.18505 -17.52583 5.78237 1.000 20.14892 295 VAL B CA 1
ATOM 4528 C C . VAL B 1 295 ? -5.39292 -18.46311 5.75599 1.000 19.46175 295 VAL B C 1
ATOM 4529 O O . VAL B 1 295 ? -5.25345 -19.69215 5.84165 1.000 22.76891 295 VAL B O 1
ATOM 4533 N N . ILE B 1 296 ? -6.59046 -17.91938 5.57541 1.000 27.45675 296 ILE B N 1
ATOM 4534 C CA . ILE B 1 296 ? -7.76491 -18.78831 5.51440 1.000 26.58601 296 ILE B CA 1
ATOM 4535 C C . ILE B 1 296 ? -7.70107 -19.66577 4.26558 1.000 27.87171 296 ILE B C 1
ATOM 4536 O O . ILE B 1 296 ? -8.01582 -20.86725 4.29596 1.000 30.01045 296 ILE B O 1
ATOM 4541 N N . THR B 1 297 ? -7.26783 -19.08430 3.15392 1.000 24.59812 297 THR B N 1
ATOM 4542 C CA . THR B 1 297 ? -7.08962 -19.84485 1.92004 1.000 25.28069 297 THR B CA 1
ATOM 4543 C C . THR B 1 297 ? -6.06315 -20.96360 2.07188 1.000 22.91229 297 THR B C 1
ATOM 4544 O O . THR B 1 297 ? -6.29768 -22.09981 1.63970 1.000 25.10892 297 THR B O 1
ATOM 4548 N N . ALA B 1 298 ? -4.89865 -20.65621 2.65321 1.000 18.67922 298 ALA B N 1
ATOM 4549 C CA . ALA B 1 298 ? -3.90386 -21.69367 2.87723 1.000 22.06193 298 ALA B CA 1
ATOM 4550 C C . ALA B 1 298 ? -4.45602 -22.82108 3.74389 1.000 25.92287 298 ALA B C 1
ATOM 4551 O O . ALA B 1 298 ? -4.11266 -23.99260 3.54253 1.000 25.62013 298 ALA B O 1
ATOM 4553 N N . SER B 1 299 ? -5.29346 -22.49096 4.73672 1.000 19.81750 299 SER B N 1
ATOM 4554 C CA . SER B 1 299 ? -5.86496 -23.54147 5.58445 1.000 25.30086 299 SER B CA 1
ATOM 4555 C C . SER B 1 299 ? -6.80860 -24.43643 4.78662 1.000 26.55578 299 SER B C 1
ATOM 4556 O O . SER B 1 299 ? -6.79465 -25.67894 4.92451 1.000 25.31981 299 SER B O 1
ATOM 4559 N N . LEU B 1 300 ? -7.62821 -23.81599 3.93259 1.000 22.80977 300 LEU B N 1
ATOM 4560 C CA . LEU B 1 300 ? -8.51954 -24.58493 3.07634 1.000 23.62872 300 LEU B CA 1
ATOM 4561 C C . LEU B 1 300 ? -7.74029 -25.49079 2.12609 1.000 22.52275 300 LEU B C 1
ATOM 4562 O O . LEU B 1 300 ? -8.06616 -26.67143 1.98316 1.000 26.77485 300 LEU B O 1
ATOM 4567 N N . PHE B 1 301 ? -6.70555 -24.95463 1.45852 1.000 23.95682 301 PHE B N 1
ATOM 4568 C CA . PHE B 1 301 ? -5.96783 -25.74780 0.47344 1.000 24.39779 301 PHE B CA 1
ATOM 4569 C C . PHE B 1 301 ? -5.20628 -26.87425 1.14564 1.000 30.44632 301 PHE B C 1
ATOM 4570 O O . PHE B 1 301 ? -5.08744 -27.96833 0.58427 1.000 23.87721 301 PHE B O 1
ATOM 4578 N N . THR B 1 302 ? -4.64273 -26.60719 2.33851 1.000 26.32726 302 THR B N 1
ATOM 4579 C CA . THR B 1 302 ? -3.99901 -27.67331 3.08451 1.000 23.09268 302 THR B CA 1
ATOM 4580 C C . THR B 1 302 ? -4.98073 -28.80207 3.32126 1.000 26.86903 302 THR B C 1
ATOM 4581 O O . THR B 1 302 ? -4.63702 -29.98154 3.15864 1.000 30.06249 302 THR B O 1
ATOM 4585 N N . ARG B 1 303 ? -6.22496 -28.46168 3.66265 1.000 25.54809 303 ARG B N 1
ATOM 4586 C CA . ARG B 1 303 ? -7.21704 -29.51033 3.85548 1.000 25.68635 303 ARG B CA 1
ATOM 4587 C C . ARG B 1 303 ? -7.50162 -30.25850 2.55106 1.000 33.68763 303 ARG B C 1
ATOM 4588 O O . ARG B 1 303 ? -7.51097 -31.49539 2.52347 1.000 31.24848 303 ARG B O 1
ATOM 4596 N N . PHE B 1 304 ? -7.72839 -29.52703 1.45353 1.000 31.12300 304 PHE B N 1
ATOM 4597 C CA . PHE B 1 304 ? -7.93665 -30.19769 0.16085 1.000 28.56780 304 PHE B CA 1
ATOM 4598 C C . PHE B 1 304 ? -6.84538 -31.23225 -0.09705 1.000 26.15383 304 PHE B C 1
ATOM 4599 O O . PHE B 1 304 ? -7.12545 -32.39462 -0.41151 1.000 26.83712 304 PHE B O 1
ATOM 4607 N N . ARG B 1 305 ? -5.58581 -30.80595 0.00579 1.000 24.53545 305 ARG B N 1
ATOM 4608 C CA . ARG B 1 305 ? -4.46271 -31.64816 -0.39760 1.000 31.33663 305 ARG B CA 1
ATOM 4609 C C . ARG B 1 305 ? -4.23043 -32.79236 0.58287 1.000 33.98161 305 ARG B C 1
ATOM 4610 O O . ARG B 1 305 ? -3.62251 -33.80771 0.21690 1.000 35.47369 305 ARG B O 1
ATOM 4618 N N . SER B 1 306 ? -4.66197 -32.63327 1.83564 1.000 31.74375 306 SER B N 1
ATOM 4619 C CA . SER B 1 306 ? -4.49349 -33.70270 2.81577 1.000 39.78204 306 SER B CA 1
ATOM 4620 C C . SER B 1 306 ? -5.31714 -34.93400 2.47416 1.000 38.84202 306 SER B C 1
ATOM 4621 O O . SER B 1 306 ? -5.02099 -36.02197 2.97844 1.000 40.36572 306 SER B O 1
ATOM 4624 N N . ARG B 1 307 ? -6.34943 -34.78066 1.65068 1.000 35.35365 307 ARG B N 1
ATOM 4625 C CA . ARG B 1 307 ? -7.29417 -35.85309 1.36713 1.000 34.37981 307 ARG B CA 1
ATOM 4626 C C . ARG B 1 307 ? -6.91878 -36.67326 0.13939 1.000 40.45767 307 ARG B C 1
ATOM 4627 O O . ARG B 1 307 ? -7.55576 -37.69991 -0.11559 1.000 44.92186 307 ARG B O 1
ATOM 4635 N N . THR B 1 308 ? -5.92684 -36.24435 -0.63475 1.000 41.62046 308 THR B N 1
ATOM 4636 C CA . THR B 1 308 ? -5.55148 -36.92161 -1.86811 1.000 43.65905 308 THR B CA 1
ATOM 4637 C C . THR B 1 308 ? -4.13358 -37.47071 -1.76309 1.000 45.87162 308 THR B C 1
ATOM 4638 O O . THR B 1 308 ? -3.37090 -37.14109 -0.84850 1.000 48.25184 308 THR B O 1
ATOM 4642 N N . GLY B 1 309 ? -3.78295 -38.33390 -2.71641 1.000 44.74199 309 GLY B N 1
ATOM 4643 C CA . GLY B 1 309 ? -2.39144 -38.62932 -2.98471 1.000 39.91851 309 GLY B CA 1
ATOM 4644 C C . GLY B 1 309 ? -1.80560 -37.51133 -3.82945 1.000 43.96650 309 GLY B C 1
ATOM 4645 O O . GLY B 1 309 ? -2.31967 -36.39045 -3.86684 1.000 37.36829 309 GLY B O 1
ATOM 4646 N N . ASN B 1 310 ? -0.71987 -37.82020 -4.52726 1.000 37.43067 310 ASN B N 1
ATOM 4647 C CA . ASN B 1 310 ? -0.22570 -36.87387 -5.51962 1.000 42.19293 310 ASN B CA 1
ATOM 4648 C C . ASN B 1 310 ? -1.32213 -36.57627 -6.54170 1.000 46.16214 310 ASN B C 1
ATOM 4649 O O . ASN B 1 310 ? -2.00638 -37.48465 -7.02455 1.000 48.99658 310 ASN B O 1
ATOM 4654 N N . ASN B 1 311 ? -1.51700 -35.29555 -6.84027 1.000 37.49438 311 ASN B N 1
ATOM 4655 C CA . ASN B 1 311 ? -2.60661 -34.86940 -7.70031 1.000 35.55599 311 ASN B CA 1
ATOM 4656 C C . ASN B 1 311 ? -2.07772 -34.56838 -9.10117 1.000 32.50982 311 ASN B C 1
ATOM 4657 O O . ASN B 1 311 ? -0.88408 -34.68792 -9.39350 1.000 29.58303 311 ASN B O 1
ATOM 4662 N N . TYR B 1 312 ? -2.99433 -34.19271 -9.99006 1.000 31.83120 312 TYR B N 1
ATOM 4663 C CA . TYR B 1 312 ? -2.61027 -33.98692 -11.38492 1.000 31.30032 312 TYR B CA 1
ATOM 4664 C C . TYR B 1 312 ? -1.59866 -32.85204 -11.52534 1.000 31.52951 312 TYR B C 1
ATOM 4665 O O . TYR B 1 312 ? -0.69997 -32.91103 -12.37548 1.000 27.12816 312 TYR B O 1
ATOM 4674 N N . ALA B 1 313 ? -1.74184 -31.79740 -10.70713 1.000 29.10037 313 ALA B N 1
ATOM 4675 C CA . ALA B 1 313 ? -0.79281 -30.68825 -10.75502 1.000 29.90022 313 ALA B CA 1
ATOM 4676 C C . ALA B 1 313 ? 0.63183 -31.17755 -10.52893 1.000 26.29798 313 ALA B C 1
ATOM 4677 O O . ALA B 1 313 ? 1.56180 -30.78272 -11.24361 1.000 27.40225 313 ALA B O 1
ATOM 4679 N N . GLU B 1 314 ? 0.81968 -32.04330 -9.53674 1.000 30.72464 314 GLU B N 1
ATOM 4680 C CA . GLU B 1 314 ? 2.15409 -32.53001 -9.22365 1.000 34.66715 314 GLU B CA 1
ATOM 4681 C C . GLU B 1 314 ? 2.70116 -33.41690 -10.34109 1.000 29.93011 314 GLU B C 1
ATOM 4682 O O . GLU B 1 314 ? 3.89865 -33.36039 -10.65677 1.000 29.25076 314 GLU B O 1
ATOM 4688 N N . LYS B 1 315 ? 1.83185 -34.19986 -10.98428 1.000 30.04008 315 LYS B N 1
ATOM 4689 C CA . LYS B 1 315 ? 2.26816 -34.98607 -12.13768 1.000 31.65087 315 LYS B CA 1
ATOM 4690 C C . LYS B 1 315 ? 2.67704 -34.09053 -13.30708 1.000 29.96959 315 LYS B C 1
ATOM 4691 O O . LYS B 1 315 ? 3.62318 -34.41200 -14.03882 1.000 34.67577 315 LYS B O 1
ATOM 4697 N N . VAL B 1 316 ? 1.96624 -32.97081 -13.50911 1.000 30.69319 316 VAL B N 1
ATOM 4698 C CA . VAL B 1 316 ? 2.36232 -31.98984 -14.52142 1.000 26.55746 316 VAL B CA 1
ATOM 4699 C C . VAL B 1 316 ? 3.73673 -31.41928 -14.18835 1.000 32.24249 316 VAL B C 1
ATOM 4700 O O . VAL B 1 316 ? 4.58190 -31.21364 -15.07601 1.000 30.09638 316 VAL B O 1
ATOM 4704 N N . LEU B 1 317 ? 3.98213 -31.14013 -12.90105 1.000 29.71435 317 LEU B N 1
ATOM 4705 C CA . LEU B 1 317 ? 5.30553 -30.66218 -12.50793 1.000 31.87327 317 LEU B CA 1
ATOM 4706 C C . LEU B 1 317 ? 6.38122 -31.68607 -12.87192 1.000 30.69680 317 LEU B C 1
ATOM 4707 O O . LEU B 1 317 ? 7.43674 -31.32926 -13.41318 1.000 35.68651 317 LEU B O 1
ATOM 4712 N N . SER B 1 318 ? 6.12948 -32.96537 -12.57760 1.000 29.91054 318 SER B N 1
ATOM 4713 C CA . SER B 1 318 ? 7.10859 -34.00416 -12.92477 1.000 33.76034 318 SER B CA 1
ATOM 4714 C C . SER B 1 318 ? 7.33535 -34.08582 -14.43277 1.000 37.50457 318 SER B C 1
ATOM 4715 O O . SER B 1 318 ? 8.47647 -34.24024 -14.88754 1.000 36.66495 318 SER B O 1
ATOM 4718 N N . ALA B 1 319 ? 6.25871 -33.97887 -15.22148 1.000 38.85962 319 ALA B N 1
ATOM 4719 C CA . ALA B 1 319 ? 6.38015 -34.06434 -16.67944 1.000 36.32028 319 ALA B CA 1
ATOM 4720 C C . ALA B 1 319 ? 7.21015 -32.91335 -17.23447 1.000 43.73440 319 ALA B C 1
ATOM 4721 O O . ALA B 1 319 ? 8.07345 -33.11187 -18.11125 1.000 38.83595 319 ALA B O 1
ATOM 4723 N N . MET B 1 320 ? 6.96135 -31.69659 -16.73757 1.000 35.57033 320 MET B N 1
ATOM 4724 C CA . MET B 1 320 ? 7.77707 -30.55539 -17.14218 1.000 35.54376 320 MET B CA 1
ATOM 4725 C C . MET B 1 320 ? 9.23940 -30.78014 -16.77948 1.000 42.89516 320 MET B C 1
ATOM 4726 O O . MET B 1 320 ? 10.14120 -30.52337 -17.58651 1.000 42.62918 320 MET B O 1
ATOM 4731 N N . ARG B 1 321 ? 9.49379 -31.25113 -15.55588 1.000 36.48058 321 ARG B N 1
ATOM 4732 C CA . ARG B 1 321 ? 10.87873 -31.44601 -15.13841 1.000 43.41080 321 ARG B CA 1
ATOM 4733 C C . ARG B 1 321 ? 11.58740 -32.45005 -16.04235 1.000 47.19783 321 ARG B C 1
ATOM 4734 O O . ARG B 1 321 ? 12.73339 -32.22047 -16.45833 1.000 51.31099 321 ARG B O 1
ATOM 4736 N N . PHE B 1 322 ? 10.91628 -33.56006 -16.37172 1.000 40.22939 322 PHE B N 1
ATOM 4737 C CA . PHE B 1 322 ? 11.49481 -34.51321 -17.31627 1.000 43.67468 322 PHE B CA 1
ATOM 4738 C C . PHE B 1 322 ? 11.76146 -33.85234 -18.66450 1.000 50.41793 322 PHE B C 1
ATOM 4739 O O . PHE B 1 322 ? 12.79815 -34.10238 -19.29244 1.000 56.09059 322 PHE B O 1
ATOM 4741 N N . GLY B 1 323 ? 10.85045 -32.98071 -19.11244 1.000 48.69168 323 GLY B N 1
ATOM 4742 C CA . GLY B 1 323 ? 11.02626 -32.30558 -20.39175 1.000 53.31907 323 GLY B CA 1
ATOM 4743 C C . GLY B 1 323 ? 12.30312 -31.49548 -20.51856 1.000 51.58266 323 GLY B C 1
ATOM 4744 O O . GLY B 1 323 ? 12.73944 -31.21866 -21.63874 1.000 49.68595 323 GLY B O 1
ATOM 4745 N N . PHE B 1 324 ? 12.90281 -31.08643 -19.40539 1.000 59.04641 324 PHE B N 1
ATOM 4746 C CA . PHE B 1 324 ? 14.22161 -30.44830 -19.46507 1.000 63.87827 324 PHE B CA 1
ATOM 4747 C C . PHE B 1 324 ? 15.09477 -30.90170 -18.29463 1.000 59.91618 324 PHE B C 1
ATOM 4748 O O . PHE B 1 324 ? 15.75789 -31.94532 -18.37069 1.000 64.07193 324 PHE B O 1
#

Radius of gyration: 28.6 Å; Cα contacts (8 Å, |Δi|>4): 1270; chains: 2; bounding box: 88×49×74 Å

Sequence (644 aa):
MQIGIIGLGRMGGNIAVRLSRHGHDVVLFDRDAATVSKVSERIEGGRGVAATSLPDLVAKLTAKRKIVWVMLPCGEITENAVQELYGLLGKDDIVIDGGNTYYKDDIRRAAQLADKGIHYVDVGTSGLERGYCMMYGGTKDSTDHIDPILDALAPGKGDVAPTPDRGKPGLDPRAEKGYLHCGPAGSGHFVKMVHNGIEYGMMQAFAEGFDIMKSKNSPKLPEDQRFDLNMADIAEVWRRGSVVSSSWLLDLTAEALAKNASLSEFTGEVADSGEEGRWTLEEAAIEEAVPAPVIITASLFTRFRSRTGNNYAEKVLSAMRFGFMQIGIIGLGRMGGNIAVRLSRHGHDVVLFDRDAATVSKVSERIEGGRGVAATSLPDLVAKLTAKRKIVWVMLPCGEITENAVQELYGLLGKDDIVIDGGNTYYKDDIRRAAQLADKGIHYVDVGTSGGVWGLERGYCMMYGGTKDSTDHIDPILDALAPGKGDVAPTPDRGKPGLDPRAEKGYLHCGPAGSGHFVKMVHNGIEYGMMQAFAEGFDIMKSKNSPKLPEDQRFDLNMADIAEVWRRGSVVSSSWLLDLTAEALAKNASLSEFTGEVADSGEGRWTLEAAIEEAVPAPVITASLFTRFRSRTGNNYAEKVLSAMRFGF

Solvent-accessible surface area: 26822 Å² total; per-residue (Å²): 69,36,0,0,0,4,2,5,48,89,38,2,1,39,2,0,0,21,0,1,102,88,56,20,45,1,0,1,35,27,103,79,73,72,43,12,68,56,5,44,93,100,17,87,72,72,82,32,65,46,4,117,40,13,66,38,0,11,76,70,6,115,49,107,39,57,2,0,0,0,33,32,84,74,38,76,92,0,36,101,8,0,64,85,0,48,54,65,8,26,167,54,7,0,0,0,0,6,12,55,6,45,6,65,46,0,61,111,4,18,69,50,0,64,101,74,23,2,33,6,0,0,0,1,27,32,54,36,136,72,6,19,0,1,0,0,0,4,68,154,68,0,1,71,60,0,38,58,0,0,62,9,0,4,39,21,98,71,110,74,74,96,8,96,47,18,87,50,140,62,30,33,87,52,0,29,68,0,2,4,42,11,20,83,15,0,0,0,5,0,0,30,2,0,0,22,0,1,29,10,0,0,72,25,0,8,55,4,0,21,60,0,0,112,24,1,62,21,118,93,8,66,139,119,69,78,12,117,14,51,9,0,2,1,0,0,0,0,23,16,38,4,24,0,24,10,110,13,0,52,82,37,1,80,40,8,12,174,37,42,71,76,94,83,133,117,49,117,58,71,13,89,0,8,0,103,50,1,35,70,2,0,125,60,14,96,11,102,8,49,0,1,30,14,2,5,107,56,29,76,87,31,106,72,53,106,53,174,65,50,125,55,114,76,65,114,58,190,63,210,72,43,0,0,0,11,2,5,48,86,49,1,1,29,1,0,0,23,0,0,142,94,40,16,68,1,2,0,33,23,106,77,80,71,39,7,72,60,7,37,151,103,21,68,70,72,70,24,70,51,6,113,39,7,60,36,0,10,72,72,4,117,51,106,36,51,1,0,0,0,26,29,86,68,35,70,85,0,36,101,6,0,67,83,0,53,54,66,5,26,82,68,10,0,0,0,0,3,7,68,7,44,5,65,45,0,60,110,4,20,69,46,0,67,112,77,30,2,34,5,0,0,0,1,12,4,16,26,94,60,0,42,93,58,3,0,0,0,0,0,0,4,67,64,75,0,1,89,64,0,34,63,0,0,54,4,0,5,38,23,126,68,110,76,76,100,12,74,68,20,90,45,143,62,27,29,94,54,0,28,65,0,0,3,44,10,20,79,14,0,0,0,5,0,0,18,4,0,0,20,0,0,31,11,0,0,73,24,0,7,56,4,1,23,62,0,1,120,23,2,64,21,120,98,8,67,76,118,67,86,13,117,16,54,12,2,2,1,0,0,0,0,17,15,48,5,29,0,30,7,89,15,0,48,72,37,0,79,39,8,14,158,44,48,71,72,88,92,128,119,47,117,59,75,20,69,13,10,0,108,46,1,33,70,2,0,121,60,13,94,11,102,10,47,0,0,26,12,2,4,109,52,28,78,90,33,106,72,54,106,55,173,63,51,125,55,117,75,66,111,60,89,68,207

Foldseek 3Di:
DEAEEEDQPPVSLLLQQLCLVVPAAYEYDYQDVVSQVVSVVSHPPPSYHYAYDPLRSLVPQDDPAYHYEYADEEDPVSVVSLVVCLVRHAARHEYEYAYLYQLVVQVVSQVVSVVRNYWYKYWYWDQSPQATQIFMATDPVNCVVCVVSNLSRFRAQPDDDDDPPQPDPVRDCCVSRRYDHQYHRSRRSVVNLVVVLVVLLLLVVVVVVLVVLCCLQPPVDDNVSHDNDQSLVVLVVCCPDHPSNDPVSVVVNVVCVVPVVCVVDQQQADDDPSLVSVVVVCVVVVHDDVSSVVSVVSNVDSNDDDDVVVVVVVVVVVVD/DEAEEEDQDLQRLLLVQLLLVVPYAYEYYYPDVVSQVVSVVSHPDNSYHYADDLLRSQVPQDDPAYHYEYAHDEDPVSVVSLVVCLVRHAARHEYEYAYLYQLVVQVVSQVVSVVRNYWYKYKYWDDSPCQSPQATQIFMATDPVNCVVCVVSNLSRFRALPDDDDDPDQPDPPHDPCVSRRYDHQYHRSRRSVVNLVVVLVVLLLLVVVVVVLVVLCCLQPPVDDNVRHDHDQSLVVLVVCCPDHPSNDPVSVVVSVCCVVPVVNVVDQQQADDDCSLVVNVVVCVVVVHDDVSSVVSVVSNVPSNDDDDPVVVVVVVVVVVD

Secondary structure (DSSP, 8-state):
-EEEEE--SHHHHHHHHHHHHTT-EEEEE-S-HHHHHHHHHHSPTTSEEE-SSHHHHHHT--SSS-EEEE---TTHHHHHHHHHHHHH--TT-EEEE-S---HHHHHHHHHHHHTTT-EEEEEEE--TTT---EEEES-HHHHHHHHHHHHHHS--STTSPPPGGG-STTS-GGGGGTEEEEESTTHHHHHHHHHHHHHHHHHHHHHHHHHHHHGGG-TTS-GGG-----HHHHHHHHTTT-TT-BHHHHHHHHHHHH-TT-TT--------SHHHHHHHHHHHHT---HHHHHHHHHHHHHTSSS-HHHHHHHHHHHH-/-EEEEE--SHHHHHHHHHHHHTT-EEEEE-SSHHHHHHHHHT--TT-EEE-SSHHHHHHH--SSS-EEEE---TTHHHHHHHHHHHHH--TT-EEEE-S---HHHHHHHHHHHHTTT-EEEEEEEE-TTTHHHH--EEEEES-HHHHHHTHHHHHHHS--STTSPPPSS--STT--GGGGGTEEEEESTTHHHHHHHHHHHHHHHHHHHHHHHHHHHHGGG-TTS-GGG-----HHHHHHHHTTT-TT-BHHHHHHHHHHHH-TT-TT--------HHHHHHHHHHHHTT---HHHHHHHHHHHHHTSSS-HHHHHHHHHHHH-

InterPro domains:
  IPR004849 6-phosphogluconate dehydrogenase, YqeC-type [TIGR00872] (1-331)
  IPR006114 6-phosphogluconate dehydrogenase, C-terminal [PF00393] (192-309)
  IPR006114 6-phosphogluconate dehydrogenase, C-terminal [SM01350] (192-331)
  IPR006115 6-phosphogluconate dehydrogenase, NADP-binding [PF03446] (2-158)
  IPR006183 6-phosphogluconate dehydrogenase [PR00076] (1-24)
  IPR006183 6-phosphogluconate dehydrogenase [PR00076] (181-209)
  IPR006183 6-phosphogluconate dehydrogenase [PR00076] (265-292)
  IPR006183 6-phosphogluconate dehydrogenase [PTHR11811] (2-314)
  IPR008927 6-phosphogluconate dehydrogenase-like, C-terminal domain superfamily [SSF48179] (190-313)
  IPR013328 6-phosphogluconate dehydrogenase, domain 2 [G3DSA:1.10.1040.10] (191-331)
  IPR036291 NAD(P)-binding domain superfamily [SSF51735] (1-164)

Nearest PDB structures (foldseek):
  6vpb-assembly1_A-2  TM=1.003E+00  e=1.154E-62  Gluconacetobacter diazotrophicus PA1 5
  6vpb-assembly1_B-2  TM=9.998E-01  e=1.544E-59  Gluconacetobacter diazotrophicus PA1 5
  6xeq-assembly1_D  TM=9.532E-01  e=2.664E-46  Gluconobacter oxydans
  6xeq-assembly1_C  TM=9.426E-01  e=1.435E-45  Gluconobacter oxydans
  6xeq-assembly1_B  TM=9.399E-01  e=1.073E-45  Gluconobac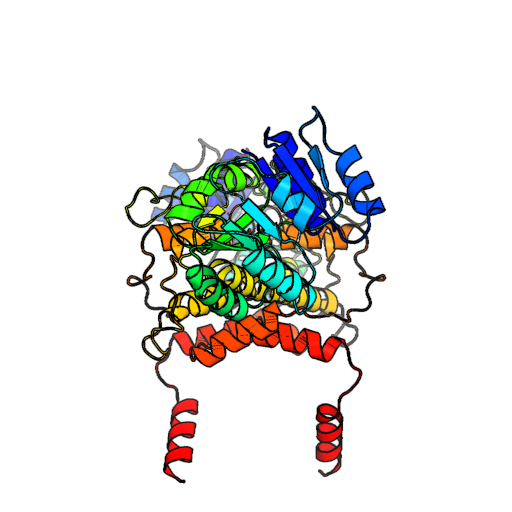ter oxydans